Protein AF-A0A7V9L4V4-F1 (afdb_monomer)

Mean predicted aligned error: 16.98 Å

Nearest PDB structures (foldseek):
  4cw7-assembly3_F  TM=5.809E-01  e=3.372E-02  Pyrococcus abyssi GE5
  2x9a-assembly1_D  TM=4.791E-01  e=1.528E-02  Escherichia coli
  3djc-assembly2_D  TM=6.089E-01  e=3.839E-01  Legionella pneumophila subsp. pneumophila str. Philadelphia 1
  3qdr-assembly1_A  TM=4.223E-01  e=1.311E-01  Escherichia coli K-12
  1s62-assembly1_A  TM=5.442E-01  e=4.062E-01  Escherichia coli

Solvent-accessible surface area (backbone atoms only — not comparable to full-atom values): 26501 Å² total; per-residue (Å²): 108,49,74,61,75,68,49,67,55,57,64,57,60,63,68,57,55,50,51,58,52,59,72,45,39,66,65,46,47,47,33,46,56,63,50,35,79,80,35,82,81,61,60,42,44,33,44,31,41,34,33,31,36,42,81,11,41,35,77,45,52,42,40,43,68,65,47,70,69,38,14,47,43,36,18,53,56,55,41,72,43,78,48,78,56,30,81,74,63,50,52,32,44,36,40,42,42,38,38,41,55,73,85,86,89,82,85,82,79,88,77,81,86,81,82,91,79,92,71,85,85,75,82,80,77,78,84,70,83,83,69,93,75,80,81,72,84,82,59,95,85,60,88,57,90,65,76,82,40,45,63,64,84,37,44,74,57,45,52,59,30,43,72,75,33,94,54,70,38,48,45,34,30,38,38,37,30,44,57,90,51,41,46,76,45,63,49,72,38,56,66,90,46,69,68,36,40,51,43,43,37,63,43,54,52,74,34,55,64,81,61,99,77,64,54,60,47,79,39,64,46,52,43,56,67,73,55,69,83,79,46,53,30,40,38,34,52,98,74,30,29,17,54,69,83,42,75,51,45,39,67,90,67,48,67,86,54,80,49,43,34,67,59,52,25,56,55,46,28,55,47,44,52,50,66,72,66,59,80,63,87,53,79,90,86,75,50,34,38,34,40,46,44,53,79,37,46,33,68,56,52,52,18,51,55,39,16,40,49,74,29,68,48,52,31,43,53,34,41,74,54,85,101,42,67,40,58,67,69,81,65,78,54,67,45,69,68,66,62,93,80,75,79,78,78,70,52,56,63,59,61,79,87,68,68,79,77,73,94,77,78,70,41,44,16,38,41,39,40,71,76,33,36,37,43,17,35,26,94,72,78,46,72,46,79,42,57,45,40,97,88,71,42,80,39,59,68,58,50,44,54,52,51,46,52,48,40,70,30,95,83,24,60,94,47,33,63,34,37,40,22,51,48,85,33,32,37,45,61,53,50,51,52,51,50,43,38,38,74,67,51,33,72,51,54,23,53,37,52,59,90,52,44,79,27,61,83,91,128

Foldseek 3Di:
DDWDFKDKDAQDDSVQVVVQCVVLVVQLVCLVVVVCVVVVWQWWKKKKKWKQAQQQATPFIFIDIRDRSSRVSNRVSNNPTGGPGRPVSGMMIMIIMDTDGDDDPDDDDDDDDDDDDDDDDDDDPDDDPDDPDDDDDDPPPDDDQCPQPQLVVLVVLLQVLLVPAPDQWWKKKWKFFDDQFFTPFIAIDIGPDPSSRVSVRVSRRPTTHSDGDDRMDIGMDIGDFDDPVPAFAFEADCAATDTSNHGQDGLVPQDDPQAARPSLLVVLLVVVVCQVPDPGPDDQADAHEYHYAQQAAVSSVNSSCSSNVVSVGAHFYWDDDDVDIDTLQPPSPRSSRPDPDPDDHPALADDAPPDDPDDDAWAWEWEAEQFWIWTAIAPVLDIDIFGADPVSHGPLVVLLVVLLVVCPDPRNVPHQEHEYEYDHHGPNVRSSSSVSSVVSRNSSYYYDYLSRHSRHDDD

Radius of gyration: 29.08 Å; Cα contacts (8 Å, |Δi|>4): 810; chains: 1; bounding box: 78×65×73 Å

Secondary structure (DSSP, 8-state):
-EE-PPEEESSS-HHHHHHHHHHTHHHHHHHHHHHHTT-TT--EEEEEEEEE-TTSBEEEEEEEES-HHHHHHHHHHHHTPBPPPPTTSS-EEEEEEEEE--------PPPPPPPPP--PPPPPP-PPP--S-------TTS--TTTT-GGGGGHHHHHHHHHTSSSS-EEEEEEEEEETTEEEEEEEES-S-HHHHHHHHHHHTT-B-SSSS-SEEEEEEEES---GGGS-EEEE-SS-EEETTEEEE-TT---S-TT--HHHHHHHHHHHHHHHH---S-----PEEEEE-TT-BHHHHHHHHHHHHHTT--EEEEEEETTEEEESS----------TT-------PPPTTS----SSS--EEEEEESSEEEEEETTTTEEEEEEBPTTSSB-HHHHHHHHHHHHHSTTTTT--EEEEEEES-BHHHHHHHHHHHHHHT--EEEE--GGG-SS----

Sequence (459 aa):
MSIGQPNAQGDLDKAIIRRYIKRNIQKIQYCYEKELLAKANLTGTVQTQFFIGPDGSVKSASGSGMDPTVANCVASVIKGIEFPKPKGGGGVQVNYPFTFRPADNSTTTPVPPAVPSTTPPADPPRPAAVRAGGKLAENPTRYTPGAANPLLAQRDALEECFRTNPKPYGAVAVKLDWTGTTVTAAEVHGVVSEDVAKCVVEAAKKVMRTSGTATSQTCSVAFGDMPPADLPSVEITAEAIKLDGVPVADPKATGDFKYKIEPLYAKIEGKVLRDRETTAPVSIIGPLVIRPIDTTPIAIVNKVLSTILMAGGDYVLAASDGPSWRVIDLVAVPVPPVPRGTGGRWSTWRQPGLGRRDGEHVTLSILMLKDRMWLGLSRVNEFQEVPLVASKEHDYDKLESTLKDHKKSVFFADRADLEIAGEGVTWIDVVRAIEIARKVGFVDYTLTDPEGLAARPQL

pLDDT: mean 79.63, std 19.32, range [27.97, 98.0]

Structure (mmCIF, N/CA/C/O backbone):
data_AF-A0A7V9L4V4-F1
#
_entry.id   AF-A0A7V9L4V4-F1
#
loop_
_atom_site.group_PDB
_atom_site.id
_atom_site.type_symbol
_atom_site.label_atom_id
_atom_site.label_alt_id
_atom_site.label_comp_id
_atom_site.label_asym_id
_atom_site.label_entity_id
_atom_site.label_seq_id
_atom_site.pdbx_PDB_ins_code
_atom_site.Cartn_x
_atom_site.Cartn_y
_atom_site.Cartn_z
_atom_site.occupancy
_atom_site.B_iso_or_equiv
_atom_site.auth_seq_id
_atom_site.auth_comp_id
_atom_site.auth_asym_id
_atom_site.auth_atom_id
_atom_site.pdbx_PDB_model_num
ATOM 1 N N . MET A 1 1 ? 19.235 -29.165 2.948 1.00 70.00 1 MET A N 1
ATOM 2 C CA . MET A 1 1 ? 20.655 -29.103 3.382 1.00 70.00 1 MET A CA 1
ATOM 3 C C . MET A 1 1 ? 20.838 -27.962 4.380 1.00 70.00 1 MET A C 1
ATOM 5 O O . MET A 1 1 ? 20.244 -26.912 4.186 1.00 70.00 1 MET A O 1
ATOM 9 N N . SER A 1 2 ? 21.645 -28.148 5.427 1.00 74.50 2 SER A N 1
ATOM 10 C CA . SER A 1 2 ? 22.004 -27.114 6.409 1.00 74.50 2 SER A CA 1
ATOM 11 C C . SER A 1 2 ? 23.520 -26.911 6.462 1.00 74.50 2 SER A C 1
ATOM 13 O O . SER A 1 2 ? 24.297 -27.828 6.205 1.00 74.50 2 SER A O 1
ATOM 15 N N . ILE A 1 3 ? 23.948 -25.692 6.778 1.00 77.00 3 ILE A N 1
ATOM 16 C CA . ILE A 1 3 ? 25.349 -25.267 6.791 1.00 77.00 3 ILE A CA 1
ATOM 17 C C . ILE A 1 3 ? 25.703 -24.880 8.231 1.00 77.00 3 ILE A C 1
ATOM 19 O O . ILE A 1 3 ? 25.080 -23.966 8.777 1.00 77.00 3 ILE A O 1
ATOM 23 N N . GLY A 1 4 ? 26.702 -25.522 8.843 1.00 70.12 4 GLY A N 1
ATOM 24 C CA . GLY A 1 4 ? 27.120 -25.173 10.204 1.00 70.12 4 GLY A CA 1
ATOM 25 C C . GLY A 1 4 ? 28.019 -23.931 10.269 1.00 70.12 4 GLY A C 1
ATOM 26 O O . GLY A 1 4 ? 28.176 -23.195 9.288 1.00 70.12 4 GLY A O 1
ATOM 27 N N . GLN A 1 5 ? 28.578 -23.648 11.449 1.00 70.69 5 GLN A N 1
ATOM 28 C CA . GLN A 1 5 ? 29.450 -22.487 11.654 1.00 70.69 5 GLN A CA 1
ATOM 29 C C . GLN A 1 5 ? 30.909 -22.804 11.272 1.00 70.69 5 GLN A C 1
ATOM 31 O O . GLN A 1 5 ? 31.406 -23.861 11.661 1.00 70.69 5 GLN A O 1
ATOM 36 N N . PRO A 1 6 ? 31.613 -21.908 10.546 1.00 78.56 6 PRO A N 1
ATOM 37 C CA . PRO A 1 6 ? 33.028 -22.092 10.243 1.00 78.56 6 PRO A CA 1
ATOM 38 C C . PRO A 1 6 ? 33.886 -21.934 11.499 1.00 78.56 6 PRO A C 1
ATOM 40 O O . PRO A 1 6 ? 33.773 -20.939 12.223 1.00 78.56 6 PRO A O 1
ATOM 43 N N . ASN A 1 7 ? 34.816 -22.861 11.706 1.00 77.62 7 ASN A N 1
ATOM 44 C CA . ASN A 1 7 ? 35.957 -22.635 12.582 1.00 77.62 7 ASN A CA 1
ATOM 45 C C . ASN A 1 7 ? 37.150 -22.230 11.710 1.00 77.62 7 ASN A C 1
ATOM 47 O O . ASN A 1 7 ? 37.502 -22.956 10.789 1.00 77.62 7 ASN A O 1
ATOM 51 N N . ALA A 1 8 ? 37.730 -21.060 11.959 1.00 78.06 8 ALA A N 1
ATOM 52 C CA . ALA A 1 8 ? 38.841 -20.528 11.180 1.00 78.06 8 ALA A CA 1
ATOM 53 C C . ALA A 1 8 ? 39.934 -20.053 12.137 1.00 78.06 8 ALA A C 1
ATOM 55 O O . ALA A 1 8 ? 39.632 -19.353 13.105 1.00 78.06 8 ALA A O 1
ATOM 56 N N . GLN A 1 9 ? 41.175 -20.448 11.861 1.00 74.31 9 GLN A N 1
ATOM 57 C CA . GLN A 1 9 ? 42.376 -19.998 12.559 1.00 74.31 9 GLN A CA 1
ATOM 58 C C . GLN A 1 9 ? 43.171 -19.110 11.589 1.00 74.31 9 GLN A C 1
ATOM 60 O O . GLN A 1 9 ? 43.747 -19.620 10.626 1.00 74.31 9 GLN A O 1
ATOM 65 N N . GLY A 1 10 ? 43.127 -17.787 11.794 1.00 71.19 10 GLY A N 1
ATOM 66 C CA . GLY A 1 10 ? 43.821 -16.779 10.977 1.00 71.19 10 GLY A CA 1
ATOM 67 C C . GLY A 1 10 ? 43.026 -15.478 10.764 1.00 71.19 10 GLY A C 1
ATOM 68 O O . GLY A 1 10 ? 41.882 -15.358 11.201 1.00 71.19 10 GLY A O 1
ATOM 69 N N . ASP A 1 11 ? 43.625 -14.518 10.051 1.00 72.81 11 ASP A N 1
ATOM 70 C CA . ASP A 1 11 ? 43.142 -13.127 9.911 1.00 72.81 11 ASP A CA 1
ATOM 71 C C . ASP A 1 11 ? 42.116 -12.905 8.777 1.00 72.81 11 ASP A C 1
ATOM 73 O O . ASP A 1 11 ? 42.123 -11.879 8.085 1.00 72.81 11 ASP A O 1
ATOM 77 N N . LEU A 1 12 ? 41.210 -13.866 8.569 1.00 77.38 12 LEU A N 1
ATOM 78 C CA . LEU A 1 12 ? 40.077 -13.731 7.649 1.00 77.38 12 LEU A CA 1
ATOM 79 C C . LEU A 1 12 ? 38.760 -13.920 8.403 1.00 77.38 12 LEU A C 1
ATOM 81 O O . LEU A 1 12 ? 38.517 -14.958 9.017 1.00 77.38 12 LEU A O 1
ATOM 85 N N . ASP A 1 13 ? 37.890 -12.913 8.321 1.00 80.38 13 ASP A N 1
ATOM 86 C CA . ASP A 1 13 ? 36.606 -12.910 9.017 1.00 80.38 13 ASP A CA 1
ATOM 87 C C . ASP A 1 13 ? 35.730 -14.104 8.586 1.00 80.38 13 ASP A C 1
ATOM 89 O O . ASP A 1 13 ? 35.468 -14.343 7.399 1.00 80.38 13 ASP A O 1
ATOM 93 N N . LYS A 1 14 ? 35.216 -14.834 9.580 1.00 80.62 14 LYS A N 1
ATOM 94 C CA . LYS A 1 14 ? 34.276 -15.950 9.426 1.00 80.62 14 LYS A CA 1
ATOM 95 C C . LYS A 1 14 ? 33.034 -15.564 8.613 1.00 80.62 14 LYS A C 1
ATOM 97 O O . LYS A 1 14 ? 32.506 -16.403 7.879 1.00 80.62 14 LYS A O 1
ATOM 102 N N . ALA A 1 15 ? 32.578 -14.313 8.689 1.00 74.44 15 ALA A N 1
ATOM 103 C CA . ALA A 1 15 ? 31.467 -13.797 7.892 1.00 74.44 15 ALA A CA 1
ATOM 104 C C . ALA A 1 15 ? 31.802 -13.736 6.390 1.00 74.44 15 ALA A C 1
ATOM 106 O O . ALA A 1 15 ? 30.952 -14.052 5.551 1.00 74.44 15 ALA A O 1
ATOM 107 N N . ILE A 1 16 ? 33.052 -13.407 6.042 1.00 81.56 16 ILE A N 1
ATOM 108 C CA . ILE A 1 16 ? 33.540 -13.402 4.657 1.00 81.56 16 ILE A CA 1
ATOM 109 C C . ILE A 1 16 ? 33.625 -14.837 4.140 1.00 81.56 16 ILE A C 1
ATOM 111 O O . ILE A 1 16 ? 33.070 -15.131 3.081 1.00 81.56 16 ILE A O 1
ATOM 115 N N . ILE A 1 17 ? 34.218 -15.752 4.915 1.00 81.88 17 ILE A N 1
ATOM 116 C CA . ILE A 1 17 ? 34.290 -17.179 4.557 1.00 81.88 17 ILE A CA 1
ATOM 117 C C . ILE A 1 17 ? 32.882 -17.726 4.289 1.00 81.88 17 ILE A C 1
ATOM 119 O O . ILE A 1 17 ? 32.618 -18.307 3.234 1.00 81.88 17 ILE A O 1
ATOM 123 N N . ARG A 1 18 ? 31.933 -17.455 5.194 1.00 83.12 18 ARG A N 1
ATOM 124 C CA . ARG A 1 18 ? 30.534 -17.876 5.047 1.00 83.12 18 ARG A CA 1
ATOM 125 C C . ARG A 1 18 ? 29.877 -17.303 3.793 1.00 83.12 18 ARG A C 1
ATOM 127 O O . ARG A 1 18 ? 29.129 -18.016 3.129 1.00 83.12 18 ARG A O 1
ATOM 134 N N . ARG A 1 19 ? 30.140 -16.040 3.445 1.00 81.62 19 ARG A N 1
ATOM 135 C CA . ARG A 1 19 ? 29.595 -15.396 2.238 1.00 81.62 19 ARG A CA 1
ATOM 136 C C . ARG A 1 19 ? 30.060 -16.099 0.961 1.00 81.62 19 ARG A C 1
ATOM 138 O O . ARG A 1 19 ? 29.237 -16.349 0.083 1.00 81.62 19 ARG A O 1
ATOM 145 N N . TYR A 1 20 ? 31.345 -16.429 0.858 1.00 84.62 20 TYR A N 1
ATOM 146 C CA . TYR A 1 20 ? 31.918 -17.067 -0.335 1.00 84.62 20 TYR A CA 1
ATOM 147 C C . TYR A 1 20 ? 31.542 -18.549 -0.455 1.00 84.62 20 TYR A C 1
ATOM 149 O O . TYR A 1 20 ? 31.232 -19.010 -1.555 1.00 84.62 20 TYR A O 1
ATOM 157 N N . ILE A 1 21 ? 31.442 -19.263 0.670 1.00 85.88 21 ILE A N 1
ATOM 158 C CA . ILE A 1 21 ? 30.873 -20.617 0.703 1.00 85.88 21 ILE A CA 1
ATOM 159 C C . ILE A 1 21 ? 29.395 -20.594 0.281 1.00 85.88 21 ILE A C 1
ATOM 161 O O . ILE A 1 21 ? 28.996 -21.370 -0.584 1.00 85.88 21 ILE A O 1
ATOM 165 N N . LYS A 1 22 ? 28.588 -19.650 0.792 1.00 79.81 22 LYS A N 1
ATOM 166 C CA . LYS A 1 22 ? 27.174 -19.494 0.395 1.00 79.81 22 LYS A CA 1
ATOM 167 C C . LYS A 1 22 ? 26.992 -19.204 -1.100 1.00 79.81 22 LYS A C 1
ATOM 169 O O . LYS A 1 22 ? 26.037 -19.694 -1.690 1.00 79.81 22 LYS A O 1
ATOM 174 N N . ARG A 1 23 ? 27.898 -18.450 -1.732 1.00 84.31 23 ARG A N 1
ATOM 175 C CA . ARG A 1 23 ? 27.860 -18.196 -3.188 1.00 84.31 23 ARG A CA 1
ATOM 176 C C . ARG A 1 23 ? 28.042 -19.463 -4.025 1.00 84.31 23 ARG A C 1
ATOM 178 O O . ARG A 1 23 ? 27.522 -19.532 -5.129 1.00 84.31 23 ARG A O 1
ATOM 185 N N . ASN A 1 24 ? 28.754 -20.458 -3.499 1.00 86.62 24 ASN A N 1
ATOM 186 C CA . ASN A 1 24 ? 29.012 -21.728 -4.179 1.00 86.62 24 ASN A CA 1
ATOM 187 C C . ASN A 1 24 ? 28.104 -22.861 -3.678 1.00 86.62 24 ASN A C 1
ATOM 189 O O . ASN A 1 24 ? 28.332 -24.025 -4.005 1.00 86.62 24 ASN A O 1
ATOM 193 N N . ILE A 1 25 ? 27.061 -22.538 -2.904 1.00 83.56 25 ILE A N 1
ATOM 194 C CA . ILE A 1 25 ? 26.270 -23.552 -2.210 1.00 83.56 25 ILE A CA 1
ATOM 195 C C . ILE A 1 25 ? 25.510 -24.480 -3.152 1.00 83.56 25 ILE A C 1
ATOM 197 O O . ILE A 1 25 ? 25.378 -25.656 -2.853 1.00 83.56 25 ILE A O 1
ATOM 201 N N . GLN A 1 26 ? 25.092 -23.986 -4.318 1.00 81.88 26 GLN A N 1
ATOM 202 C CA . GLN A 1 26 ? 24.419 -24.796 -5.334 1.00 81.88 26 GLN A CA 1
ATOM 203 C C . GLN A 1 26 ? 25.347 -25.875 -5.907 1.00 81.88 26 GLN A C 1
ATOM 205 O O . GLN A 1 26 ? 24.930 -27.012 -6.084 1.00 81.88 26 GLN A O 1
ATOM 210 N N . LYS A 1 27 ? 26.634 -25.560 -6.119 1.00 84.19 27 LYS A N 1
ATOM 211 C CA . LYS A 1 27 ? 27.636 -26.544 -6.565 1.00 84.19 27 LYS A CA 1
ATOM 212 C C . LYS A 1 27 ? 27.901 -27.601 -5.486 1.00 84.19 27 LYS A C 1
ATOM 214 O O . LYS A 1 27 ? 28.057 -28.774 -5.798 1.00 84.19 27 LYS A O 1
ATOM 219 N N . ILE A 1 28 ? 27.917 -27.184 -4.217 1.00 87.19 28 ILE A N 1
ATOM 220 C CA . ILE A 1 28 ? 28.050 -28.080 -3.055 1.00 87.19 28 ILE A CA 1
ATOM 221 C C . ILE A 1 28 ? 26.805 -28.970 -2.909 1.00 87.19 28 ILE A C 1
ATOM 223 O O . ILE A 1 28 ? 26.928 -30.155 -2.620 1.00 87.19 28 ILE A O 1
ATOM 227 N N . GLN A 1 29 ? 25.613 -28.420 -3.137 1.00 84.38 29 GLN A N 1
ATOM 228 C CA . GLN A 1 29 ? 24.353 -29.155 -3.099 1.00 84.38 29 GLN A CA 1
ATOM 229 C C . GLN A 1 29 ? 24.253 -30.167 -4.248 1.00 84.38 29 GLN A C 1
ATOM 231 O O . GLN A 1 29 ? 23.881 -31.313 -4.009 1.00 84.38 29 GLN A O 1
ATOM 236 N N . TYR A 1 30 ? 24.702 -29.799 -5.450 1.00 88.06 30 TYR A N 1
ATOM 237 C CA . TYR A 1 30 ? 24.778 -30.700 -6.600 1.00 88.06 30 TYR A CA 1
ATOM 238 C C . TYR A 1 30 ? 25.630 -31.949 -6.319 1.00 88.06 30 TYR A C 1
ATOM 240 O O . TYR A 1 30 ? 25.260 -33.051 -6.719 1.00 88.06 30 TYR A O 1
ATOM 248 N N . CYS A 1 31 ? 26.735 -31.810 -5.573 1.00 86.81 31 CYS A N 1
ATOM 249 C CA . CYS A 1 31 ? 27.547 -32.954 -5.143 1.00 86.81 31 CYS A CA 1
ATOM 250 C C . CYS A 1 31 ? 26.749 -33.996 -4.347 1.00 86.81 31 CYS A C 1
ATOM 252 O O . CYS A 1 31 ? 27.042 -35.184 -4.436 1.00 86.81 31 CYS A O 1
ATOM 254 N N . TYR A 1 32 ? 25.759 -33.558 -3.566 1.00 88.00 32 TYR A N 1
ATOM 255 C CA . TYR A 1 32 ? 24.886 -34.438 -2.797 1.00 88.00 32 TYR A CA 1
ATOM 256 C C . TYR A 1 32 ? 23.716 -34.962 -3.633 1.00 88.00 32 TYR A C 1
ATOM 258 O O . TYR A 1 32 ? 23.451 -36.159 -3.613 1.00 88.00 32 TYR A O 1
ATOM 266 N N . GLU A 1 33 ? 23.049 -34.098 -4.403 1.00 84.19 33 GLU A N 1
ATOM 267 C CA . GLU A 1 33 ? 21.902 -34.473 -5.245 1.00 84.19 33 GLU A CA 1
ATOM 268 C C . GLU A 1 33 ? 22.275 -35.529 -6.288 1.00 84.19 33 GLU A C 1
ATOM 270 O O . GLU A 1 33 ? 21.518 -36.470 -6.512 1.00 84.19 33 GLU A O 1
ATOM 275 N N . LYS A 1 34 ? 23.478 -35.430 -6.863 1.00 85.00 34 LYS A N 1
ATOM 276 C CA . LYS A 1 34 ? 24.002 -36.429 -7.796 1.00 85.00 34 LYS A CA 1
ATOM 277 C C . LYS A 1 34 ? 24.107 -37.820 -7.162 1.00 85.00 34 LYS A C 1
ATOM 279 O O . LYS A 1 34 ? 23.738 -38.805 -7.793 1.00 85.00 34 LYS A O 1
ATOM 284 N N . GLU A 1 35 ? 24.587 -37.905 -5.924 1.00 84.69 35 GLU A N 1
ATOM 285 C CA . GLU A 1 35 ? 24.722 -39.180 -5.207 1.00 84.69 35 GLU A CA 1
ATOM 286 C C . GLU A 1 35 ? 23.387 -39.656 -4.618 1.00 84.69 35 GLU A C 1
ATOM 288 O O . GLU A 1 35 ? 23.174 -40.859 -4.465 1.00 84.69 35 GLU A O 1
ATOM 293 N N . LEU A 1 36 ? 22.450 -38.740 -4.356 1.00 84.19 36 LEU A N 1
ATOM 294 C CA . LEU A 1 36 ? 21.096 -39.061 -3.904 1.00 84.19 36 LEU A CA 1
ATOM 295 C C . LEU A 1 36 ? 20.311 -39.859 -4.959 1.00 84.19 36 LEU A C 1
ATOM 297 O O . LEU A 1 36 ? 19.527 -40.732 -4.594 1.00 84.19 36 LEU A O 1
ATOM 301 N N . LEU A 1 37 ? 20.577 -39.632 -6.254 1.00 81.12 37 LEU A N 1
ATOM 302 C CA . LEU A 1 37 ? 20.007 -40.430 -7.351 1.00 81.12 37 LEU A CA 1
ATOM 303 C C . LEU A 1 37 ? 20.431 -41.907 -7.297 1.00 81.12 37 LEU A C 1
ATOM 305 O O . LEU A 1 37 ? 19.673 -42.777 -7.718 1.00 81.12 37 LEU A O 1
ATOM 309 N N . ALA A 1 38 ? 21.625 -42.197 -6.774 1.00 80.31 38 ALA A N 1
ATOM 310 C CA . ALA A 1 38 ? 22.129 -43.559 -6.606 1.00 80.31 38 ALA A CA 1
ATOM 311 C C . ALA A 1 38 ? 21.814 -44.142 -5.214 1.00 80.31 38 ALA A C 1
ATOM 313 O O . ALA A 1 38 ? 21.695 -45.357 -5.061 1.00 80.31 38 ALA A O 1
ATOM 314 N N . LYS A 1 39 ? 21.688 -43.289 -4.188 1.00 80.56 39 LYS A N 1
ATOM 315 C CA . LYS A 1 39 ? 21.490 -43.669 -2.781 1.00 80.56 39 LYS A CA 1
ATOM 316 C C . LYS A 1 39 ? 20.350 -42.849 -2.167 1.00 80.56 39 LYS A C 1
ATOM 318 O O . LYS A 1 39 ? 20.588 -41.830 -1.527 1.00 80.56 39 LYS A O 1
ATOM 323 N N . ALA A 1 40 ? 19.114 -43.331 -2.297 1.00 74.38 40 ALA A N 1
ATOM 324 C CA . ALA A 1 40 ? 17.893 -42.586 -1.954 1.00 74.38 40 ALA A CA 1
ATOM 325 C C . ALA A 1 40 ? 17.769 -42.108 -0.485 1.00 74.38 40 ALA A C 1
ATOM 327 O O . ALA A 1 40 ? 17.035 -41.165 -0.212 1.00 74.38 40 ALA A O 1
ATOM 328 N N . ASN A 1 41 ? 18.506 -42.711 0.457 1.00 77.06 41 ASN A N 1
ATOM 329 C CA . ASN A 1 41 ? 18.445 -42.387 1.893 1.00 77.06 41 ASN A CA 1
ATOM 330 C C . ASN A 1 41 ? 19.739 -41.751 2.421 1.00 77.06 41 ASN A C 1
ATOM 332 O O . ASN A 1 41 ? 20.092 -41.898 3.591 1.00 77.06 41 ASN A O 1
ATOM 336 N N . LEU A 1 42 ? 20.502 -41.091 1.551 1.00 79.38 42 LEU A N 1
ATOM 337 C CA . LEU A 1 42 ? 21.802 -40.552 1.912 1.00 79.38 42 LEU A CA 1
ATOM 338 C C . LEU A 1 42 ? 21.637 -39.381 2.898 1.00 79.38 42 LEU A C 1
ATOM 340 O O . LEU A 1 42 ? 21.184 -38.307 2.527 1.00 79.38 42 LEU A O 1
ATOM 344 N N . THR A 1 43 ? 21.995 -39.562 4.168 1.00 84.44 43 THR A N 1
ATOM 345 C CA . THR A 1 43 ? 21.903 -38.520 5.210 1.00 84.44 43 THR A CA 1
ATOM 346 C C . THR A 1 43 ? 23.186 -38.444 6.012 1.00 84.44 43 THR A C 1
ATOM 348 O O . THR A 1 43 ? 23.765 -39.478 6.336 1.00 84.44 43 THR A O 1
ATOM 351 N N . GLY A 1 44 ? 23.614 -37.245 6.395 1.00 84.56 44 GLY A N 1
ATOM 352 C CA . GLY A 1 44 ? 24.768 -37.094 7.278 1.00 84.56 44 GLY A CA 1
ATOM 353 C C . GLY A 1 44 ? 25.452 -35.742 7.150 1.00 84.56 44 GLY A C 1
ATOM 354 O O . GLY A 1 44 ? 24.934 -34.824 6.516 1.00 84.56 44 GLY A O 1
ATOM 355 N N . THR A 1 45 ? 26.618 -35.615 7.779 1.00 87.38 45 THR A N 1
ATOM 356 C CA . THR A 1 45 ? 27.415 -34.384 7.760 1.00 87.38 45 THR A CA 1
ATOM 357 C C . THR A 1 45 ? 28.746 -34.634 7.057 1.00 87.38 45 THR A C 1
ATOM 359 O O . THR A 1 45 ? 29.437 -35.605 7.362 1.00 87.38 45 THR A O 1
ATOM 362 N N . VAL A 1 46 ? 29.112 -33.744 6.136 1.00 89.62 46 VAL A N 1
ATOM 363 C CA . VAL A 1 46 ? 30.444 -33.646 5.535 1.00 89.62 46 VAL A CA 1
ATOM 364 C C . VAL A 1 46 ? 31.233 -32.584 6.295 1.00 89.62 46 VAL A C 1
ATOM 366 O O . VAL A 1 46 ? 30.856 -31.412 6.314 1.00 89.62 46 VAL A O 1
ATOM 369 N N . GLN A 1 47 ? 32.324 -32.996 6.928 1.00 89.81 47 GLN A N 1
ATOM 370 C CA . GLN A 1 47 ? 33.309 -32.118 7.547 1.00 89.81 47 GLN A CA 1
ATOM 371 C C . GLN A 1 47 ? 34.365 -31.773 6.506 1.00 89.81 47 GLN A C 1
ATOM 373 O O . GLN A 1 47 ? 35.028 -32.662 5.981 1.00 89.81 47 GLN A O 1
ATOM 378 N N . THR A 1 48 ? 34.524 -30.491 6.195 1.00 91.31 48 THR A N 1
ATOM 379 C CA . THR A 1 48 ? 35.568 -30.045 5.266 1.00 91.31 48 THR A CA 1
ATOM 380 C C . THR A 1 48 ? 36.662 -29.306 6.002 1.00 91.31 48 THR A C 1
ATOM 382 O O . THR A 1 48 ? 36.386 -28.577 6.954 1.00 91.31 48 THR A O 1
ATOM 385 N N . GLN A 1 49 ? 37.895 -29.489 5.548 1.00 91.88 49 GLN A N 1
ATOM 386 C CA . GLN A 1 49 ? 39.070 -28.793 6.041 1.00 91.88 49 GLN A CA 1
ATOM 387 C C . GLN A 1 49 ? 39.847 -28.237 4.848 1.00 91.88 49 GLN A C 1
ATOM 389 O O . GLN A 1 49 ? 40.173 -28.972 3.921 1.00 91.88 49 GLN A O 1
ATOM 394 N N . PHE A 1 50 ? 40.142 -26.940 4.844 1.00 94.12 50 PHE A N 1
ATOM 395 C CA . PHE A 1 50 ? 40.853 -26.303 3.737 1.00 94.12 50 PHE A CA 1
ATOM 396 C C . PHE A 1 50 ? 41.738 -25.144 4.195 1.00 94.12 50 PHE A C 1
ATOM 398 O O . PHE A 1 50 ? 41.467 -24.506 5.212 1.00 94.12 50 PHE A O 1
ATOM 405 N N . PHE A 1 51 ? 42.809 -24.887 3.444 1.00 91.94 51 PHE A N 1
ATOM 406 C CA . PHE A 1 51 ? 43.775 -23.822 3.711 1.00 91.94 51 PHE A CA 1
ATOM 407 C C . PHE A 1 51 ? 43.702 -22.743 2.631 1.00 91.94 51 PHE A C 1
ATOM 409 O O . PHE A 1 51 ? 43.924 -23.018 1.447 1.00 91.94 51 PHE A O 1
ATOM 416 N N . ILE A 1 52 ? 43.411 -21.513 3.047 1.00 91.81 52 ILE A N 1
ATOM 417 C CA . ILE A 1 52 ? 43.387 -20.325 2.192 1.00 91.81 52 ILE A CA 1
ATOM 418 C C . ILE A 1 52 ? 44.776 -19.686 2.234 1.00 91.81 52 ILE A C 1
ATOM 420 O O . ILE A 1 52 ? 45.259 -19.315 3.302 1.00 91.81 52 ILE A O 1
ATOM 424 N N . GLY A 1 53 ? 45.424 -19.563 1.079 1.00 88.44 53 GLY A N 1
ATOM 425 C CA . GLY A 1 53 ? 46.725 -18.921 0.943 1.00 88.44 53 GLY A CA 1
ATOM 426 C C . GLY A 1 53 ? 46.665 -17.393 1.087 1.00 88.44 53 GLY A C 1
ATOM 427 O O . GLY A 1 53 ? 45.589 -16.794 1.026 1.00 88.44 53 GLY A O 1
ATOM 428 N N . PRO A 1 54 ? 47.826 -16.733 1.226 1.00 86.50 54 PRO A N 1
ATOM 429 C CA . PRO A 1 54 ? 47.913 -15.274 1.357 1.00 86.50 54 PRO A CA 1
ATOM 430 C C . PRO A 1 54 ? 47.461 -14.517 0.096 1.00 86.50 54 PRO A C 1
ATOM 432 O O . PRO A 1 54 ? 47.124 -13.337 0.151 1.00 86.50 54 PRO A O 1
ATOM 435 N N . ASP A 1 55 ? 47.415 -15.203 -1.047 1.00 87.62 55 ASP A N 1
ATOM 436 C CA . ASP A 1 55 ? 46.872 -14.698 -2.306 1.00 87.62 55 ASP A CA 1
ATOM 437 C C . ASP A 1 55 ? 45.340 -14.802 -2.399 1.00 87.62 55 ASP A C 1
ATOM 439 O O . ASP A 1 55 ? 44.766 -14.255 -3.336 1.00 87.62 55 ASP A O 1
ATOM 443 N N . GLY A 1 56 ? 44.681 -15.447 -1.426 1.00 86.44 56 GLY A N 1
ATOM 444 C CA . GLY A 1 56 ? 43.237 -15.687 -1.415 1.00 86.44 56 GLY A CA 1
ATOM 445 C C . GLY A 1 56 ? 42.806 -17.005 -2.070 1.00 86.44 56 GLY A C 1
ATOM 446 O O . GLY A 1 56 ? 41.638 -17.382 -1.982 1.00 86.44 56 GLY A O 1
ATOM 447 N N . SER A 1 57 ? 43.728 -17.752 -2.684 1.00 91.44 57 SER A N 1
ATOM 448 C CA . SER A 1 57 ? 43.424 -19.043 -3.316 1.00 91.44 57 SER A CA 1
ATOM 449 C C . SER A 1 57 ? 43.442 -20.196 -2.307 1.00 91.44 57 SER A C 1
ATOM 451 O O . SER A 1 57 ? 44.231 -20.203 -1.360 1.00 91.44 57 SER A O 1
ATOM 453 N N . VAL A 1 58 ? 42.600 -21.212 -2.501 1.00 93.94 58 VAL A N 1
ATOM 454 C CA . VAL A 1 58 ? 42.603 -22.411 -1.648 1.00 93.94 58 VAL A CA 1
ATOM 455 C C . VAL A 1 58 ? 43.721 -23.361 -2.085 1.00 93.94 58 VAL A C 1
ATOM 457 O O . VAL A 1 58 ? 43.660 -23.954 -3.161 1.00 93.94 58 VAL A O 1
ATOM 460 N N . LYS A 1 59 ? 44.757 -23.531 -1.252 1.00 92.06 59 LYS A N 1
ATOM 461 C CA . LYS A 1 59 ? 45.922 -24.377 -1.585 1.00 92.06 59 LYS A CA 1
ATOM 462 C C . LYS A 1 59 ? 45.666 -25.859 -1.317 1.00 92.06 59 LYS A C 1
ATOM 464 O O . LYS A 1 59 ? 46.122 -26.710 -2.078 1.00 92.06 59 LYS A O 1
ATOM 469 N N . SER A 1 60 ? 44.910 -26.175 -0.269 1.00 90.00 60 SER A N 1
ATOM 470 C CA . SER A 1 60 ? 44.500 -27.541 0.067 1.00 90.00 60 SER A CA 1
ATOM 471 C C . SER A 1 60 ? 43.044 -27.563 0.522 1.00 90.00 60 SER A C 1
ATOM 473 O O . SER A 1 60 ? 42.580 -26.622 1.161 1.00 90.00 60 SER A O 1
ATOM 475 N N . ALA A 1 61 ? 42.319 -28.624 0.170 1.00 93.25 61 ALA A N 1
ATOM 476 C CA . ALA A 1 61 ? 40.956 -28.883 0.621 1.00 93.25 61 ALA A CA 1
ATOM 477 C C . ALA A 1 61 ? 40.742 -30.396 0.727 1.00 93.25 61 ALA A C 1
ATOM 479 O O . ALA A 1 61 ? 41.086 -31.136 -0.195 1.00 93.25 61 ALA A O 1
ATOM 480 N N . SER A 1 62 ? 40.175 -30.845 1.839 1.00 90.62 62 SER A N 1
ATOM 481 C CA . SER A 1 62 ? 39.780 -32.227 2.095 1.00 90.62 62 SER A CA 1
ATOM 482 C C . SER A 1 62 ? 38.378 -32.265 2.702 1.00 90.62 62 SER A C 1
ATOM 484 O O . SER A 1 62 ? 37.915 -31.300 3.318 1.00 90.62 62 SER A O 1
ATOM 486 N N . GLY A 1 63 ? 37.677 -33.376 2.491 1.00 90.31 63 GLY A N 1
ATOM 487 C CA . GLY A 1 63 ? 36.357 -33.636 3.053 1.00 90.31 63 GLY A CA 1
ATOM 488 C C . GLY A 1 63 ? 36.305 -35.034 3.660 1.00 90.31 63 GLY A C 1
ATOM 489 O O . GLY A 1 63 ? 36.861 -35.973 3.097 1.00 90.31 63 GLY A O 1
ATOM 490 N N . SER A 1 64 ? 35.627 -35.182 4.793 1.00 87.56 64 SER A N 1
ATOM 491 C CA . SER A 1 64 ? 35.369 -36.464 5.455 1.00 87.56 64 SER A CA 1
ATOM 492 C C . SER A 1 64 ? 33.959 -36.491 6.055 1.00 87.56 64 SER A C 1
ATOM 494 O O . SER A 1 64 ? 33.278 -35.467 6.102 1.00 87.56 64 SER A O 1
ATOM 496 N N . GLY A 1 65 ? 33.481 -37.657 6.492 1.00 86.88 65 GLY A N 1
ATOM 497 C CA . GLY A 1 65 ? 32.148 -37.812 7.083 1.00 86.88 65 GLY A CA 1
ATOM 498 C C . GLY A 1 65 ? 31.306 -38.841 6.340 1.00 86.88 65 GLY A C 1
ATOM 499 O O . GLY A 1 65 ? 31.762 -39.960 6.145 1.00 86.88 65 GLY A O 1
ATOM 500 N N . MET A 1 66 ? 30.080 -38.467 5.963 1.00 79.31 66 MET A N 1
ATOM 501 C CA . MET A 1 66 ? 29.046 -39.409 5.508 1.00 79.31 66 MET A CA 1
ATOM 502 C C . MET A 1 66 ? 29.447 -40.324 4.337 1.00 79.31 66 MET A C 1
ATOM 504 O O . MET A 1 66 ? 29.386 -41.540 4.471 1.00 79.31 66 MET A O 1
ATOM 508 N N . ASP A 1 67 ? 29.837 -39.752 3.198 1.00 87.88 67 ASP A N 1
ATOM 509 C CA . ASP A 1 67 ? 30.089 -40.465 1.948 1.00 87.88 67 ASP A CA 1
ATOM 510 C C . ASP A 1 67 ? 31.342 -39.877 1.283 1.00 87.88 67 ASP A C 1
ATOM 512 O O . ASP A 1 67 ? 31.399 -38.656 1.083 1.00 87.88 67 ASP A O 1
ATOM 516 N N . PRO A 1 68 ? 32.354 -40.703 0.954 1.00 87.81 68 PRO A N 1
ATOM 517 C CA . PRO A 1 68 ? 33.603 -40.223 0.371 1.00 87.81 68 PRO A CA 1
ATOM 518 C C . PRO A 1 68 ? 33.431 -39.529 -0.985 1.00 87.81 68 PRO A C 1
ATOM 520 O O . PRO A 1 68 ? 34.155 -38.577 -1.268 1.00 87.81 68 PRO A O 1
ATOM 523 N N . THR A 1 69 ? 32.479 -39.956 -1.819 1.00 87.06 69 THR A N 1
ATOM 524 C CA . THR A 1 69 ? 32.240 -39.368 -3.145 1.00 87.06 69 THR A CA 1
ATOM 525 C C . THR A 1 69 ? 31.655 -37.966 -3.010 1.00 87.06 69 THR A C 1
ATOM 527 O O . THR A 1 69 ? 32.167 -37.022 -3.620 1.00 87.06 69 THR A O 1
ATOM 530 N N . VAL A 1 70 ? 30.656 -37.797 -2.134 1.00 87.69 70 VAL A N 1
ATOM 531 C CA . VAL A 1 70 ? 30.106 -36.471 -1.799 1.00 87.69 70 VAL A CA 1
ATOM 532 C C . VAL A 1 70 ? 31.189 -35.592 -1.174 1.00 87.69 70 VAL A C 1
ATOM 534 O O . VAL A 1 70 ? 31.378 -34.452 -1.595 1.00 87.69 70 VAL A O 1
ATOM 537 N N . ALA A 1 71 ? 31.943 -36.117 -0.205 1.00 90.31 71 ALA A N 1
ATOM 538 C CA . ALA A 1 71 ? 32.978 -35.363 0.495 1.00 90.31 71 ALA A CA 1
ATOM 539 C C . ALA A 1 71 ? 34.092 -34.867 -0.446 1.00 90.31 71 ALA A C 1
ATOM 541 O O . ALA A 1 71 ? 34.492 -33.702 -0.366 1.00 90.31 71 ALA A O 1
ATOM 542 N N . ASN A 1 72 ? 34.535 -35.708 -1.385 1.00 91.38 72 ASN A N 1
ATOM 543 C CA . ASN A 1 72 ? 35.536 -35.351 -2.391 1.00 91.38 72 ASN A CA 1
ATOM 544 C C . ASN A 1 72 ? 35.006 -34.319 -3.396 1.00 91.38 72 ASN A C 1
ATOM 546 O O . ASN A 1 72 ? 35.718 -33.373 -3.738 1.00 91.38 72 ASN A O 1
ATOM 550 N N . CYS A 1 73 ? 33.750 -34.452 -3.835 1.00 90.19 73 CYS A N 1
ATOM 551 C CA . CYS A 1 73 ? 33.120 -33.470 -4.717 1.00 90.19 73 CYS A CA 1
ATOM 552 C C . CYS A 1 73 ? 33.025 -32.095 -4.039 1.00 90.19 73 CYS A C 1
ATOM 554 O O . CYS A 1 73 ? 33.435 -31.086 -4.617 1.00 90.19 73 CYS A O 1
ATOM 556 N N . VAL A 1 74 ? 32.581 -32.051 -2.778 1.00 91.81 74 VAL A N 1
ATOM 557 C CA . VAL A 1 74 ? 32.504 -30.806 -1.999 1.00 91.81 74 VAL A CA 1
ATOM 558 C C . VAL A 1 74 ? 33.893 -30.186 -1.809 1.00 91.81 74 VAL A C 1
ATOM 560 O O . VAL A 1 74 ? 34.054 -28.983 -2.019 1.00 91.81 74 VAL A O 1
ATOM 563 N N . ALA A 1 75 ? 34.915 -30.986 -1.485 1.00 92.06 75 ALA A N 1
ATOM 564 C CA . ALA A 1 75 ? 36.293 -30.504 -1.371 1.00 92.06 75 ALA A CA 1
ATOM 565 C C . ALA A 1 75 ? 36.817 -29.914 -2.695 1.00 92.06 75 ALA A C 1
ATOM 567 O O . ALA A 1 75 ? 37.469 -28.869 -2.687 1.00 92.06 75 ALA A O 1
ATOM 568 N N . SER A 1 76 ? 36.480 -30.525 -3.836 1.00 90.56 76 SER A N 1
ATOM 569 C CA . SER A 1 76 ? 36.842 -30.009 -5.162 1.00 90.56 76 SER A CA 1
ATOM 570 C C . SER A 1 76 ? 36.172 -28.670 -5.470 1.00 90.56 76 SER A C 1
ATOM 572 O O . SER A 1 76 ? 36.813 -27.779 -6.026 1.00 90.56 76 SER A O 1
ATOM 574 N N . VAL A 1 77 ? 34.899 -28.502 -5.096 1.00 91.06 77 VAL A N 1
ATOM 575 C CA . VAL A 1 77 ? 34.193 -27.221 -5.250 1.00 91.06 77 VAL A CA 1
ATOM 576 C C . VAL A 1 77 ? 34.854 -26.143 -4.395 1.00 91.06 77 VAL A C 1
ATOM 578 O O . VAL A 1 77 ? 35.094 -25.049 -4.895 1.00 91.06 77 VAL A O 1
ATOM 581 N N . ILE A 1 78 ? 35.197 -26.454 -3.139 1.00 92.44 78 ILE A N 1
ATOM 582 C CA . ILE A 1 78 ? 35.870 -25.518 -2.223 1.00 92.44 78 ILE A CA 1
ATOM 583 C C . ILE A 1 78 ? 37.246 -25.113 -2.754 1.00 92.44 78 ILE A C 1
ATOM 585 O O . ILE A 1 78 ? 37.594 -23.935 -2.706 1.00 92.44 78 ILE A O 1
ATOM 589 N N . LYS A 1 79 ? 38.008 -26.060 -3.312 1.00 92.62 79 LYS A N 1
ATOM 590 C CA . LYS A 1 79 ? 39.325 -25.793 -3.906 1.00 92.62 79 LYS A CA 1
ATOM 591 C C . LYS A 1 79 ? 39.270 -24.778 -5.058 1.00 92.62 79 LYS A C 1
ATOM 593 O O . LYS A 1 79 ? 40.246 -24.073 -5.285 1.00 92.62 79 LYS A O 1
ATOM 598 N N . GLY A 1 80 ? 38.141 -24.688 -5.764 1.00 89.19 80 GLY A N 1
ATOM 599 C CA . GLY A 1 80 ? 37.921 -23.731 -6.853 1.00 89.19 80 GLY A CA 1
ATOM 600 C C . GLY A 1 80 ? 37.426 -22.346 -6.419 1.00 89.19 80 GLY A C 1
ATOM 601 O O . GLY A 1 80 ? 37.129 -21.524 -7.283 1.00 89.19 80 GLY A O 1
ATOM 602 N N . ILE A 1 81 ? 37.280 -22.080 -5.116 1.00 90.69 81 ILE A N 1
ATOM 603 C CA . ILE A 1 81 ? 36.815 -20.782 -4.607 1.00 90.69 81 ILE A CA 1
ATOM 604 C C . ILE A 1 81 ? 38.008 -19.844 -4.417 1.00 90.69 81 ILE A C 1
ATOM 606 O O . ILE A 1 81 ? 38.987 -20.190 -3.760 1.00 90.69 81 ILE A O 1
ATOM 610 N N . GLU A 1 82 ? 37.885 -18.622 -4.928 1.00 90.69 82 GLU A N 1
ATOM 611 C CA . GLU A 1 82 ? 38.829 -17.535 -4.673 1.00 90.69 82 GLU A CA 1
ATOM 612 C C . GLU A 1 82 ? 38.273 -16.611 -3.579 1.00 90.69 82 GLU A C 1
ATOM 614 O O . GLU A 1 82 ? 37.176 -16.053 -3.701 1.00 90.69 82 GLU A O 1
ATOM 619 N N . PHE A 1 83 ? 39.006 -16.493 -2.473 1.00 89.56 83 PHE A N 1
ATOM 620 C CA . PHE A 1 83 ? 38.662 -15.646 -1.334 1.00 89.56 83 PHE A CA 1
ATOM 621 C C . PHE A 1 83 ? 39.410 -14.306 -1.408 1.00 89.56 83 PHE A C 1
ATOM 623 O O . PHE A 1 83 ? 40.465 -14.210 -2.030 1.00 89.56 83 PHE A O 1
ATOM 630 N N . PRO A 1 84 ? 38.914 -13.249 -0.743 1.00 87.38 84 PRO A N 1
ATOM 631 C CA . PRO A 1 84 ? 39.688 -12.026 -0.563 1.00 87.38 84 PRO A CA 1
ATOM 632 C C . PRO A 1 84 ? 40.995 -12.299 0.191 1.00 87.38 84 PRO A C 1
ATOM 634 O O . PRO A 1 84 ? 41.020 -13.114 1.116 1.00 87.38 84 PRO A O 1
ATOM 637 N N . LYS A 1 85 ? 42.057 -11.571 -0.168 1.00 85.50 85 LYS A N 1
ATOM 638 C CA . LYS A 1 85 ? 43.375 -11.680 0.473 1.00 85.50 85 LYS A CA 1
ATOM 639 C C . LYS A 1 85 ? 43.275 -11.420 1.991 1.00 85.50 85 LYS A C 1
ATOM 641 O O . LYS A 1 85 ? 42.729 -10.378 2.374 1.00 85.50 85 LYS A O 1
ATOM 646 N N . PRO A 1 86 ? 43.782 -12.321 2.856 1.00 83.50 86 PRO A N 1
ATOM 647 C CA . PRO A 1 86 ? 43.821 -12.103 4.303 1.00 83.50 86 PRO A CA 1
ATOM 648 C C . PRO A 1 86 ? 44.663 -10.872 4.664 1.00 83.50 86 PRO A C 1
ATOM 650 O O . PRO A 1 86 ? 45.752 -10.677 4.125 1.00 83.50 86 PRO A O 1
ATOM 653 N N . LYS A 1 87 ? 44.181 -10.034 5.591 1.00 75.25 87 LYS A N 1
ATOM 654 C CA . LYS A 1 87 ? 44.830 -8.746 5.915 1.00 75.25 87 LYS A CA 1
ATOM 655 C C . LYS A 1 87 ? 46.194 -8.903 6.601 1.00 75.25 87 LYS A C 1
ATOM 657 O O . LYS A 1 87 ? 47.033 -8.022 6.457 1.00 75.25 87 LYS A O 1
ATOM 662 N N . GLY A 1 88 ? 46.414 -10.009 7.315 1.00 69.69 88 GLY A N 1
ATOM 663 C CA . GLY A 1 88 ? 47.648 -10.284 8.062 1.00 69.69 88 GLY A CA 1
ATOM 664 C C . GLY A 1 88 ? 48.774 -10.944 7.260 1.00 69.69 88 GLY A C 1
ATOM 665 O O . GLY A 1 88 ? 49.800 -11.287 7.835 1.00 69.69 88 GLY A O 1
ATOM 666 N N . GLY A 1 89 ? 48.601 -11.187 5.953 1.00 67.19 89 GLY A N 1
ATOM 667 C CA . GLY A 1 89 ? 49.628 -11.803 5.095 1.00 67.19 89 GLY A CA 1
ATOM 668 C C . GLY A 1 89 ? 49.922 -13.290 5.363 1.00 67.19 89 GLY A C 1
ATOM 669 O O . GLY A 1 89 ? 50.623 -13.917 4.572 1.00 67.19 89 GLY A O 1
ATOM 670 N N . GLY A 1 90 ? 49.371 -13.873 6.433 1.00 78.06 90 GLY A N 1
ATOM 671 C CA . GLY A 1 90 ? 49.375 -15.311 6.708 1.00 78.06 90 GLY A CA 1
ATOM 672 C C . GLY A 1 90 ? 48.200 -16.045 6.050 1.00 78.06 90 GLY A C 1
ATOM 673 O O . GLY A 1 90 ? 47.158 -15.454 5.763 1.00 78.06 90 GLY A O 1
ATOM 674 N N . GLY A 1 91 ? 48.362 -17.347 5.806 1.00 84.81 91 GLY A N 1
ATOM 675 C CA . GLY A 1 91 ? 47.259 -18.199 5.351 1.00 84.81 91 GLY A CA 1
ATOM 676 C C . GLY A 1 91 ? 46.292 -18.568 6.482 1.00 84.81 91 GLY A C 1
ATOM 677 O O . GLY A 1 91 ? 46.635 -18.473 7.659 1.00 84.81 91 GLY A O 1
ATOM 678 N N . VAL A 1 92 ? 45.076 -18.983 6.125 1.00 88.69 92 VAL A N 1
ATOM 679 C CA . VAL A 1 92 ? 43.982 -19.259 7.072 1.00 88.69 92 VAL A CA 1
ATOM 680 C C . VAL A 1 92 ? 43.530 -20.708 6.949 1.00 88.69 92 VAL A C 1
ATOM 682 O O . VAL A 1 92 ? 43.097 -21.142 5.880 1.00 88.69 92 VAL A O 1
ATOM 685 N N . GLN A 1 93 ? 43.587 -21.448 8.056 1.00 89.94 93 GLN A N 1
ATOM 686 C CA . GLN A 1 93 ? 43.069 -22.814 8.139 1.00 89.94 93 GLN A CA 1
ATOM 687 C C . GLN A 1 93 ? 41.587 -22.781 8.529 1.00 89.94 93 GLN A C 1
ATOM 689 O O . GLN A 1 93 ? 41.233 -22.197 9.554 1.00 89.94 93 GLN A O 1
ATOM 694 N N . VAL A 1 94 ? 40.718 -23.419 7.738 1.00 90.81 94 VAL A N 1
ATOM 695 C CA . VAL A 1 94 ? 39.258 -23.400 7.927 1.00 90.81 94 VAL A CA 1
ATOM 696 C C . VAL A 1 94 ? 38.697 -24.816 8.008 1.00 90.81 94 VAL A C 1
ATOM 698 O O . VAL A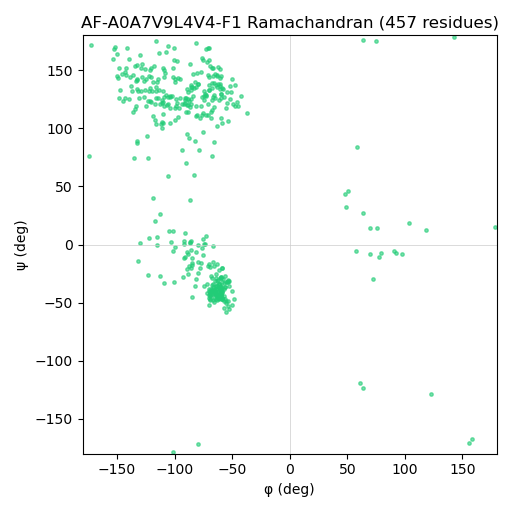 1 94 ? 38.990 -25.648 7.154 1.00 90.81 94 VAL A O 1
ATOM 701 N N . ASN A 1 95 ? 37.836 -25.056 8.997 1.00 88.56 95 ASN A N 1
ATOM 702 C CA . ASN A 1 95 ? 37.005 -26.249 9.120 1.00 88.56 95 ASN A CA 1
ATOM 703 C C . ASN A 1 95 ? 35.527 -25.857 8.980 1.00 88.56 95 ASN A C 1
ATOM 705 O O . ASN A 1 95 ? 35.044 -24.979 9.704 1.00 88.56 95 ASN A O 1
ATOM 709 N N . TYR A 1 96 ? 34.807 -26.499 8.058 1.00 87.88 96 TYR A N 1
ATOM 710 C CA . TYR A 1 96 ? 33.433 -26.138 7.708 1.00 87.88 96 TYR A CA 1
ATOM 711 C C . TYR A 1 96 ? 32.522 -27.384 7.581 1.00 87.88 96 TYR A C 1
ATOM 713 O O . TYR A 1 96 ? 32.711 -28.175 6.652 1.00 87.88 96 TYR A O 1
ATOM 721 N N . PRO A 1 97 ? 31.513 -27.558 8.463 1.00 89.50 97 PRO A N 1
ATOM 722 C CA . PRO A 1 97 ? 30.537 -28.651 8.372 1.00 89.50 97 PRO A CA 1
ATOM 723 C C . PRO A 1 97 ? 29.336 -28.348 7.452 1.00 89.50 97 PRO A C 1
ATOM 725 O O . PRO A 1 97 ? 28.717 -27.282 7.546 1.00 89.50 97 PRO A O 1
ATOM 728 N N . PHE A 1 98 ? 28.937 -29.335 6.644 1.00 87.62 98 PHE A N 1
ATOM 729 C CA . PHE A 1 98 ? 27.729 -29.333 5.805 1.00 87.62 98 PHE A CA 1
ATOM 730 C C . PHE A 1 98 ? 26.834 -30.531 6.137 1.00 87.62 98 PHE A C 1
ATOM 732 O O . PHE A 1 98 ? 27.285 -31.665 6.042 1.00 87.62 98 PHE A O 1
ATOM 739 N N . THR A 1 99 ? 25.571 -30.309 6.497 1.00 87.38 99 THR A N 1
ATOM 740 C CA . THR A 1 99 ? 24.609 -31.374 6.828 1.00 87.38 99 THR A CA 1
ATOM 741 C C . THR A 1 99 ? 23.590 -31.564 5.706 1.00 87.38 99 THR A C 1
ATOM 743 O O . THR A 1 99 ? 22.900 -30.623 5.304 1.00 87.38 99 THR A O 1
ATOM 746 N N . PHE A 1 100 ? 23.438 -32.798 5.236 1.00 86.12 100 PHE A N 1
ATOM 747 C CA . PHE A 1 100 ? 22.542 -33.180 4.147 1.00 86.12 100 PHE A CA 1
ATOM 748 C C . PHE A 1 100 ? 21.432 -34.121 4.633 1.00 86.12 100 PHE A C 1
ATOM 750 O O . PHE A 1 100 ? 21.670 -34.999 5.467 1.00 86.12 100 PHE A O 1
ATOM 757 N N . ARG A 1 101 ? 20.213 -33.905 4.122 1.00 81.69 101 ARG A N 1
ATOM 758 C CA . ARG A 1 101 ? 19.000 -34.688 4.402 1.00 81.69 101 ARG A CA 1
ATOM 759 C C . ARG A 1 101 ? 18.076 -34.683 3.170 1.00 81.69 101 ARG A C 1
ATOM 761 O O . ARG A 1 101 ? 18.014 -33.625 2.532 1.00 81.69 101 ARG A O 1
ATOM 768 N N . PRO A 1 102 ? 17.375 -35.792 2.863 1.00 73.75 102 PRO A N 1
ATOM 769 C CA . PRO A 1 102 ? 16.328 -35.837 1.848 1.00 73.75 102 PRO A CA 1
ATOM 770 C C . PRO A 1 102 ? 15.092 -35.054 2.317 1.00 73.75 102 PRO A C 1
ATOM 772 O O . PRO A 1 102 ? 14.928 -34.802 3.511 1.00 73.75 102 PRO A O 1
ATOM 775 N N . ALA A 1 103 ? 14.250 -34.632 1.374 1.00 60.41 103 ALA A N 1
ATOM 776 C CA . ALA A 1 103 ? 12.972 -33.997 1.683 1.00 60.41 103 ALA A CA 1
ATOM 777 C C . ALA A 1 103 ? 11.958 -35.066 2.129 1.00 60.41 103 ALA A C 1
ATOM 779 O O . ALA A 1 103 ? 11.764 -36.059 1.428 1.00 60.41 103 ALA A O 1
ATOM 780 N N . ASP A 1 104 ? 11.331 -34.875 3.292 1.00 44.31 104 ASP A N 1
ATOM 781 C CA . ASP A 1 104 ? 10.311 -35.787 3.814 1.00 44.31 104 ASP A CA 1
ATOM 782 C C . ASP A 1 104 ? 9.003 -35.646 3.011 1.00 44.31 104 ASP A C 1
ATOM 784 O O . ASP A 1 104 ? 8.304 -34.638 3.100 1.00 44.31 104 ASP A O 1
ATOM 788 N N . ASN A 1 105 ? 8.656 -36.680 2.241 1.00 44.56 105 ASN A N 1
ATOM 789 C CA . ASN A 1 105 ? 7.378 -36.811 1.533 1.00 44.56 105 ASN A CA 1
ATOM 790 C C . ASN A 1 105 ? 6.332 -37.527 2.410 1.00 44.56 105 ASN A C 1
ATOM 792 O O . ASN A 1 105 ? 5.965 -38.670 2.129 1.00 44.56 105 ASN A O 1
ATOM 796 N N . SER A 1 106 ? 5.832 -36.895 3.473 1.00 34.50 106 SER A N 1
ATOM 797 C CA . SER A 1 106 ? 4.771 -37.490 4.302 1.00 34.50 106 SER A CA 1
ATOM 798 C C . SER A 1 106 ? 3.630 -36.518 4.608 1.00 34.50 106 SER A C 1
ATOM 800 O O . SER A 1 106 ? 3.616 -35.826 5.619 1.00 34.50 106 SER A O 1
ATOM 802 N N . THR A 1 107 ? 2.628 -36.498 3.720 1.00 31.98 107 THR A N 1
ATOM 803 C CA . THR A 1 107 ? 1.181 -36.493 4.048 1.00 31.98 107 THR A CA 1
ATOM 804 C C . THR A 1 107 ? 0.354 -36.606 2.760 1.00 31.98 107 THR A C 1
ATOM 806 O O . THR A 1 107 ? -0.224 -35.643 2.268 1.00 31.98 107 THR A O 1
ATOM 809 N N . THR A 1 108 ? 0.285 -37.817 2.201 1.00 35.00 108 THR A N 1
ATOM 810 C CA . THR A 1 108 ? -0.713 -38.178 1.183 1.00 35.00 108 THR A CA 1
ATOM 811 C C . THR A 1 108 ? -1.840 -38.940 1.873 1.00 35.00 108 THR A C 1
ATOM 813 O O . THR A 1 108 ? -1.664 -40.099 2.242 1.00 35.00 108 THR A O 1
ATOM 816 N N . THR A 1 109 ? -3.001 -38.308 2.042 1.00 27.97 109 THR A N 1
ATOM 817 C CA . THR A 1 109 ? -4.267 -39.027 2.254 1.00 27.97 109 THR A CA 1
ATOM 818 C C . THR A 1 109 ? -4.811 -39.399 0.866 1.00 27.97 109 THR A C 1
ATOM 820 O O . THR A 1 109 ? -4.885 -38.514 0.012 1.00 27.97 109 THR A O 1
ATOM 823 N N . PRO A 1 110 ? -5.162 -40.666 0.580 1.00 36.09 110 PRO A N 1
ATOM 824 C CA . PRO A 1 110 ? -5.573 -41.065 -0.761 1.00 36.09 110 PRO A CA 1
ATOM 825 C C . PRO A 1 110 ? -7.012 -40.614 -1.047 1.00 36.09 110 PRO A C 1
ATOM 827 O O . PRO A 1 110 ? -7.949 -41.036 -0.373 1.00 36.09 110 PRO A O 1
ATOM 830 N N . VAL A 1 111 ? -7.186 -39.766 -2.063 1.00 37.19 111 VAL A N 1
ATOM 831 C CA . VAL A 1 111 ? -8.493 -39.443 -2.660 1.00 37.19 111 VAL A CA 1
ATOM 832 C C . VAL A 1 111 ? -8.814 -40.510 -3.725 1.00 37.19 111 VAL A C 1
ATOM 834 O O . VAL A 1 111 ? -7.932 -40.817 -4.530 1.00 37.19 111 VAL A O 1
ATOM 837 N N . PRO A 1 112 ? -10.026 -41.102 -3.762 1.00 34.91 112 PRO A N 1
ATOM 838 C CA . PRO A 1 112 ? -10.412 -42.065 -4.800 1.00 34.91 112 PRO A CA 1
ATOM 839 C C . PRO A 1 112 ? -10.563 -41.385 -6.176 1.00 34.91 112 PRO A C 1
ATOM 841 O O . PRO A 1 112 ? -10.872 -40.194 -6.230 1.00 34.91 112 PRO A O 1
ATOM 844 N N . PRO A 1 113 ? -10.385 -42.107 -7.300 1.00 36.91 113 PRO A N 1
ATOM 845 C CA . PRO A 1 113 ? -10.381 -41.500 -8.627 1.00 36.91 113 PRO A CA 1
ATOM 846 C C . PRO A 1 113 ? -11.773 -41.002 -9.048 1.00 36.91 113 PRO A C 1
ATOM 848 O O . PRO A 1 113 ? -12.785 -41.675 -8.854 1.00 36.91 113 PRO A O 1
ATOM 851 N N . ALA A 1 114 ? -11.792 -39.807 -9.641 1.00 35.88 114 ALA A N 1
ATOM 852 C CA . ALA A 1 114 ? -12.977 -39.114 -10.132 1.00 35.88 114 ALA A CA 1
ATOM 853 C C . ALA A 1 114 ? -13.594 -39.782 -11.375 1.00 35.88 114 ALA A C 1
ATOM 855 O O . ALA A 1 114 ? -12.890 -40.253 -12.268 1.00 35.88 114 ALA A O 1
ATOM 856 N N . VAL A 1 115 ? -14.927 -39.746 -11.451 1.00 31.19 115 VAL A N 1
ATOM 857 C CA . VAL A 1 115 ? -15.716 -40.052 -12.655 1.00 31.19 115 VAL A CA 1
ATOM 858 C C . VAL A 1 115 ? -15.708 -38.823 -13.583 1.00 31.19 115 VAL A C 1
ATOM 860 O O . VAL A 1 115 ? -15.861 -37.703 -13.087 1.00 31.19 115 VAL A O 1
ATOM 863 N N . PRO A 1 116 ? -15.563 -38.980 -14.912 1.00 34.38 116 PRO A N 1
ATOM 864 C CA . PRO A 1 116 ? -15.592 -37.857 -15.844 1.00 34.38 116 PRO A CA 1
ATOM 865 C C . PRO A 1 116 ? -17.026 -37.347 -16.039 1.00 34.38 116 PRO A C 1
ATOM 867 O O . PRO A 1 116 ? -17.915 -38.101 -16.429 1.00 34.38 116 PRO A O 1
ATOM 870 N N . SER A 1 117 ? -17.253 -36.056 -15.790 1.00 32.66 117 SER A N 1
ATOM 871 C CA . SER A 1 117 ? -18.504 -35.368 -16.127 1.00 32.66 117 SER A CA 1
ATOM 872 C C . SER A 1 117 ? -18.327 -34.576 -17.422 1.00 32.66 117 SER A C 1
ATOM 874 O O . SER A 1 117 ? -17.508 -33.667 -17.532 1.00 32.66 117 SER A O 1
ATOM 876 N N . THR A 1 118 ? -19.102 -34.968 -18.428 1.00 33.78 118 THR A N 1
ATOM 877 C CA . THR A 1 118 ? -19.231 -34.328 -19.736 1.00 33.78 118 THR A CA 1
ATOM 878 C C . THR A 1 118 ? -20.299 -33.238 -19.682 1.00 33.78 118 THR A C 1
ATOM 880 O O . THR A 1 118 ? -21.463 -33.521 -19.954 1.00 33.78 118 THR A O 1
ATOM 883 N N . THR A 1 119 ? -19.912 -31.998 -19.383 1.00 32.56 119 THR A N 1
ATOM 884 C CA . THR A 1 119 ? -20.711 -30.816 -19.748 1.00 32.56 119 THR A CA 1
ATOM 885 C C . THR A 1 119 ? -19.775 -29.632 -20.019 1.00 32.56 119 THR A C 1
ATOM 887 O O . THR A 1 119 ? -18.943 -29.328 -19.163 1.00 32.56 119 THR A O 1
ATOM 890 N N . PRO A 1 120 ? -19.863 -28.956 -21.181 1.00 35.47 120 PRO A N 1
ATOM 891 C CA . PRO A 1 120 ? -19.074 -27.753 -21.445 1.00 35.47 120 PRO A CA 1
ATOM 892 C C . PRO A 1 120 ? -19.517 -26.593 -20.530 1.00 35.47 120 PRO A C 1
ATOM 894 O O . PRO A 1 120 ? -20.720 -26.426 -20.310 1.00 35.47 120 PRO A O 1
ATOM 897 N N . PRO A 1 121 ? -18.586 -25.789 -19.980 1.00 38.72 121 PRO A N 1
ATOM 898 C CA . PRO A 1 121 ? -18.940 -24.695 -19.086 1.00 38.72 121 PRO A CA 1
ATOM 899 C C . PRO A 1 121 ? -19.567 -23.534 -19.866 1.00 38.72 121 PRO A C 1
ATOM 901 O O . PRO A 1 121 ? -19.017 -23.068 -20.862 1.00 38.72 121 PRO A O 1
ATOM 904 N N . ALA A 1 122 ? -20.723 -23.077 -19.385 1.00 37.91 122 ALA A N 1
ATOM 905 C CA . ALA A 1 122 ? -21.345 -21.821 -19.785 1.00 37.91 122 ALA A CA 1
ATOM 906 C C . ALA A 1 122 ? -20.496 -20.618 -19.329 1.00 37.91 122 ALA A C 1
ATOM 908 O O . ALA A 1 122 ? -19.784 -20.704 -18.325 1.00 37.91 122 ALA A O 1
ATOM 909 N N . ASP A 1 123 ? -20.600 -19.511 -20.070 1.00 35.12 123 ASP A N 1
ATOM 910 C CA . ASP A 1 123 ? -19.881 -18.258 -19.826 1.00 35.12 123 ASP A CA 1
ATOM 911 C C . ASP A 1 123 ? -19.949 -17.803 -18.354 1.00 35.12 123 ASP A C 1
ATOM 913 O O . ASP A 1 123 ? -21.023 -17.838 -17.740 1.00 35.12 123 ASP A O 1
ATOM 917 N N . PRO A 1 124 ? -18.833 -17.329 -17.767 1.00 36.66 124 PRO A N 1
ATOM 918 C CA . PRO A 1 124 ? -18.846 -16.818 -16.407 1.00 36.66 124 PRO A CA 1
ATOM 919 C C . PRO A 1 124 ? -19.659 -15.513 -16.341 1.00 36.66 124 PRO A C 1
ATOM 921 O O . PRO A 1 124 ? -19.454 -14.612 -17.163 1.00 36.66 124 PRO A O 1
ATOM 924 N N . PRO A 1 125 ? -20.553 -15.345 -15.349 1.00 36.06 125 PRO A N 1
ATOM 925 C CA . PRO A 1 125 ? -21.218 -14.071 -15.144 1.00 36.06 125 PRO A CA 1
ATOM 926 C C . PRO A 1 125 ? -20.188 -13.002 -14.764 1.00 36.06 125 PRO A C 1
ATOM 928 O O . PRO A 1 125 ? -19.286 -13.223 -13.954 1.00 36.06 125 PRO A O 1
ATOM 931 N N . ARG A 1 126 ? -20.353 -11.819 -15.365 1.00 32.09 126 ARG A N 1
ATOM 932 C CA . ARG A 1 126 ? -19.633 -10.577 -15.053 1.00 32.09 126 ARG A CA 1
ATOM 933 C C . ARG A 1 126 ? -19.502 -10.406 -13.525 1.00 32.09 126 ARG A C 1
ATOM 935 O O . ARG A 1 126 ? -20.529 -10.457 -12.846 1.00 32.09 126 ARG A O 1
ATOM 942 N N . PRO A 1 127 ? -18.298 -10.167 -12.969 1.00 33.16 127 PRO A N 1
ATOM 943 C CA . PRO A 1 127 ? -18.151 -10.012 -11.530 1.00 33.16 127 PRO A CA 1
ATOM 944 C C . PRO A 1 127 ? -18.883 -8.753 -11.058 1.00 33.16 127 PRO A C 1
ATOM 946 O O . PRO A 1 127 ? -18.577 -7.634 -11.473 1.00 33.16 127 PRO A O 1
ATOM 949 N N . ALA A 1 128 ? -19.872 -8.961 -10.190 1.00 30.45 128 ALA A N 1
ATOM 950 C CA . ALA A 1 128 ? -20.449 -7.917 -9.363 1.00 30.45 128 ALA A CA 1
ATOM 951 C C . ALA A 1 128 ? -19.373 -7.374 -8.410 1.00 30.45 128 ALA A C 1
ATOM 953 O O . ALA A 1 128 ? -18.514 -8.123 -7.942 1.00 30.45 128 ALA A O 1
ATOM 954 N N . ALA A 1 129 ? -19.435 -6.073 -8.127 1.00 30.17 129 ALA A N 1
ATOM 955 C CA . ALA A 1 129 ? -18.576 -5.405 -7.160 1.00 30.17 129 ALA A CA 1
ATOM 956 C C . ALA A 1 129 ? -18.488 -6.217 -5.858 1.00 30.17 129 ALA A C 1
ATOM 958 O O . ALA A 1 129 ? -19.506 -6.514 -5.227 1.00 30.17 129 ALA A O 1
ATOM 959 N N . VAL A 1 130 ? -17.266 -6.584 -5.468 1.00 30.12 130 VAL A N 1
ATOM 960 C CA . VAL A 1 130 ? -16.995 -7.269 -4.205 1.00 30.12 130 VAL A CA 1
ATOM 961 C C . VAL A 1 130 ? -17.384 -6.322 -3.074 1.00 30.12 130 VAL A C 1
ATOM 963 O O . VAL A 1 130 ? -16.660 -5.384 -2.749 1.00 30.12 130 VAL A O 1
ATOM 966 N N . ARG A 1 131 ? -18.553 -6.557 -2.474 1.00 31.62 131 ARG A N 1
ATOM 967 C CA . ARG A 1 131 ? -18.875 -6.029 -1.150 1.00 31.62 131 ARG A CA 1
ATOM 968 C C . ARG A 1 131 ? -17.962 -6.730 -0.147 1.00 31.62 131 ARG A C 1
ATOM 970 O O . ARG A 1 131 ? -17.942 -7.960 -0.086 1.00 31.62 131 ARG A O 1
ATOM 977 N N . ALA A 1 132 ? -17.217 -5.954 0.635 1.00 33.91 132 ALA A N 1
ATOM 978 C CA . ALA A 1 132 ? -16.501 -6.450 1.801 1.00 33.91 132 ALA A CA 1
ATOM 979 C C . ALA A 1 132 ? -17.520 -7.068 2.778 1.00 33.91 132 ALA A C 1
ATOM 981 O O . ALA A 1 132 ? -18.303 -6.359 3.402 1.00 33.91 132 ALA A O 1
ATOM 982 N N . GLY A 1 133 ? -17.581 -8.399 2.840 1.00 36.53 133 GLY A N 1
ATOM 983 C CA . GLY A 1 133 ? -18.561 -9.093 3.683 1.00 36.53 133 GLY A CA 1
ATOM 984 C C . GLY A 1 133 ? -18.548 -10.622 3.624 1.00 36.53 133 GLY A C 1
ATOM 985 O O . GLY A 1 133 ? -19.502 -11.252 4.074 1.00 36.53 133 GLY A O 1
ATOM 986 N N . GLY A 1 134 ? -17.506 -11.254 3.078 1.00 28.11 134 GLY A N 1
ATOM 987 C CA . GLY A 1 134 ? -17.403 -12.715 3.080 1.00 28.11 134 GLY A CA 1
ATOM 988 C C . GLY A 1 134 ? -16.988 -13.245 4.454 1.00 28.11 134 GLY A C 1
ATOM 989 O O . GLY A 1 134 ? -15.845 -13.046 4.861 1.00 28.11 134 GLY A O 1
ATOM 990 N N . LYS A 1 135 ? -17.891 -13.942 5.159 1.00 35.53 135 LYS A N 1
ATOM 991 C CA . LYS A 1 135 ? -17.554 -14.745 6.347 1.00 35.53 135 LYS A CA 1
ATOM 992 C C . LYS A 1 135 ? -16.541 -15.828 5.956 1.00 35.53 135 LYS A C 1
ATOM 994 O O . LYS A 1 135 ? -16.890 -16.787 5.273 1.00 35.53 135 LYS A O 1
ATOM 999 N N . LEU A 1 136 ? -15.296 -15.676 6.401 1.00 34.78 136 LEU A N 1
ATOM 1000 C CA . LEU A 1 136 ? -14.324 -16.767 6.453 1.00 34.78 136 LEU A CA 1
ATOM 1001 C C . LEU A 1 136 ? -14.875 -17.865 7.373 1.00 34.78 136 LEU A C 1
ATOM 1003 O O . LEU A 1 136 ? -15.361 -17.562 8.460 1.00 34.78 136 LEU A O 1
ATOM 1007 N N . ALA A 1 137 ? -14.808 -19.125 6.940 1.00 31.42 137 ALA A N 1
ATOM 1008 C CA . ALA A 1 137 ? -15.185 -20.268 7.765 1.00 31.42 137 ALA A CA 1
ATOM 1009 C C . ALA A 1 137 ? -14.398 -20.245 9.091 1.00 31.42 137 ALA A C 1
ATOM 1011 O O . ALA A 1 137 ? -13.163 -20.219 9.094 1.00 31.42 137 ALA A O 1
ATOM 1012 N N . GLU A 1 138 ? -15.124 -20.204 10.209 1.00 34.09 138 GLU A N 1
ATOM 1013 C CA . GLU A 1 138 ? -14.562 -20.090 11.553 1.00 34.09 138 GLU A CA 1
ATOM 1014 C C . GLU A 1 138 ? -13.815 -21.374 11.930 1.00 34.09 138 GLU A C 1
ATOM 1016 O O . GLU A 1 138 ? -14.398 -22.445 12.085 1.00 34.09 138 GLU A O 1
ATOM 1021 N N . ASN A 1 139 ? -12.497 -21.258 12.091 1.00 32.53 139 ASN A N 1
ATOM 1022 C CA . ASN A 1 139 ? -11.686 -22.252 12.779 1.00 32.53 139 ASN A CA 1
ATOM 1023 C C . ASN A 1 139 ? -11.655 -21.848 14.271 1.00 32.53 139 ASN A C 1
ATOM 1025 O O . ASN A 1 139 ? -11.103 -20.784 14.572 1.00 32.53 139 ASN A O 1
ATOM 1029 N N . PRO A 1 140 ? -12.241 -22.625 15.203 1.00 40.56 140 PRO A N 1
ATOM 1030 C CA . PRO A 1 140 ? -12.546 -22.189 16.577 1.00 40.56 140 PRO A CA 1
ATOM 1031 C C . PRO A 1 140 ? -11.324 -21.892 17.468 1.00 40.56 140 PRO A C 1
ATOM 1033 O O . PRO A 1 140 ? -11.480 -21.484 18.615 1.00 40.56 140 PRO A O 1
ATOM 1036 N N . THR A 1 141 ? -10.101 -22.069 16.963 1.00 42.69 141 THR A N 1
ATOM 1037 C CA . THR A 1 141 ? -8.840 -21.764 17.662 1.00 42.69 141 THR A CA 1
ATOM 1038 C C . THR A 1 141 ? -8.201 -20.431 17.257 1.00 42.69 141 THR A C 1
ATOM 1040 O O . THR A 1 141 ? -7.171 -20.057 17.818 1.00 42.69 141 THR A O 1
ATOM 1043 N N . ARG A 1 142 ? -8.775 -19.678 16.305 1.00 48.81 142 ARG A N 1
ATOM 1044 C CA . ARG A 1 142 ? -8.255 -18.352 15.933 1.00 48.81 142 ARG A CA 1
ATOM 1045 C C . ARG A 1 142 ? -8.823 -17.270 16.851 1.00 48.81 142 ARG A C 1
ATOM 1047 O O . ARG A 1 142 ? -10.037 -17.116 16.967 1.00 48.81 142 ARG A O 1
ATOM 1054 N N . TYR A 1 143 ? -7.931 -16.490 17.468 1.00 46.22 143 TYR A N 1
ATOM 1055 C CA . TYR A 1 143 ? -8.287 -15.239 18.139 1.00 46.22 143 TYR A CA 1
ATOM 1056 C C . TYR A 1 143 ? -9.179 -14.408 17.212 1.00 46.22 143 TYR A C 1
ATOM 1058 O O . TYR A 1 143 ? -8.767 -14.054 16.109 1.00 46.22 143 TYR A O 1
ATOM 1066 N N . THR A 1 144 ? -10.400 -14.131 17.663 1.00 56.75 144 THR A N 1
ATOM 1067 C CA . THR A 1 144 ? -11.343 -13.268 16.955 1.00 56.75 144 THR A CA 1
ATOM 1068 C C . THR A 1 144 ? -11.363 -11.931 17.692 1.00 56.75 144 THR A C 1
ATOM 1070 O O . THR A 1 144 ? -11.915 -11.862 18.798 1.00 56.75 144 THR A O 1
ATOM 1073 N N . PRO A 1 145 ? -10.718 -10.879 17.147 1.00 58.91 145 PRO A N 1
ATOM 1074 C CA . PRO A 1 145 ? -10.713 -9.563 17.769 1.00 58.91 145 PRO A CA 1
ATOM 1075 C C . PRO A 1 145 ? -12.138 -9.118 18.103 1.00 58.91 145 PRO A C 1
ATOM 1077 O O . PRO A 1 145 ? -13.043 -9.226 17.280 1.00 58.91 145 PRO A O 1
ATOM 1080 N N . GLY A 1 146 ? -12.348 -8.646 19.330 1.00 66.75 146 GLY A N 1
ATOM 1081 C CA . GLY A 1 146 ? -13.655 -8.170 19.780 1.00 66.75 146 GLY A CA 1
ATOM 1082 C C . GLY A 1 146 ? -14.659 -9.252 20.192 1.00 66.75 146 GLY A C 1
ATOM 1083 O O . GLY A 1 146 ? -15.668 -8.885 20.776 1.00 66.75 146 GLY A O 1
ATOM 1084 N N . ALA A 1 147 ? -14.400 -10.555 20.013 1.00 72.50 147 ALA A N 1
ATOM 1085 C CA . ALA A 1 147 ? -15.363 -11.606 20.389 1.00 72.50 147 ALA A CA 1
ATOM 1086 C C . ALA A 1 147 ? -15.730 -11.617 21.888 1.00 72.50 147 ALA A C 1
ATOM 1088 O O . ALA A 1 147 ? -16.836 -11.996 22.256 1.00 72.50 147 ALA A O 1
ATOM 1089 N N . ALA A 1 148 ? -14.819 -11.161 22.754 1.00 77.12 148 ALA A N 1
ATOM 1090 C CA . ALA A 1 148 ? -15.061 -11.004 24.190 1.00 77.12 148 ALA A CA 1
ATOM 1091 C C . ALA A 1 148 ? -15.566 -9.600 24.583 1.00 77.12 148 ALA A C 1
ATOM 1093 O O . ALA A 1 148 ? -15.716 -9.318 25.774 1.00 77.12 148 ALA A O 1
ATOM 1094 N N . ASN A 1 149 ? -15.791 -8.702 23.616 1.00 85.19 149 ASN A N 1
ATOM 1095 C CA . ASN A 1 149 ? -16.267 -7.348 23.877 1.00 85.19 149 ASN A CA 1
ATOM 1096 C C . ASN A 1 149 ? -17.769 -7.390 24.216 1.00 85.19 149 ASN A C 1
ATOM 1098 O O . ASN A 1 149 ? -18.585 -7.687 23.341 1.00 85.19 149 ASN A O 1
ATOM 1102 N N . PRO A 1 150 ? -18.165 -7.073 25.458 1.00 88.44 150 PRO A N 1
ATOM 1103 C CA . PRO A 1 150 ? -19.550 -7.198 25.884 1.00 88.44 150 PRO A CA 1
ATOM 1104 C C . PRO A 1 150 ? -20.462 -6.144 25.215 1.00 88.44 150 PRO A C 1
ATOM 1106 O O . PRO A 1 150 ? -21.671 -6.353 25.120 1.00 88.44 150 PRO A O 1
ATOM 1109 N N . LEU A 1 151 ? -19.900 -5.070 24.636 1.00 89.94 151 LEU A N 1
ATOM 1110 C CA . LEU A 1 151 ? -20.644 -4.090 23.830 1.00 89.94 151 LEU A CA 1
ATOM 1111 C C . LEU A 1 151 ? -21.258 -4.686 22.556 1.00 89.94 151 LEU A C 1
ATOM 1113 O O . LEU A 1 151 ? -22.179 -4.090 22.004 1.00 89.94 151 LEU A O 1
ATOM 1117 N N . LEU A 1 152 ? -20.812 -5.868 22.108 1.00 87.19 152 LEU A N 1
ATOM 1118 C CA . LEU A 1 152 ? -21.436 -6.574 20.983 1.00 87.19 152 LEU A CA 1
ATOM 1119 C C . LEU A 1 152 ? -22.936 -6.817 21.207 1.00 87.19 152 LEU A C 1
ATOM 1121 O O . LEU A 1 152 ? -23.708 -6.758 20.253 1.00 87.19 152 LEU A O 1
ATOM 1125 N N . ALA A 1 153 ? -23.364 -7.018 22.458 1.00 89.31 153 ALA A N 1
ATOM 1126 C CA . ALA A 1 153 ? -24.776 -7.189 22.806 1.00 89.31 153 ALA A CA 1
ATOM 1127 C C . ALA A 1 153 ? -25.622 -5.920 22.586 1.00 89.31 153 ALA A C 1
ATOM 1129 O O . ALA A 1 153 ? -26.846 -5.993 22.589 1.00 89.31 153 ALA A O 1
ATOM 1130 N N . GLN A 1 154 ? -24.981 -4.761 22.417 1.00 94.06 154 GLN A N 1
ATOM 1131 C CA . GLN A 1 154 ? -25.622 -3.463 22.197 1.00 94.06 154 GLN A CA 1
ATOM 1132 C C . GLN A 1 154 ? -25.267 -2.874 20.827 1.00 94.06 154 GLN A C 1
ATOM 1134 O O . GLN A 1 154 ? -25.409 -1.670 20.628 1.00 94.06 154 GLN A O 1
ATOM 1139 N N . ARG A 1 155 ? -24.819 -3.704 19.873 1.00 90.25 155 ARG A N 1
ATOM 1140 C CA . ARG A 1 155 ? -24.386 -3.252 18.542 1.00 90.25 155 ARG A CA 1
ATOM 1141 C C . ARG A 1 155 ? -25.412 -2.342 17.869 1.00 90.25 155 ARG A C 1
ATOM 1143 O O . ARG A 1 155 ? -25.054 -1.244 17.471 1.00 90.25 155 ARG A O 1
ATOM 1150 N N . ASP A 1 156 ? -26.669 -2.765 17.792 1.00 91.06 156 ASP A N 1
ATOM 1151 C CA . ASP A 1 156 ? -27.694 -2.025 17.048 1.00 91.06 156 ASP A CA 1
ATOM 1152 C C . ASP A 1 156 ? -28.003 -0.661 17.708 1.00 91.06 156 ASP A C 1
ATOM 1154 O O . ASP A 1 156 ? -28.232 0.334 17.024 1.00 91.06 156 ASP A O 1
ATOM 1158 N N . ALA A 1 157 ? -27.932 -0.582 19.043 1.00 93.88 157 ALA A N 1
ATOM 1159 C CA . ALA A 1 157 ? -28.068 0.680 19.773 1.00 93.88 157 ALA A CA 1
ATOM 1160 C C . ALA A 1 157 ? -26.863 1.606 19.542 1.00 93.88 157 ALA A C 1
ATOM 1162 O O . ALA A 1 157 ? -27.029 2.809 19.359 1.00 93.88 157 ALA A O 1
ATOM 1163 N N . LEU A 1 158 ? -25.652 1.043 19.524 1.00 92.19 158 LEU A N 1
ATOM 1164 C CA . LEU A 1 158 ? -24.428 1.788 19.236 1.00 92.19 158 LEU A CA 1
ATOM 1165 C C . LEU A 1 158 ? -24.405 2.303 17.792 1.00 92.19 158 LEU A C 1
ATOM 1167 O O . LEU A 1 158 ? -24.012 3.444 17.571 1.00 92.19 158 LEU A O 1
ATOM 1171 N N . GLU A 1 159 ? -24.867 1.511 16.821 1.00 91.38 159 GLU A N 1
ATOM 1172 C CA . GLU A 1 159 ? -25.008 1.948 15.427 1.00 91.38 159 GLU A CA 1
ATOM 1173 C C . GLU A 1 159 ? -25.905 3.185 15.317 1.00 91.38 159 GLU A C 1
ATOM 1175 O O . GLU A 1 159 ? -25.531 4.146 14.644 1.00 91.38 159 GLU A O 1
ATOM 1180 N N . GLU A 1 160 ? -27.038 3.210 16.023 1.00 92.44 160 GLU A N 1
ATOM 1181 C CA . GLU A 1 160 ? -27.920 4.380 16.048 1.00 92.44 160 GLU A CA 1
ATOM 1182 C C . GLU A 1 160 ? -27.249 5.597 16.702 1.00 92.44 160 GLU A C 1
ATOM 1184 O O . GLU A 1 160 ? -27.331 6.704 16.171 1.00 92.44 160 GLU A O 1
ATOM 1189 N N . CYS A 1 161 ? -26.501 5.396 17.794 1.00 93.25 161 CYS A N 1
ATOM 1190 C CA . CYS A 1 161 ? -25.714 6.469 18.402 1.00 93.25 161 CYS A CA 1
ATOM 1191 C C . CYS A 1 161 ? -24.694 7.069 17.424 1.00 93.25 161 CYS A C 1
ATOM 1193 O O . CYS A 1 161 ? -24.501 8.281 17.399 1.00 93.25 161 CYS A O 1
ATOM 1195 N N . PHE A 1 162 ? -24.026 6.242 16.614 1.00 91.81 162 PHE A N 1
ATOM 1196 C CA . PHE A 1 162 ? -22.985 6.717 15.702 1.00 91.81 162 PHE A CA 1
ATOM 1197 C C . PHE A 1 162 ? -23.528 7.382 14.435 1.00 91.81 162 PHE A C 1
ATOM 1199 O O . PHE A 1 162 ? -22.813 8.184 13.835 1.00 91.81 162 PHE A O 1
ATOM 1206 N N . ARG A 1 163 ? -24.786 7.133 14.047 1.00 89.62 163 ARG A N 1
ATOM 1207 C CA . ARG A 1 163 ? -25.418 7.815 12.900 1.00 89.62 163 ARG A CA 1
ATOM 1208 C C . ARG A 1 163 ? -25.510 9.328 13.069 1.00 89.62 163 ARG A C 1
ATOM 1210 O O . ARG A 1 163 ? -25.497 10.046 12.075 1.00 89.62 163 ARG A O 1
ATOM 1217 N N . THR A 1 164 ? -25.594 9.810 14.306 1.00 86.44 164 THR A N 1
ATOM 1218 C CA . THR A 1 164 ? -25.653 11.244 14.622 1.00 86.44 164 THR A CA 1
ATOM 1219 C C . THR A 1 164 ? -24.272 11.853 14.876 1.00 86.44 164 THR A C 1
ATOM 1221 O O . THR A 1 164 ? -24.165 13.053 15.138 1.00 86.44 164 THR A O 1
ATOM 1224 N N . ASN A 1 165 ? -23.194 11.062 14.786 1.00 86.69 165 ASN A N 1
ATOM 1225 C CA . ASN A 1 165 ? -21.845 11.575 14.966 1.00 86.69 165 ASN A CA 1
ATOM 1226 C C . ASN A 1 165 ? -21.449 12.473 13.782 1.00 86.69 165 ASN A C 1
ATOM 1228 O O . ASN A 1 165 ? -21.601 12.054 12.634 1.00 86.69 165 ASN A O 1
ATOM 1232 N N . PRO A 1 166 ? -20.880 13.674 14.024 1.00 88.25 166 PRO A N 1
ATOM 1233 C CA . PRO A 1 166 ? -20.520 14.602 12.948 1.00 88.25 166 PRO A CA 1
ATOM 1234 C C . PRO A 1 166 ? -19.611 13.992 11.877 1.00 88.25 166 PRO A C 1
ATOM 1236 O O . PRO A 1 166 ? -19.691 14.358 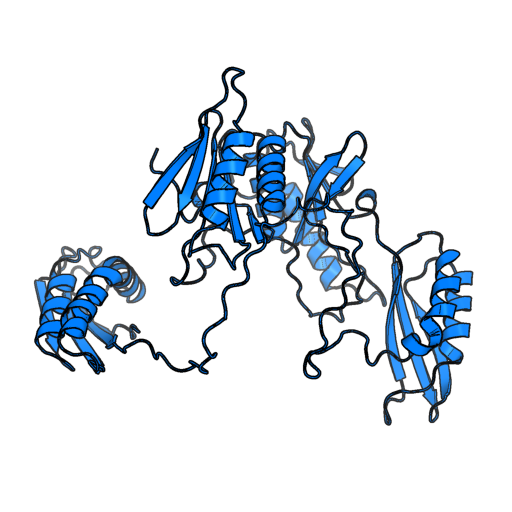10.708 1.00 88.25 166 PRO A O 1
ATOM 1239 N N . LYS A 1 167 ? -18.747 13.050 12.277 1.00 86.06 167 LYS A N 1
ATOM 1240 C CA . LYS A 1 167 ? -18.004 12.192 11.355 1.00 86.06 167 LYS A CA 1
ATOM 1241 C C . LYS A 1 167 ? -18.668 10.814 11.316 1.00 86.06 167 LYS A C 1
ATOM 1243 O O . LYS A 1 167 ? -18.791 10.199 12.372 1.00 86.06 167 LYS A O 1
ATOM 1248 N N . PRO A 1 168 ? -19.016 10.264 10.143 1.00 84.88 168 PRO A N 1
ATOM 1249 C CA . PRO A 1 168 ? -19.676 8.961 10.059 1.00 84.88 168 PRO A CA 1
ATOM 1250 C C . PRO A 1 168 ? -18.737 7.782 10.369 1.00 84.88 168 PRO A C 1
ATOM 1252 O O . PRO A 1 168 ? -19.130 6.635 10.193 1.00 84.88 168 PRO A O 1
ATOM 1255 N N . TYR A 1 169 ? -17.505 8.052 10.811 1.00 85.25 169 TYR A N 1
ATOM 1256 C CA . TYR A 1 169 ? -16.484 7.070 11.145 1.00 85.25 169 TYR A CA 1
ATOM 1257 C C . TYR A 1 169 ? -15.706 7.476 12.406 1.00 85.25 169 TYR A C 1
ATOM 1259 O O . TYR A 1 169 ? -15.640 8.659 12.763 1.00 85.25 169 TYR A O 1
ATOM 1267 N N . GLY A 1 170 ? -15.059 6.507 13.051 1.00 82.75 170 GLY A N 1
ATOM 1268 C CA . GLY A 1 170 ? -14.161 6.750 14.176 1.00 82.75 170 GLY A CA 1
ATOM 1269 C C . GLY A 1 170 ? -13.949 5.529 15.063 1.00 82.75 170 GLY A C 1
ATOM 1270 O O . GLY A 1 170 ? -14.303 4.401 14.717 1.00 82.75 170 GLY A O 1
ATOM 1271 N N . ALA A 1 171 ? -13.365 5.775 16.233 1.00 85.75 171 ALA A N 1
ATOM 1272 C CA . ALA A 1 171 ? -13.246 4.791 17.297 1.00 85.75 171 ALA A CA 1
ATOM 1273 C C . ALA A 1 171 ? -13.589 5.411 18.647 1.00 85.75 171 ALA A C 1
ATOM 1275 O O . ALA A 1 171 ? -13.279 6.571 18.914 1.00 85.75 171 ALA A O 1
ATOM 1276 N N . VAL A 1 172 ? -14.185 4.597 19.510 1.00 87.25 172 VAL A N 1
ATOM 1277 C CA . VAL A 1 172 ? -14.444 4.922 20.906 1.00 87.25 172 VAL A CA 1
ATOM 1278 C C . VAL A 1 172 ? -13.790 3.906 21.825 1.00 87.25 172 VAL A C 1
ATOM 1280 O O . VAL A 1 172 ? -13.742 2.710 21.527 1.00 87.25 172 VAL A O 1
ATOM 1283 N N . ALA A 1 173 ? -13.319 4.386 22.969 1.00 89.25 173 ALA A N 1
ATOM 1284 C CA . ALA A 1 173 ? -12.997 3.554 24.116 1.00 89.25 173 ALA A CA 1
ATOM 1285 C C . ALA A 1 173 ? -14.059 3.788 25.185 1.00 89.25 173 ALA A C 1
ATOM 1287 O O . ALA A 1 173 ? -14.348 4.928 25.542 1.00 89.25 173 ALA A O 1
ATOM 1288 N N . VAL A 1 174 ? -14.634 2.703 25.681 1.00 91.00 174 VAL A N 1
ATOM 1289 C CA . VAL A 1 174 ? -15.647 2.699 26.728 1.00 91.00 174 VAL A CA 1
ATOM 1290 C C . VAL A 1 174 ? -15.084 1.925 27.905 1.00 91.00 174 VAL A C 1
ATOM 1292 O O . VAL A 1 174 ? -14.898 0.710 27.823 1.00 91.00 174 VAL A O 1
ATOM 1295 N N . LYS A 1 175 ? -14.789 2.616 28.999 1.00 91.69 175 LYS A N 1
ATOM 1296 C CA . LYS A 1 175 ? -14.409 1.977 30.255 1.00 91.69 175 LYS A CA 1
ATOM 1297 C C . LYS A 1 175 ? -15.673 1.669 31.048 1.00 91.69 175 LYS A C 1
ATOM 1299 O O . LYS A 1 175 ? -16.474 2.561 31.301 1.00 91.69 175 LYS A O 1
ATOM 1304 N N . LEU A 1 176 ? -15.849 0.400 31.390 1.00 92.38 176 LEU A N 1
ATOM 1305 C CA . LEU A 1 176 ? -16.988 -0.131 32.130 1.00 92.38 176 LEU A CA 1
ATOM 1306 C C . LEU A 1 176 ? -16.508 -0.567 33.508 1.00 92.38 176 LEU A C 1
ATOM 1308 O O . LEU A 1 176 ? -15.640 -1.435 33.592 1.00 92.38 176 LEU A O 1
ATOM 1312 N N . ASP A 1 177 ? -17.092 -0.012 34.561 1.00 93.06 177 ASP A N 1
ATOM 1313 C CA . ASP A 1 177 ? -16.887 -0.482 35.929 1.00 93.06 177 ASP A CA 1
ATOM 1314 C C . ASP A 1 177 ? -18.072 -1.355 36.349 1.00 93.06 177 ASP A C 1
ATOM 1316 O O . ASP A 1 177 ? -19.218 -1.096 35.971 1.00 93.06 177 ASP A O 1
ATOM 1320 N N . TRP A 1 178 ? -17.795 -2.421 37.100 1.00 91.12 178 TRP A N 1
ATOM 1321 C CA . TRP A 1 178 ? -18.756 -3.487 37.371 1.00 91.12 178 TRP A CA 1
ATOM 1322 C C . TRP A 1 178 ? -18.953 -3.723 38.865 1.00 91.12 178 TRP A C 1
ATOM 1324 O O . TRP A 1 178 ? -17.989 -3.793 39.627 1.00 91.12 178 TRP A O 1
ATOM 1334 N N . THR A 1 179 ? -20.195 -4.017 39.245 1.00 87.25 179 THR A N 1
ATOM 1335 C CA . THR A 1 179 ? -20.523 -4.694 40.506 1.00 87.25 179 THR A CA 1
ATOM 1336 C C . THR A 1 179 ? -21.342 -5.933 40.174 1.00 87.25 179 THR A C 1
ATOM 1338 O O . THR A 1 179 ? -22.402 -5.839 39.558 1.00 87.25 179 THR A O 1
ATOM 1341 N N . GLY A 1 180 ? -20.844 -7.117 40.535 1.00 85.81 180 GLY A N 1
ATOM 1342 C CA . GLY A 1 180 ? -21.446 -8.371 40.078 1.00 85.81 180 GLY A CA 1
ATOM 1343 C C . GLY A 1 180 ? -21.410 -8.476 38.548 1.00 85.81 180 GLY A C 1
ATOM 1344 O O . GLY A 1 180 ? -20.334 -8.484 37.955 1.00 85.81 180 GLY A O 1
ATOM 1345 N N . THR A 1 181 ? -22.576 -8.572 37.909 1.00 85.31 181 THR A N 1
ATOM 1346 C CA . THR A 1 181 ? -22.721 -8.626 36.441 1.00 85.31 181 THR A CA 1
ATOM 1347 C C . THR A 1 181 ? -23.156 -7.301 35.814 1.00 85.31 181 THR A C 1
ATOM 1349 O O . THR A 1 181 ? -23.209 -7.212 34.588 1.00 85.31 181 THR A O 1
ATOM 1352 N N . THR A 1 182 ? -23.458 -6.287 36.629 1.00 88.44 182 THR A N 1
ATOM 1353 C CA . THR A 1 182 ? -24.045 -5.012 36.197 1.00 88.44 182 THR A CA 1
ATOM 1354 C C . THR A 1 182 ? -23.007 -3.903 36.105 1.00 88.44 182 THR A C 1
ATOM 1356 O O . THR A 1 182 ? -22.103 -3.833 36.942 1.00 88.44 182 THR A O 1
ATOM 1359 N N . VAL A 1 183 ? -23.168 -3.020 35.119 1.00 92.06 183 VAL A N 1
ATOM 1360 C CA . VAL A 1 183 ? -22.353 -1.809 34.958 1.00 92.06 183 VAL A CA 1
ATOM 1361 C C . VAL A 1 183 ? -22.761 -0.769 36.003 1.00 92.06 183 VAL A C 1
ATOM 1363 O O . VAL A 1 183 ? -23.937 -0.428 36.112 1.00 92.06 183 VAL A O 1
ATOM 1366 N N . THR A 1 184 ? -21.797 -0.243 36.756 1.00 92.56 184 THR A N 1
ATOM 1367 C CA . THR A 1 184 ? -22.002 0.848 37.726 1.00 92.56 184 THR A CA 1
ATOM 1368 C C . THR A 1 184 ? -21.566 2.203 37.187 1.00 92.56 184 THR A C 1
ATOM 1370 O O . THR A 1 184 ? -22.189 3.214 37.505 1.00 92.56 184 THR A O 1
ATOM 1373 N N . ALA A 1 185 ? -20.538 2.229 36.341 1.00 93.25 185 ALA A N 1
ATOM 1374 C CA . ALA A 1 185 ? -20.087 3.423 35.643 1.00 93.25 185 ALA A CA 1
ATOM 1375 C C . ALA A 1 185 ? -19.649 3.077 34.218 1.00 93.25 185 ALA A C 1
ATOM 1377 O O . ALA A 1 185 ? -19.123 1.993 33.959 1.00 93.25 185 ALA A O 1
ATOM 1378 N N . ALA A 1 186 ? -19.882 4.011 33.299 1.00 93.81 186 ALA A N 1
ATOM 1379 C CA . ALA A 1 186 ? -19.407 3.934 31.928 1.00 93.81 186 ALA A CA 1
ATOM 1380 C C . ALA A 1 186 ? -18.785 5.280 31.542 1.00 93.81 186 ALA A C 1
ATOM 1382 O O . ALA A 1 186 ? -19.467 6.305 31.547 1.00 93.81 186 ALA A O 1
ATOM 1383 N N . GLU A 1 187 ? -17.498 5.267 31.210 1.00 93.19 187 GLU A N 1
ATOM 1384 C CA . GLU A 1 187 ? -16.748 6.431 30.735 1.00 93.19 187 GLU A CA 1
ATOM 1385 C C . GLU A 1 187 ? -16.446 6.240 29.248 1.00 93.19 187 GLU A C 1
ATOM 1387 O O . GLU A 1 187 ? -15.918 5.201 28.849 1.00 93.19 187 GLU A O 1
ATOM 1392 N N . VAL A 1 188 ? -16.793 7.224 28.417 1.00 91.94 188 VAL A N 1
ATOM 1393 C CA . VAL A 1 188 ? -16.628 7.153 26.959 1.00 91.94 188 VAL A CA 1
ATOM 1394 C C . VAL A 1 188 ? -15.597 8.177 26.501 1.00 91.94 188 VAL A C 1
ATOM 1396 O O . VAL A 1 188 ? -15.663 9.352 26.854 1.00 91.94 188 VAL A O 1
ATOM 1399 N N . HIS A 1 189 ? -14.670 7.732 25.660 1.00 88.94 189 HIS A N 1
ATOM 1400 C CA . HIS A 1 189 ? -13.652 8.554 25.019 1.00 88.94 189 HIS A CA 1
ATOM 1401 C C . HIS A 1 189 ? -13.644 8.322 23.504 1.00 88.94 189 HIS A C 1
ATOM 1403 O O . HIS A 1 189 ? -14.014 7.246 23.041 1.00 88.94 189 HIS A O 1
ATOM 1409 N N . GLY A 1 190 ? -13.162 9.302 22.732 1.00 81.44 190 GLY A N 1
ATOM 1410 C CA . GLY A 1 190 ? -12.944 9.176 21.280 1.00 81.44 190 GLY A CA 1
ATOM 1411 C C . GLY A 1 190 ? -14.057 9.736 20.386 1.00 81.44 190 GLY A C 1
ATOM 1412 O O . GLY A 1 190 ? -13.856 9.861 19.182 1.00 81.44 190 GLY A O 1
ATOM 1413 N N . VAL A 1 191 ? -15.194 10.144 20.956 1.00 82.81 191 VAL A N 1
ATOM 1414 C CA . VAL A 1 191 ? -16.244 10.900 20.250 1.00 82.81 191 VAL A CA 1
ATOM 1415 C C . VAL A 1 191 ? -16.115 12.394 20.510 1.00 82.81 191 VAL A C 1
ATOM 1417 O O . VAL A 1 191 ? -15.774 12.817 21.611 1.00 82.81 191 VAL A O 1
ATOM 1420 N N . VAL A 1 192 ? -16.401 13.187 19.477 1.00 78.62 192 VAL A N 1
ATOM 1421 C CA . VAL A 1 192 ? -16.364 14.658 19.537 1.00 78.62 192 VAL A CA 1
ATOM 1422 C C . VAL A 1 192 ? -17.699 15.269 19.964 1.00 78.62 192 VAL A C 1
ATOM 1424 O O . VAL A 1 192 ? -17.726 16.403 20.427 1.00 78.62 192 VAL A O 1
ATOM 1427 N N . SER A 1 193 ? -18.803 14.531 19.805 1.00 88.94 193 SER A N 1
ATOM 1428 C CA . SER A 1 193 ? -20.146 14.978 20.178 1.00 88.94 193 SER A CA 1
ATOM 1429 C C . SER A 1 193 ? -20.514 14.482 21.575 1.00 88.94 193 SER A C 1
ATOM 1431 O O . SER A 1 193 ? -20.470 13.279 21.848 1.00 88.94 193 SER A O 1
ATOM 1433 N N . GLU A 1 194 ? -20.914 15.408 22.446 1.00 91.00 194 GLU A N 1
ATOM 1434 C CA . GLU A 1 194 ? -21.388 15.093 23.796 1.00 91.00 194 GLU A CA 1
ATOM 1435 C C . GLU A 1 194 ? -22.677 14.256 23.764 1.00 91.00 194 GLU A C 1
ATOM 1437 O O . GLU A 1 194 ? -22.843 13.343 24.571 1.00 91.00 194 GLU A O 1
ATOM 1442 N N . ASP A 1 195 ? -23.560 14.502 22.793 1.00 92.88 195 ASP A N 1
ATOM 1443 C CA . ASP A 1 195 ? -24.809 13.750 22.633 1.00 92.88 195 ASP A CA 1
ATOM 1444 C C . ASP A 1 195 ? -24.542 12.299 22.228 1.00 92.88 195 ASP A C 1
ATOM 1446 O O . ASP A 1 195 ? -25.143 11.370 22.775 1.00 92.88 195 ASP A O 1
ATOM 1450 N N . VAL A 1 196 ? -23.570 12.084 21.335 1.00 93.31 196 VAL A N 1
ATOM 1451 C CA . VAL A 1 196 ? -23.119 10.734 20.972 1.00 93.31 196 VAL A CA 1
ATOM 1452 C C . VAL A 1 196 ? -22.487 10.050 22.180 1.00 93.31 196 VAL A C 1
ATOM 1454 O O . VAL A 1 196 ? -22.790 8.889 22.445 1.00 93.31 196 VAL A O 1
ATOM 1457 N N . ALA A 1 197 ? -21.658 10.759 22.955 1.00 93.94 197 ALA A N 1
ATOM 1458 C CA . ALA A 1 197 ? -21.061 10.211 24.171 1.00 93.94 197 ALA A CA 1
ATOM 1459 C C . ALA A 1 197 ? -22.134 9.754 25.172 1.00 93.94 197 ALA A C 1
ATOM 1461 O O . ALA A 1 197 ? -22.072 8.626 25.660 1.00 93.94 197 ALA A O 1
ATOM 1462 N N . LYS A 1 198 ? -23.159 10.582 25.420 1.00 95.62 198 LYS A N 1
ATOM 1463 C CA . LYS A 1 198 ? -24.306 10.236 26.276 1.00 95.62 198 LYS A CA 1
ATOM 1464 C C . LYS A 1 198 ? -25.070 9.025 25.741 1.00 95.62 198 LYS A C 1
ATOM 1466 O O . LYS A 1 198 ? -25.360 8.110 26.506 1.00 95.62 198 LYS A O 1
ATOM 1471 N N . CYS A 1 199 ? -25.341 8.979 24.438 1.00 96.12 199 CYS A N 1
ATOM 1472 C CA . CYS A 1 199 ? -26.012 7.842 23.806 1.00 96.12 199 CYS A CA 1
ATOM 1473 C C . CYS A 1 199 ? -25.229 6.533 24.009 1.00 96.12 199 CYS A C 1
ATOM 1475 O O . CYS A 1 199 ? -25.796 5.523 24.431 1.00 96.12 199 CYS A O 1
ATOM 1477 N N . VAL A 1 200 ? -23.907 6.563 23.793 1.00 95.31 200 VAL A N 1
ATOM 1478 C CA . VAL A 1 200 ? -23.026 5.403 24.002 1.00 95.31 200 VAL A CA 1
ATOM 1479 C C . VAL A 1 200 ? -23.002 4.983 25.472 1.00 95.31 200 VAL A C 1
ATOM 1481 O O . VAL A 1 200 ? -23.059 3.787 25.746 1.00 95.31 200 VAL A O 1
ATOM 1484 N N . VAL A 1 201 ? -22.969 5.927 26.421 1.00 96.50 201 VAL A N 1
ATOM 1485 C CA . VAL A 1 201 ? -23.067 5.632 27.864 1.00 96.50 201 VAL A CA 1
ATOM 1486 C C . VAL A 1 201 ? -24.374 4.900 28.191 1.00 96.50 201 VAL A C 1
ATOM 1488 O O . VAL A 1 201 ? -24.352 3.893 28.900 1.00 96.50 201 VAL A O 1
ATOM 1491 N N . GLU A 1 202 ? -25.509 5.357 27.661 1.00 96.25 202 GLU A N 1
ATOM 1492 C CA . GLU A 1 202 ? -26.814 4.731 27.913 1.00 96.25 202 GLU A CA 1
ATOM 1493 C C . GLU A 1 202 ? -26.939 3.332 27.294 1.00 96.25 202 GLU A C 1
ATOM 1495 O O . GLU A 1 202 ? -27.543 2.440 27.896 1.00 96.25 202 GLU A O 1
ATOM 1500 N N . ALA A 1 203 ? -26.332 3.099 26.128 1.00 95.75 203 ALA A N 1
ATOM 1501 C CA . ALA A 1 203 ? -26.209 1.757 25.563 1.00 95.75 203 ALA A CA 1
ATOM 1502 C C . ALA A 1 203 ? -25.291 0.873 26.428 1.00 95.75 203 ALA A C 1
ATOM 1504 O O . ALA A 1 203 ? -25.655 -0.243 26.797 1.00 95.75 203 ALA A O 1
ATOM 1505 N N . ALA A 1 204 ? -24.124 1.391 26.814 1.00 94.94 204 ALA A N 1
ATOM 1506 C CA . ALA A 1 204 ? -23.114 0.688 27.598 1.00 94.94 204 ALA A CA 1
ATOM 1507 C C . ALA A 1 204 ? -23.627 0.214 28.968 1.00 94.94 204 ALA A C 1
ATOM 1509 O O . ALA A 1 204 ? -23.320 -0.903 29.379 1.00 94.94 204 ALA A O 1
ATOM 1510 N N . LYS A 1 205 ? -24.463 1.004 29.653 1.00 94.44 205 LYS A N 1
ATOM 1511 C CA . LYS A 1 205 ? -25.066 0.629 30.948 1.00 94.44 205 LYS A CA 1
ATOM 1512 C C . LYS A 1 205 ? -25.953 -0.623 30.891 1.00 94.44 205 LYS A C 1
ATOM 1514 O O . LYS A 1 205 ? -26.173 -1.253 31.921 1.00 94.44 205 LYS A O 1
ATOM 1519 N N . LYS A 1 206 ? -26.464 -0.995 29.711 1.00 93.56 206 LYS A N 1
ATOM 1520 C CA . LYS A 1 206 ? -27.334 -2.175 29.510 1.00 93.56 206 LYS A CA 1
ATOM 1521 C C . LYS A 1 206 ? -26.553 -3.471 29.299 1.00 93.56 206 LYS A C 1
ATOM 1523 O O . LYS A 1 206 ? -27.145 -4.541 29.159 1.00 93.56 206 LYS A O 1
ATOM 1528 N N . VAL A 1 207 ? -25.232 -3.379 29.223 1.00 91.94 207 VAL A N 1
ATOM 1529 C CA . VAL A 1 207 ? -24.354 -4.516 28.981 1.00 91.94 207 VAL A CA 1
ATOM 1530 C C . VAL A 1 207 ? -24.191 -5.345 30.257 1.00 91.94 207 VAL A C 1
ATOM 1532 O O . VAL A 1 207 ? -24.191 -4.817 31.366 1.00 91.94 207 VAL A O 1
ATOM 1535 N N . MET A 1 208 ? -24.014 -6.657 30.098 1.00 87.00 208 MET A N 1
ATOM 1536 C CA . MET A 1 208 ? -23.669 -7.565 31.192 1.00 87.00 208 MET A CA 1
ATOM 1537 C C . MET A 1 208 ? -22.223 -8.044 31.077 1.00 87.00 208 MET A C 1
ATOM 1539 O O . MET A 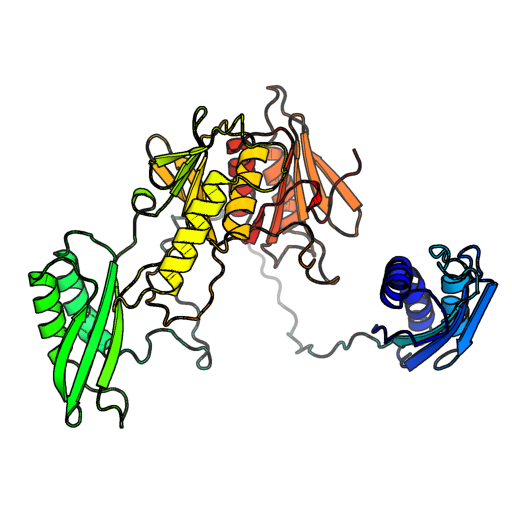1 208 ? -21.695 -8.223 29.978 1.00 87.00 208 MET A O 1
ATOM 1543 N N . ARG A 1 209 ? -21.586 -8.280 32.226 1.00 84.06 209 ARG A N 1
ATOM 1544 C CA . ARG A 1 209 ? -20.191 -8.725 32.287 1.00 84.06 209 ARG A CA 1
ATOM 1545 C C . ARG A 1 209 ? -20.033 -10.121 31.674 1.00 84.06 209 ARG A C 1
ATOM 1547 O O . ARG A 1 209 ? -20.685 -11.065 32.110 1.00 84.06 209 ARG A O 1
ATOM 1554 N N . THR A 1 210 ? -19.119 -10.268 30.715 1.00 73.25 210 THR A N 1
ATOM 1555 C CA . THR A 1 210 ? -18.840 -11.542 30.022 1.00 73.25 210 THR A CA 1
ATOM 1556 C C . THR A 1 210 ? -17.733 -12.377 30.679 1.00 73.25 210 THR A C 1
ATOM 1558 O O . THR A 1 210 ? -17.586 -13.550 30.349 1.00 73.25 210 THR A O 1
ATOM 1561 N N . SER A 1 211 ? -16.966 -11.815 31.627 1.00 66.69 211 SER A N 1
ATOM 1562 C CA . SER A 1 211 ? -15.897 -12.514 32.365 1.00 66.69 211 SER A CA 1
ATOM 1563 C C . SER A 1 211 ? -16.059 -12.393 33.889 1.00 66.69 211 SER A C 1
ATOM 1565 O O . SER A 1 211 ? -16.465 -11.358 34.406 1.00 66.69 211 SER A O 1
ATOM 1567 N N . GLY A 1 212 ? -15.781 -13.465 34.638 1.00 68.00 212 GLY A N 1
ATOM 1568 C CA . GLY A 1 212 ? -16.248 -13.623 36.026 1.00 68.00 212 GLY A CA 1
ATOM 1569 C C . GLY A 1 212 ? -15.545 -12.805 37.121 1.00 68.00 212 GLY A C 1
ATOM 1570 O O . GLY A 1 212 ? -16.031 -12.800 38.251 1.00 68.00 212 GLY A O 1
ATOM 1571 N N . THR A 1 213 ? -14.437 -12.113 36.839 1.00 71.88 213 THR A N 1
ATOM 1572 C CA . THR A 1 213 ? -13.582 -11.529 37.898 1.00 71.88 213 THR A CA 1
ATOM 1573 C C . THR A 1 213 ? -13.180 -10.066 37.700 1.00 71.88 213 THR A C 1
ATOM 1575 O O . THR A 1 213 ? -12.733 -9.443 38.660 1.00 71.88 213 THR A O 1
ATOM 1578 N N . ALA A 1 214 ? -13.358 -9.479 36.512 1.00 77.88 214 ALA A N 1
ATOM 1579 C CA . ALA A 1 214 ? -12.958 -8.095 36.259 1.00 77.88 214 ALA A CA 1
ATOM 1580 C C . ALA A 1 214 ? -13.896 -7.094 36.963 1.00 77.88 214 ALA A C 1
ATOM 1582 O O . ALA A 1 214 ? -15.118 -7.167 36.808 1.00 77.88 214 ALA A O 1
ATOM 1583 N N . THR A 1 215 ? -13.330 -6.162 37.733 1.00 85.50 215 THR A N 1
ATOM 1584 C CA . THR A 1 215 ? -14.053 -5.031 38.351 1.00 85.50 215 THR A CA 1
ATOM 1585 C C . THR A 1 215 ? -14.124 -3.817 37.426 1.00 85.50 215 THR A C 1
ATOM 1587 O O . THR A 1 215 ? -14.991 -2.969 37.599 1.00 85.50 215 THR A O 1
ATOM 1590 N N . SER A 1 216 ? -13.260 -3.765 36.411 1.00 88.56 216 SER A N 1
ATOM 1591 C CA . SER A 1 216 ? -13.262 -2.759 35.351 1.00 88.56 216 SER A CA 1
ATOM 1592 C C . SER A 1 216 ? -12.814 -3.389 34.031 1.00 88.56 216 SER A C 1
ATOM 1594 O O . SER A 1 216 ? -11.996 -4.314 34.027 1.00 88.56 216 SER A O 1
ATOM 1596 N N . GLN A 1 217 ? -13.350 -2.913 32.911 1.00 86.94 217 GLN A N 1
ATOM 1597 C CA . GLN A 1 217 ? -12.982 -3.355 31.570 1.00 86.94 217 GLN A CA 1
ATOM 1598 C C . GLN A 1 217 ? -13.045 -2.187 30.585 1.00 86.94 217 GLN A C 1
ATOM 1600 O O . GLN A 1 217 ? -14.107 -1.604 30.379 1.00 86.94 217 GLN A O 1
ATOM 1605 N N . THR A 1 218 ? -11.937 -1.904 29.899 1.00 87.56 218 THR A N 1
ATOM 1606 C CA . THR A 1 218 ? -11.942 -0.989 28.752 1.00 87.56 218 THR A CA 1
ATOM 1607 C C . THR A 1 218 ? -12.253 -1.765 27.487 1.00 87.56 218 THR A C 1
ATOM 1609 O O . THR A 1 218 ? -11.488 -2.624 27.049 1.00 87.56 218 THR A O 1
ATOM 1612 N N . CYS A 1 219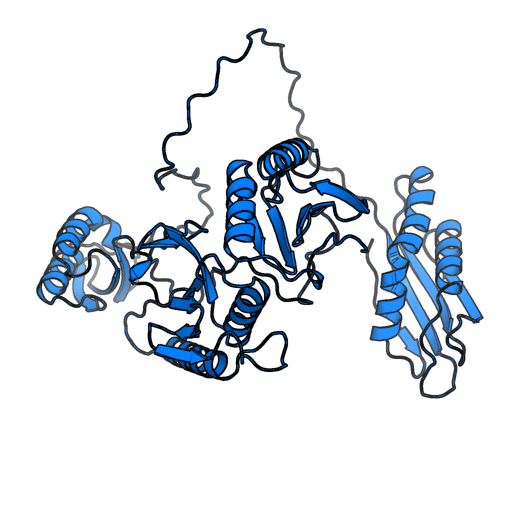 ? -13.400 -1.453 26.910 1.00 86.00 219 CYS A N 1
ATOM 1613 C CA . CYS A 1 219 ? -13.860 -1.975 25.643 1.00 86.00 219 CYS A CA 1
ATOM 1614 C C . CYS A 1 219 ? -13.624 -0.928 24.573 1.00 86.00 219 CYS A C 1
ATOM 1616 O O . CYS A 1 219 ? -13.629 0.271 24.838 1.00 86.00 219 CYS A O 1
ATOM 1618 N N . SER A 1 220 ? -13.439 -1.370 23.347 1.00 84.44 220 SER A N 1
ATOM 1619 C CA . SER A 1 220 ? -13.139 -0.454 22.273 1.00 84.44 220 SER A CA 1
ATOM 1620 C C . SER A 1 220 ? -13.933 -0.852 21.038 1.00 84.44 220 SER A C 1
ATOM 1622 O O . SER A 1 220 ? -14.102 -2.035 20.734 1.00 84.44 220 SER A O 1
ATOM 1624 N N . VAL A 1 221 ? -14.503 0.152 20.378 1.00 82.19 221 VAL A N 1
ATOM 1625 C CA . VAL A 1 221 ? -15.434 -0.015 19.262 1.00 82.19 221 VAL A CA 1
ATOM 1626 C C . VAL A 1 221 ? -15.027 0.928 18.155 1.00 82.19 221 VAL A C 1
ATOM 1628 O O . VAL A 1 221 ? -14.662 2.072 18.410 1.00 82.19 221 VAL A O 1
ATOM 1631 N N . ALA A 1 222 ? -15.135 0.447 16.930 1.00 82.56 222 ALA A N 1
ATOM 1632 C CA . ALA A 1 222 ? -15.062 1.286 15.761 1.00 82.56 222 ALA A CA 1
ATOM 1633 C C . ALA A 1 222 ? -16.331 1.251 14.958 1.00 82.56 222 ALA A C 1
ATOM 1635 O O . ALA A 1 222 ? -17.079 0.276 14.996 1.00 82.56 222 ALA A O 1
ATOM 1636 N N . PHE A 1 223 ? -16.539 2.340 14.241 1.00 81.94 223 PHE A N 1
ATOM 1637 C CA . PHE A 1 223 ? -17.723 2.564 13.450 1.00 81.94 223 PHE A CA 1
ATOM 1638 C C . PHE A 1 223 ? -17.342 3.290 12.169 1.00 81.94 223 PHE A C 1
ATOM 1640 O O . PHE A 1 223 ? -16.398 4.084 12.156 1.00 81.94 223 PHE A O 1
ATOM 1647 N N . GLY A 1 224 ? -18.105 3.003 11.118 1.00 79.00 224 GLY A N 1
ATOM 1648 C CA . GLY A 1 224 ? -17.926 3.575 9.792 1.00 79.00 224 GLY A CA 1
ATOM 1649 C C . GLY A 1 224 ? -16.607 3.230 9.110 1.00 79.00 224 GLY A C 1
ATOM 1650 O O . GLY A 1 224 ? -15.714 2.607 9.682 1.00 79.00 224 GLY A O 1
ATOM 1651 N N . ASP A 1 225 ? -16.503 3.702 7.873 1.00 76.00 225 ASP A N 1
ATOM 1652 C CA . ASP A 1 225 ? -15.296 3.634 7.062 1.00 76.00 225 ASP A CA 1
ATOM 1653 C C . ASP A 1 225 ? -14.744 5.052 6.896 1.00 76.00 225 ASP A C 1
ATOM 1655 O O . ASP A 1 225 ? -15.451 5.964 6.456 1.00 76.00 225 ASP A O 1
ATOM 1659 N N . MET A 1 226 ? -13.478 5.255 7.268 1.00 77.06 226 MET A N 1
ATOM 1660 C CA . MET A 1 226 ? -12.812 6.540 7.060 1.00 77.06 226 MET A CA 1
ATOM 1661 C C . MET A 1 226 ? -12.557 6.734 5.559 1.00 77.06 226 MET A C 1
ATOM 1663 O O . MET A 1 226 ? -11.860 5.908 4.960 1.00 77.06 226 MET A O 1
ATOM 1667 N N . PRO A 1 227 ? -13.088 7.796 4.924 1.00 77.31 227 PRO A N 1
ATOM 1668 C CA . PRO A 1 227 ? -12.870 8.013 3.507 1.00 77.31 227 PRO A CA 1
ATOM 1669 C C . PRO A 1 227 ? -11.388 8.327 3.257 1.00 77.31 227 PRO A C 1
ATOM 1671 O O . PRO A 1 227 ? -10.768 9.028 4.062 1.00 77.31 227 PRO A O 1
ATOM 1674 N N . PRO A 1 228 ? -10.812 7.892 2.120 1.00 74.00 228 PRO A N 1
ATOM 1675 C CA . PRO A 1 228 ? -9.406 8.131 1.814 1.00 74.00 228 PRO A CA 1
ATOM 1676 C C . PRO A 1 228 ? -8.975 9.590 1.886 1.00 74.00 228 PRO A C 1
ATOM 1678 O O . PRO A 1 228 ? -7.820 9.843 2.208 1.00 74.00 228 PRO A O 1
ATOM 1681 N N . ALA A 1 229 ? -9.882 10.529 1.596 1.00 78.38 229 ALA A N 1
ATOM 1682 C CA . ALA A 1 229 ? -9.644 11.969 1.653 1.00 78.38 229 ALA A CA 1
ATOM 1683 C C . ALA A 1 229 ? -9.265 12.460 3.060 1.00 78.38 229 ALA A C 1
ATOM 1685 O O . ALA A 1 229 ? -8.413 13.340 3.174 1.00 78.38 229 ALA A O 1
ATOM 1686 N N . ASP A 1 230 ? -9.826 11.840 4.101 1.00 81.38 230 ASP A N 1
ATOM 1687 C CA . ASP A 1 230 ? -9.631 12.229 5.501 1.00 81.38 230 ASP A CA 1
ATOM 1688 C C . ASP A 1 230 ? -8.409 11.563 6.151 1.00 81.38 230 ASP A C 1
ATOM 1690 O O . ASP A 1 230 ? -8.039 11.906 7.277 1.00 81.38 230 ASP A O 1
ATOM 1694 N N . LEU A 1 231 ? -7.776 10.610 5.460 1.00 80.69 231 LEU A N 1
ATOM 1695 C CA . LEU A 1 231 ? -6.531 10.008 5.920 1.00 80.69 231 LEU A CA 1
ATOM 1696 C C . LEU A 1 231 ? -5.369 11.006 5.797 1.00 80.69 231 LEU A C 1
ATOM 1698 O O . LEU A 1 231 ? -5.314 11.768 4.823 1.00 80.69 231 LEU A O 1
ATOM 1702 N N . PRO A 1 232 ? -4.401 10.962 6.733 1.00 87.69 232 PRO A N 1
ATOM 1703 C CA . PRO A 1 232 ? -3.185 11.745 6.604 1.00 87.69 232 PRO A CA 1
ATOM 1704 C C . PRO A 1 232 ? -2.450 11.326 5.331 1.00 87.69 232 PRO A C 1
ATOM 1706 O O . PRO A 1 232 ? -2.463 10.151 4.951 1.00 87.69 232 PRO A O 1
ATOM 1709 N N . SER A 1 233 ? -1.836 12.278 4.640 1.00 92.12 233 SER A N 1
ATOM 1710 C CA . SER A 1 233 ? -1.376 12.042 3.274 1.00 92.12 233 SER A CA 1
ATOM 1711 C C . SER A 1 233 ? -0.051 12.699 2.938 1.00 92.12 233 SER A C 1
ATOM 1713 O O . SER A 1 233 ? 0.323 13.739 3.481 1.00 92.12 233 SER A O 1
ATOM 1715 N N . VAL A 1 234 ? 0.650 12.064 2.000 1.00 96.00 234 VAL A N 1
ATOM 1716 C CA . VAL A 1 234 ? 1.775 12.658 1.287 1.00 96.00 234 VAL A CA 1
ATOM 1717 C C . VAL A 1 234 ? 1.347 12.874 -0.156 1.00 96.00 234 VAL A C 1
ATOM 1719 O O . VAL A 1 234 ? 1.239 11.924 -0.930 1.00 96.00 234 VAL A O 1
ATOM 1722 N N . GLU A 1 235 ? 1.085 14.125 -0.512 1.00 95.56 235 GLU A N 1
ATOM 1723 C CA . GLU A 1 235 ? 0.736 14.521 -1.875 1.00 95.56 235 GLU A CA 1
ATOM 1724 C C . GLU A 1 235 ? 2.007 14.852 -2.652 1.00 95.56 235 GLU A C 1
ATOM 1726 O O . GLU A 1 235 ? 2.868 15.582 -2.156 1.00 95.56 235 GLU A O 1
ATOM 1731 N N . ILE A 1 236 ? 2.122 14.334 -3.874 1.00 96.38 236 ILE A N 1
ATOM 1732 C CA . ILE A 1 236 ? 3.237 14.646 -4.773 1.00 96.38 236 ILE A CA 1
ATOM 1733 C C . ILE A 1 236 ? 2.652 15.332 -6.004 1.00 96.38 236 ILE A C 1
ATOM 1735 O O . ILE A 1 236 ? 1.996 14.690 -6.824 1.00 96.38 236 ILE A O 1
ATOM 1739 N N . THR A 1 237 ? 2.867 16.643 -6.111 1.00 95.25 237 THR A N 1
ATOM 1740 C CA . THR A 1 237 ? 2.513 17.449 -7.288 1.00 95.25 237 THR A CA 1
ATOM 1741 C C . THR A 1 237 ? 3.754 17.715 -8.139 1.00 95.25 237 THR A C 1
ATOM 1743 O O . THR A 1 237 ? 4.849 17.250 -7.821 1.00 95.25 237 THR A O 1
ATOM 1746 N N . ALA A 1 238 ? 3.614 18.469 -9.232 1.00 93.19 238 ALA A N 1
ATOM 1747 C CA . ALA A 1 238 ? 4.757 18.846 -10.062 1.00 93.19 238 ALA A CA 1
ATOM 1748 C C . ALA A 1 238 ? 5.688 19.876 -9.380 1.00 93.19 238 ALA A C 1
ATOM 1750 O O . ALA A 1 238 ? 6.843 20.024 -9.787 1.00 93.19 238 ALA A O 1
ATOM 1751 N N . GLU A 1 239 ? 5.190 20.575 -8.356 1.00 94.75 239 GLU A N 1
ATOM 1752 C CA . GLU A 1 239 ? 5.852 21.688 -7.669 1.00 94.75 239 GLU A CA 1
ATOM 1753 C C . GLU A 1 239 ? 6.237 21.363 -6.223 1.00 94.75 239 GLU A C 1
ATOM 1755 O O . GLU A 1 239 ? 7.162 21.970 -5.690 1.00 94.75 239 GLU A O 1
ATOM 1760 N N . ALA A 1 240 ? 5.521 20.450 -5.560 1.00 96.88 240 ALA A N 1
ATOM 1761 C CA . ALA A 1 240 ? 5.714 20.203 -4.137 1.00 96.88 240 ALA A CA 1
ATOM 1762 C C . ALA A 1 240 ? 5.399 18.761 -3.731 1.00 96.88 240 ALA A C 1
ATOM 1764 O O . ALA A 1 240 ? 4.446 18.143 -4.202 1.00 96.88 240 ALA A O 1
ATOM 1765 N N . ILE A 1 241 ? 6.167 18.274 -2.762 1.00 97.56 241 ILE A N 1
ATOM 1766 C CA . ILE A 1 241 ? 5.793 17.176 -1.879 1.00 97.56 241 ILE A CA 1
ATOM 1767 C C . ILE A 1 241 ? 5.184 17.815 -0.636 1.00 97.56 241 ILE A C 1
ATOM 1769 O O . ILE A 1 241 ? 5.843 18.617 0.037 1.00 97.56 241 ILE A O 1
ATOM 1773 N N . LYS A 1 242 ? 3.932 17.479 -0.334 1.00 97.25 242 LYS A N 1
ATOM 1774 C CA . LYS A 1 242 ? 3.183 18.032 0.795 1.00 97.25 242 LYS A CA 1
ATOM 1775 C C . LYS A 1 242 ? 2.847 16.932 1.788 1.00 97.25 242 LYS A C 1
ATOM 1777 O O . LYS A 1 242 ? 2.404 15.866 1.381 1.00 97.25 242 LYS A O 1
ATOM 1782 N N . LEU A 1 243 ? 3.024 17.204 3.075 1.00 95.69 243 LEU A N 1
ATOM 1783 C CA . LEU A 1 243 ? 2.535 16.361 4.163 1.00 95.69 243 LEU A CA 1
ATOM 1784 C C . LEU A 1 243 ? 1.303 17.040 4.761 1.00 95.69 243 LEU A C 1
ATOM 1786 O O . LEU A 1 243 ? 1.416 18.160 5.258 1.00 95.69 243 LEU A O 1
ATOM 1790 N N . ASP A 1 244 ? 0.143 16.389 4.677 1.00 92.19 244 ASP A N 1
ATOM 1791 C CA . ASP A 1 244 ? -1.147 16.926 5.136 1.00 92.19 244 ASP A CA 1
ATOM 1792 C C . ASP A 1 244 ? -1.428 18.341 4.589 1.00 92.19 244 ASP A C 1
ATOM 1794 O O . ASP A 1 244 ? -1.774 19.273 5.315 1.00 92.19 244 ASP A O 1
ATOM 1798 N N . GLY A 1 245 ? -1.199 18.523 3.284 1.00 93.00 245 GLY A N 1
ATOM 1799 C CA . GLY A 1 245 ? -1.373 19.798 2.581 1.00 93.00 245 GLY A CA 1
ATOM 1800 C C . GLY A 1 245 ? -0.249 20.822 2.791 1.00 93.00 245 GLY A C 1
ATOM 1801 O O . GLY A 1 245 ? -0.172 21.796 2.041 1.00 93.00 245 GLY A O 1
ATOM 1802 N N . VAL A 1 246 ? 0.669 20.602 3.738 1.00 95.69 246 VAL A N 1
ATOM 1803 C CA . VAL A 1 246 ? 1.796 21.506 4.010 1.00 95.69 246 VAL A CA 1
ATOM 1804 C C . VAL A 1 246 ? 2.995 21.137 3.130 1.00 95.69 246 VAL A C 1
ATOM 1806 O O . VAL A 1 246 ? 3.503 20.022 3.255 1.00 95.69 246 VAL A O 1
ATOM 1809 N N . PRO A 1 247 ? 3.503 22.038 2.267 1.00 96.81 247 PRO A N 1
ATOM 1810 C CA . PRO A 1 247 ? 4.711 21.781 1.483 1.00 96.81 247 PRO A CA 1
ATOM 1811 C C . PRO A 1 247 ? 5.922 21.507 2.381 1.00 96.81 247 PRO A C 1
ATOM 1813 O O . PRO A 1 247 ? 6.213 22.282 3.292 1.00 96.81 247 PRO A O 1
ATOM 1816 N N . VAL A 1 248 ? 6.635 20.410 2.118 1.00 96.25 248 VAL A N 1
ATOM 1817 C CA . VAL A 1 248 ? 7.830 20.008 2.883 1.00 96.25 248 VAL A CA 1
ATOM 1818 C C . VAL A 1 248 ? 9.073 19.839 2.016 1.00 96.25 248 VAL A C 1
ATOM 1820 O O . VAL A 1 248 ? 10.177 20.000 2.525 1.00 96.25 248 VAL A O 1
ATOM 1823 N N . ALA A 1 249 ? 8.930 19.539 0.725 1.00 95.06 249 ALA A N 1
ATOM 1824 C CA . ALA A 1 249 ? 10.060 19.409 -0.193 1.00 95.06 249 ALA A CA 1
ATOM 1825 C C . ALA A 1 249 ? 9.652 19.717 -1.641 1.00 95.06 249 ALA A C 1
ATOM 1827 O O . ALA A 1 249 ? 8.477 19.624 -1.987 1.00 95.06 249 ALA A O 1
ATOM 1828 N N . ASP A 1 250 ? 10.629 20.039 -2.489 1.00 93.62 250 ASP A N 1
ATOM 1829 C CA . ASP A 1 250 ? 10.459 20.120 -3.944 1.00 93.62 250 ASP A CA 1
ATOM 1830 C C . ASP A 1 250 ? 10.780 18.740 -4.562 1.00 93.62 250 ASP A C 1
ATOM 1832 O O . ASP A 1 250 ? 11.886 18.230 -4.340 1.00 93.62 250 ASP A O 1
ATOM 1836 N N . PRO A 1 251 ? 9.863 18.126 -5.339 1.00 89.88 251 PRO A N 1
ATOM 1837 C CA . PRO A 1 251 ? 10.091 16.857 -6.031 1.00 89.88 251 PRO A CA 1
ATOM 1838 C C . PRO A 1 251 ? 11.362 16.840 -6.898 1.00 89.88 251 PRO A C 1
ATOM 1840 O O . PRO A 1 251 ? 12.004 15.798 -7.035 1.00 89.88 251 PRO A O 1
ATOM 1843 N N . LYS A 1 252 ? 11.752 17.989 -7.463 1.00 86.75 252 LYS A N 1
ATOM 1844 C CA . LYS A 1 252 ? 12.921 18.151 -8.341 1.00 86.75 252 LYS A CA 1
ATOM 1845 C C . LYS A 1 252 ? 14.219 18.394 -7.571 1.00 86.75 252 LYS A C 1
ATOM 1847 O O . LYS A 1 252 ? 15.290 18.146 -8.114 1.00 86.75 252 LYS A O 1
ATOM 1852 N N . ALA A 1 253 ? 14.138 18.834 -6.315 1.00 83.06 253 ALA A N 1
ATOM 1853 C CA . ALA A 1 253 ? 15.293 19.177 -5.483 1.00 83.06 253 ALA A CA 1
ATOM 1854 C C . ALA A 1 253 ? 15.386 18.304 -4.220 1.00 83.06 253 ALA A C 1
ATOM 1856 O O . ALA A 1 253 ? 15.736 18.769 -3.137 1.00 83.06 253 ALA A O 1
ATOM 1857 N N . THR A 1 254 ? 15.100 17.005 -4.343 1.00 76.12 254 THR A N 1
ATOM 1858 C CA . THR A 1 254 ? 15.124 16.068 -3.204 1.00 76.12 254 THR A CA 1
ATOM 1859 C C . THR A 1 254 ? 16.538 15.663 -2.739 1.00 76.12 254 THR A C 1
ATOM 1861 O O . THR A 1 254 ? 16.664 14.814 -1.855 1.00 76.12 254 THR A O 1
ATOM 1864 N N . GLY A 1 255 ? 17.600 16.238 -3.316 1.00 68.31 255 GLY A N 1
ATOM 1865 C CA . GLY A 1 255 ? 19.008 15.966 -2.987 1.00 68.31 255 GLY A CA 1
ATOM 1866 C C . GLY A 1 255 ? 19.552 14.627 -3.510 1.00 68.31 255 GLY A C 1
ATOM 1867 O O . GLY A 1 255 ? 18.805 13.799 -4.033 1.00 68.31 255 GLY A O 1
ATOM 1868 N N . ASP A 1 256 ? 20.856 14.395 -3.323 1.00 64.75 256 ASP A N 1
ATOM 1869 C CA . ASP A 1 256 ? 21.590 13.256 -3.911 1.00 64.75 256 ASP A CA 1
ATOM 1870 C C . ASP A 1 256 ? 21.347 11.914 -3.206 1.00 64.75 256 ASP A C 1
ATOM 1872 O O . ASP A 1 256 ? 21.650 10.845 -3.741 1.00 64.75 256 ASP A O 1
ATOM 1876 N N . PHE A 1 257 ? 20.801 11.935 -1.985 1.00 67.44 257 PHE A N 1
ATOM 1877 C CA . PHE A 1 257 ? 20.578 10.707 -1.231 1.00 67.44 257 PHE A CA 1
ATOM 1878 C C . PHE A 1 257 ? 19.442 9.905 -1.871 1.00 67.44 257 PHE A C 1
ATOM 1880 O O . PHE A 1 257 ? 18.282 10.315 -1.826 1.00 67.44 257 PHE A O 1
ATOM 1887 N N . LYS A 1 258 ? 19.770 8.750 -2.464 1.00 70.81 258 LYS A N 1
ATOM 1888 C CA . LYS A 1 258 ? 18.845 7.957 -3.298 1.00 70.81 258 LYS A CA 1
ATOM 1889 C C . LYS A 1 258 ? 17.517 7.615 -2.602 1.00 70.81 258 LYS A C 1
ATOM 1891 O O . LYS A 1 258 ? 16.490 7.562 -3.265 1.00 70.81 258 LYS A O 1
ATOM 1896 N N . TYR A 1 259 ? 17.520 7.449 -1.276 1.00 78.38 259 TYR A N 1
ATOM 1897 C CA . TYR A 1 259 ? 16.386 6.884 -0.528 1.00 78.38 259 TYR A CA 1
ATOM 1898 C C . TYR A 1 259 ? 15.804 7.784 0.574 1.00 78.38 259 TYR A C 1
ATOM 1900 O O . TYR A 1 259 ? 14.934 7.335 1.314 1.00 78.38 259 TYR A O 1
ATOM 1908 N N . LYS A 1 260 ? 16.266 9.035 0.723 1.00 87.38 260 LYS A N 1
ATOM 1909 C CA . LYS A 1 260 ? 15.839 9.901 1.837 1.00 87.38 260 LYS A CA 1
ATOM 1910 C C . LYS A 1 260 ? 15.548 11.329 1.383 1.00 87.38 260 LYS A C 1
ATOM 1912 O O . LYS A 1 260 ? 16.359 11.936 0.691 1.00 87.38 260 LYS A O 1
ATOM 1917 N N . ILE A 1 261 ? 14.405 11.864 1.811 1.00 93.94 261 ILE A N 1
ATOM 1918 C CA . ILE A 1 261 ? 14.021 13.277 1.694 1.00 93.94 261 ILE A CA 1
ATOM 1919 C C . ILE A 1 261 ? 14.031 13.867 3.104 1.00 93.94 261 ILE A C 1
ATOM 1921 O O . ILE A 1 261 ? 13.095 13.647 3.869 1.00 93.94 261 ILE A O 1
ATOM 1925 N N . GLU A 1 262 ? 15.094 14.589 3.465 1.00 92.06 262 GLU A N 1
ATOM 1926 C CA . GLU A 1 262 ? 15.343 15.000 4.858 1.00 92.06 262 GLU A CA 1
ATOM 1927 C C . GLU A 1 262 ? 14.184 15.791 5.501 1.00 92.06 262 GLU A C 1
ATOM 1929 O O . GLU A 1 262 ? 13.758 15.416 6.596 1.00 92.06 262 GLU A O 1
ATOM 1934 N N . PRO A 1 263 ? 13.590 16.813 4.845 1.00 93.50 263 PRO A N 1
ATOM 1935 C CA . PRO A 1 263 ? 12.485 17.560 5.451 1.00 93.50 263 PRO A CA 1
ATOM 1936 C C . PRO A 1 263 ? 11.238 16.705 5.709 1.00 93.50 263 PRO A C 1
ATOM 1938 O O . PRO A 1 263 ? 10.575 16.857 6.735 1.00 93.50 263 PRO A O 1
ATOM 1941 N N . LEU A 1 264 ? 10.927 15.786 4.789 1.00 95.38 264 LEU A N 1
ATOM 1942 C CA . LEU A 1 264 ? 9.805 14.860 4.924 1.00 95.38 264 LEU A CA 1
ATOM 1943 C C . LEU A 1 264 ? 10.086 13.833 6.032 1.00 95.38 264 LEU A C 1
ATOM 1945 O O . LEU A 1 264 ? 9.226 13.608 6.881 1.00 95.38 264 LEU A O 1
ATOM 1949 N N . TYR A 1 265 ? 11.301 13.273 6.065 1.00 94.38 265 TYR A N 1
ATOM 1950 C CA . TYR A 1 265 ? 11.756 12.339 7.097 1.00 94.38 265 TYR A CA 1
ATOM 1951 C C . TYR A 1 265 ? 11.546 12.917 8.499 1.00 94.38 265 TYR A C 1
ATOM 1953 O O . TYR A 1 265 ? 10.851 12.313 9.310 1.00 94.38 265 TYR A O 1
ATOM 1961 N N . ALA A 1 266 ? 12.086 14.112 8.764 1.00 94.50 266 ALA A N 1
ATOM 1962 C CA . ALA A 1 266 ? 12.043 14.726 10.091 1.00 94.50 266 ALA A CA 1
ATOM 1963 C C . ALA A 1 266 ? 10.603 14.978 10.573 1.00 94.50 266 ALA A C 1
ATOM 1965 O O . ALA A 1 266 ? 10.285 14.811 11.753 1.00 94.50 266 ALA A O 1
ATOM 1966 N N . LYS A 1 267 ? 9.699 15.354 9.657 1.00 95.25 267 LYS A N 1
ATOM 1967 C CA . LYS A 1 267 ? 8.279 15.554 9.975 1.00 95.25 267 LYS A CA 1
ATOM 1968 C C . LYS A 1 267 ? 7.577 14.243 10.325 1.00 95.25 267 LYS A C 1
ATOM 1970 O O . LYS A 1 267 ? 6.822 14.217 11.301 1.00 95.25 267 LYS A O 1
ATOM 1975 N N . ILE A 1 268 ? 7.830 13.178 9.562 1.00 93.88 268 ILE A N 1
ATOM 1976 C CA . ILE A 1 268 ? 7.233 11.858 9.800 1.00 93.88 268 ILE A CA 1
ATOM 1977 C C . ILE A 1 268 ? 7.790 11.244 11.081 1.00 93.88 268 ILE A C 1
ATOM 1979 O O . ILE A 1 268 ? 7.007 10.808 11.915 1.00 93.88 268 ILE A O 1
ATOM 1983 N N . GLU A 1 269 ? 9.106 11.264 11.284 1.00 93.31 269 GLU A N 1
ATOM 1984 C CA . GLU A 1 269 ? 9.742 10.720 12.489 1.00 93.31 269 GLU A CA 1
ATOM 1985 C C . GLU A 1 269 ? 9.200 11.418 13.741 1.00 93.31 269 GLU A C 1
ATOM 1987 O O . GLU A 1 269 ? 8.745 10.764 14.679 1.00 93.31 269 GLU A O 1
ATOM 1992 N N . GLY A 1 270 ? 9.121 12.753 13.717 1.00 91.69 270 GLY A N 1
ATOM 1993 C CA . GLY A 1 270 ? 8.505 13.513 14.800 1.00 91.69 270 GLY A CA 1
ATOM 1994 C C . GLY A 1 270 ? 7.037 13.138 15.035 1.00 91.69 270 GLY A C 1
ATOM 1995 O O . GLY A 1 270 ? 6.593 13.109 16.181 1.00 91.69 270 GLY A O 1
ATOM 1996 N N . LYS A 1 271 ? 6.268 12.837 13.978 1.00 88.56 271 LYS A N 1
ATOM 1997 C CA . LYS A 1 271 ? 4.890 12.340 14.109 1.00 88.56 271 LYS A CA 1
ATOM 1998 C C . LYS A 1 271 ? 4.859 10.955 14.758 1.00 88.56 271 LYS A C 1
ATOM 2000 O O . LYS A 1 271 ? 4.130 10.772 15.724 1.00 88.56 271 LYS A O 1
ATOM 2005 N N . VAL A 1 272 ? 5.670 10.018 14.275 1.00 86.69 272 VAL A N 1
ATOM 2006 C CA . VAL A 1 272 ? 5.752 8.641 14.787 1.00 86.69 272 VAL A CA 1
ATOM 2007 C C . VAL A 1 272 ? 6.140 8.624 16.265 1.00 86.69 272 VAL A C 1
ATOM 2009 O O . VAL A 1 272 ? 5.560 7.865 17.040 1.00 86.69 272 VAL A O 1
ATOM 2012 N N . LEU A 1 273 ? 7.082 9.472 16.684 1.00 87.12 273 LEU A N 1
ATOM 2013 C CA . LEU A 1 273 ? 7.463 9.605 18.092 1.00 87.12 273 LEU A CA 1
ATOM 2014 C C . LEU A 1 273 ? 6.294 10.113 18.949 1.00 87.12 273 LEU A C 1
ATOM 2016 O O . LEU A 1 273 ? 5.965 9.481 19.951 1.00 87.12 273 LEU A O 1
ATOM 2020 N N . ARG A 1 274 ? 5.593 11.170 18.511 1.00 86.75 274 ARG A N 1
ATOM 2021 C CA . ARG A 1 274 ? 4.389 11.668 19.206 1.00 86.75 274 ARG A CA 1
ATOM 2022 C C . ARG A 1 274 ? 3.290 10.609 19.299 1.00 86.75 274 ARG A C 1
ATOM 2024 O O . ARG A 1 274 ? 2.674 10.455 20.349 1.00 86.75 274 ARG A O 1
ATOM 2031 N N . ASP A 1 275 ? 3.063 9.864 18.221 1.00 82.44 275 ASP A N 1
ATOM 2032 C CA . ASP A 1 275 ? 2.068 8.792 18.174 1.00 82.44 275 ASP A CA 1
ATOM 2033 C C . ASP A 1 275 ? 2.415 7.655 19.158 1.00 82.44 275 ASP A C 1
ATOM 2035 O O . ASP A 1 275 ? 1.523 7.073 19.772 1.00 82.44 275 ASP A O 1
ATOM 2039 N N . ARG A 1 276 ? 3.706 7.345 19.352 1.00 78.88 276 ARG A N 1
ATOM 2040 C CA . ARG A 1 276 ? 4.171 6.337 20.326 1.00 78.88 276 ARG A CA 1
ATOM 2041 C C . ARG A 1 276 ? 4.036 6.797 21.777 1.00 78.88 276 ARG A C 1
ATOM 2043 O O . ARG A 1 276 ? 3.776 5.970 22.652 1.00 78.88 276 ARG A O 1
ATOM 2050 N N . GLU A 1 277 ? 4.217 8.088 22.027 1.00 84.31 277 GLU A N 1
ATOM 2051 C CA . GLU A 1 277 ? 4.200 8.685 23.367 1.00 84.31 277 GLU A CA 1
ATOM 2052 C C . GLU A 1 277 ? 2.805 9.137 23.822 1.00 84.31 277 GLU A C 1
ATOM 2054 O O . GLU A 1 277 ? 2.631 9.505 24.983 1.00 84.31 277 GLU A O 1
ATOM 2059 N N . THR A 1 278 ? 1.793 9.080 22.946 1.00 80.44 278 THR A N 1
ATOM 2060 C CA . THR A 1 278 ? 0.433 9.523 23.275 1.00 80.44 278 THR A CA 1
ATOM 2061 C C . THR A 1 278 ? -0.124 8.830 24.527 1.00 80.44 278 THR A C 1
ATOM 2063 O O . THR A 1 278 ? -0.094 7.601 24.691 1.00 80.44 278 THR A O 1
ATOM 2066 N N . THR A 1 279 ? -0.666 9.645 25.429 1.00 81.06 279 THR A N 1
ATOM 2067 C CA . THR A 1 279 ? -1.416 9.216 26.618 1.00 81.06 279 THR A CA 1
ATOM 2068 C C . THR A 1 279 ? -2.921 9.382 26.431 1.00 81.06 279 THR A C 1
ATOM 2070 O O . THR A 1 279 ? -3.686 9.091 27.350 1.00 81.06 279 THR A O 1
ATOM 2073 N N . ALA A 1 280 ? -3.361 9.829 25.248 1.00 79.88 280 ALA A N 1
ATOM 2074 C CA . ALA A 1 280 ? -4.773 9.999 24.958 1.00 79.88 280 ALA A CA 1
ATOM 2075 C C . ALA A 1 280 ? -5.515 8.651 25.084 1.00 79.88 280 ALA A C 1
ATOM 2077 O O . ALA A 1 280 ? -5.009 7.632 24.602 1.00 79.88 280 ALA A O 1
ATOM 2078 N N . PRO A 1 281 ? -6.725 8.627 25.678 1.00 73.19 281 PRO A N 1
ATOM 2079 C CA . PRO A 1 281 ? -7.497 7.393 25.843 1.00 73.19 281 PRO A CA 1
ATOM 2080 C C . PRO A 1 281 ? -7.833 6.694 24.517 1.00 73.19 281 PRO A C 1
ATOM 2082 O O . PRO A 1 281 ? -7.965 5.473 24.475 1.00 73.19 281 PRO A O 1
ATOM 2085 N N . VAL A 1 282 ? -7.958 7.468 23.433 1.00 77.38 282 VAL A N 1
ATOM 2086 C CA . VAL A 1 282 ? -8.133 6.979 22.061 1.00 77.38 282 VAL A CA 1
ATOM 2087 C C . VAL A 1 282 ? -7.174 7.733 21.149 1.00 77.38 282 VAL A C 1
ATOM 2089 O O . VAL A 1 282 ? -7.057 8.955 21.221 1.00 77.38 282 VAL A O 1
ATOM 2092 N N . SER A 1 283 ? -6.477 7.009 20.280 1.00 74.00 283 SER A N 1
ATOM 2093 C CA . SER A 1 283 ? -5.657 7.575 19.209 1.00 74.00 283 SER A CA 1
ATOM 2094 C C . SER A 1 283 ? -5.778 6.684 17.981 1.00 74.00 283 SER A C 1
ATOM 2096 O O . SER A 1 283 ? -5.569 5.476 18.072 1.00 74.00 283 SER A O 1
ATOM 2098 N N . ILE A 1 284 ? -6.137 7.277 16.844 1.00 71.75 284 ILE A N 1
ATOM 2099 C CA . ILE A 1 284 ? -6.210 6.577 15.561 1.00 71.75 284 ILE A CA 1
ATOM 2100 C C . ILE A 1 284 ? -4.904 6.858 14.825 1.00 71.75 284 ILE A C 1
ATOM 2102 O O . ILE A 1 284 ? -4.646 7.987 14.412 1.00 71.75 284 ILE A O 1
ATOM 2106 N N . ILE A 1 285 ? -4.070 5.829 14.697 1.00 75.00 285 ILE A N 1
ATOM 2107 C CA . ILE A 1 285 ? -2.789 5.897 13.992 1.00 75.00 285 ILE A CA 1
ATOM 2108 C C . ILE A 1 285 ? -2.939 5.045 12.737 1.00 75.00 285 ILE A C 1
ATOM 2110 O O . ILE A 1 285 ? -2.969 3.818 12.812 1.00 75.00 285 ILE A O 1
ATOM 2114 N N . GLY A 1 286 ? -3.102 5.712 11.599 1.00 70.38 286 GLY A N 1
ATOM 2115 C CA . GLY A 1 286 ? -3.236 5.076 10.294 1.00 70.38 286 GLY A CA 1
ATOM 2116 C C . GLY A 1 286 ? -1.984 5.246 9.432 1.00 70.38 286 GLY A C 1
ATOM 2117 O O . GLY A 1 286 ? -1.132 6.086 9.743 1.00 70.38 286 GLY A O 1
ATOM 2118 N N . PRO A 1 287 ? -1.874 4.469 8.344 1.00 81.56 287 PRO A N 1
ATOM 2119 C CA . PRO A 1 287 ? -0.854 4.693 7.329 1.00 81.56 287 PRO A CA 1
ATOM 2120 C C . PRO A 1 287 ? -1.030 6.064 6.660 1.00 81.56 287 PRO A C 1
ATOM 2122 O O . PRO A 1 287 ? -2.142 6.583 6.557 1.00 81.56 287 PRO A O 1
ATOM 2125 N N . LEU A 1 288 ? 0.069 6.628 6.157 1.00 88.62 288 LEU A N 1
ATOM 2126 C CA . LEU A 1 288 ? 0.026 7.782 5.261 1.00 88.62 288 LEU A CA 1
ATOM 2127 C C . LEU A 1 288 ? -0.485 7.346 3.885 1.00 88.62 288 LEU A C 1
ATOM 2129 O O . LEU A 1 288 ? 0.050 6.411 3.291 1.00 88.62 288 LEU A O 1
ATOM 2133 N N . VAL A 1 289 ? -1.487 8.033 3.344 1.00 90.81 289 VAL A N 1
ATOM 2134 C CA . VAL A 1 289 ? -1.913 7.819 1.957 1.00 90.81 289 VAL A CA 1
ATOM 2135 C C . VAL A 1 289 ? -0.993 8.595 1.037 1.00 90.81 289 VAL A C 1
ATOM 2137 O O . VAL A 1 289 ? -0.921 9.821 1.096 1.00 90.81 289 VAL A O 1
ATOM 2140 N N . ILE A 1 290 ? -0.304 7.890 0.155 1.00 93.81 290 ILE A N 1
ATOM 2141 C CA . ILE A 1 290 ? 0.584 8.511 -0.819 1.00 93.81 290 ILE A CA 1
ATOM 2142 C C . ILE A 1 290 ? -0.225 8.787 -2.075 1.00 93.81 290 ILE A C 1
ATOM 2144 O O . ILE A 1 290 ? -0.800 7.871 -2.662 1.00 93.81 290 ILE A O 1
ATOM 2148 N N . ARG A 1 291 ? -0.271 10.061 -2.463 1.00 94.56 291 ARG A N 1
ATOM 2149 C CA . ARG A 1 291 ? -1.119 10.603 -3.526 1.00 94.56 291 ARG A CA 1
ATOM 2150 C C . ARG A 1 291 ? -0.262 11.303 -4.591 1.00 94.56 291 ARG A C 1
ATOM 2152 O O . ARG A 1 291 ? -0.180 12.535 -4.596 1.00 94.56 291 ARG A O 1
ATOM 2159 N N . PRO A 1 292 ? 0.452 10.559 -5.453 1.00 95.44 292 PRO A N 1
ATOM 2160 C CA . PRO A 1 292 ? 1.200 11.151 -6.552 1.00 95.44 292 PRO A CA 1
ATOM 2161 C C . PRO A 1 292 ? 0.278 11.475 -7.720 1.00 95.44 292 PRO A C 1
ATOM 2163 O O . PRO A 1 292 ? -0.555 10.650 -8.091 1.00 95.44 292 PRO A O 1
ATOM 2166 N N . ILE A 1 293 ? 0.458 12.636 -8.352 1.00 95.44 293 ILE A N 1
ATOM 2167 C CA . ILE A 1 293 ? -0.152 12.878 -9.666 1.00 95.44 293 ILE A CA 1
ATOM 2168 C C . ILE A 1 293 ? 0.366 11.850 -10.679 1.00 95.44 293 ILE A C 1
ATOM 2170 O O . ILE A 1 293 ? 1.507 11.394 -10.578 1.00 95.44 293 ILE A O 1
ATOM 2174 N N . ASP A 1 294 ? -0.444 11.523 -11.680 1.00 95.44 294 ASP A N 1
ATOM 2175 C CA . ASP A 1 294 ? -0.166 10.483 -12.681 1.00 95.44 294 ASP A CA 1
ATOM 2176 C C . ASP A 1 294 ? 1.218 10.599 -13.329 1.00 95.44 294 ASP A C 1
ATOM 2178 O O . ASP A 1 294 ? 1.918 9.603 -13.505 1.00 95.44 294 ASP A O 1
ATOM 2182 N N . THR A 1 295 ? 1.645 11.828 -13.618 1.00 95.62 295 THR A N 1
ATOM 2183 C CA . THR A 1 295 ? 2.916 12.138 -14.284 1.00 95.62 295 THR A CA 1
ATOM 2184 C C . THR A 1 295 ? 4.134 12.088 -13.362 1.00 95.62 295 THR A C 1
ATOM 2186 O O . THR A 1 295 ? 5.254 12.319 -13.822 1.00 95.62 295 THR A O 1
ATOM 2189 N N . THR A 1 296 ? 3.956 11.792 -12.071 1.00 96.44 296 THR A N 1
ATOM 2190 C CA . THR A 1 296 ? 5.058 11.729 -11.105 1.00 96.44 296 THR A CA 1
ATOM 2191 C C . THR A 1 296 ? 6.044 10.635 -11.517 1.00 96.44 296 THR A C 1
ATOM 2193 O O . THR A 1 296 ? 5.640 9.478 -11.631 1.00 96.44 296 THR A O 1
ATOM 2196 N N . PRO A 1 297 ? 7.341 10.936 -11.702 1.00 95.12 297 PRO A N 1
ATOM 2197 C CA . PRO A 1 297 ? 8.344 9.908 -11.950 1.00 95.12 297 PRO A CA 1
ATOM 2198 C C . PRO A 1 297 ? 8.388 8.881 -10.815 1.00 95.12 297 PRO A C 1
ATOM 2200 O O . PRO A 1 297 ? 8.473 9.252 -9.641 1.00 95.12 297 PRO A O 1
ATOM 2203 N N . ILE A 1 298 ? 8.414 7.590 -11.156 1.00 93.38 298 ILE A N 1
ATOM 2204 C CA . ILE A 1 298 ? 8.406 6.508 -10.156 1.00 93.38 298 ILE A CA 1
ATOM 2205 C C . ILE A 1 298 ? 9.587 6.596 -9.176 1.00 93.38 298 ILE A C 1
ATOM 2207 O O . ILE A 1 298 ? 9.445 6.268 -8.003 1.00 93.38 298 ILE A O 1
ATOM 2211 N N . ALA A 1 299 ? 10.729 7.135 -9.612 1.00 91.12 299 ALA A N 1
ATOM 2212 C CA . ALA A 1 299 ? 11.886 7.370 -8.751 1.00 91.12 299 ALA A CA 1
ATOM 2213 C C . ALA A 1 299 ? 11.579 8.327 -7.581 1.00 91.12 299 ALA A C 1
ATOM 2215 O O . ALA A 1 299 ? 12.065 8.120 -6.470 1.00 91.12 299 ALA A O 1
ATOM 2216 N N . ILE A 1 300 ? 10.745 9.352 -7.804 1.00 93.38 300 ILE A N 1
ATOM 2217 C CA . ILE A 1 300 ? 10.315 10.276 -6.742 1.00 93.38 300 ILE A CA 1
ATOM 2218 C C . ILE A 1 300 ? 9.381 9.551 -5.777 1.00 93.38 300 ILE A C 1
ATOM 2220 O O . ILE A 1 300 ? 9.554 9.667 -4.563 1.00 93.38 300 ILE A O 1
ATOM 2224 N N . VAL A 1 301 ? 8.436 8.764 -6.304 1.00 93.50 301 VAL A N 1
ATOM 2225 C CA . VAL A 1 301 ? 7.535 7.946 -5.483 1.00 93.50 301 VAL A CA 1
ATOM 2226 C C . VAL A 1 301 ? 8.355 7.004 -4.602 1.00 93.50 301 VAL A C 1
ATOM 2228 O O . VAL A 1 301 ? 8.250 7.099 -3.384 1.00 93.50 301 VAL A O 1
ATOM 2231 N N . ASN A 1 302 ? 9.255 6.193 -5.171 1.00 91.00 302 ASN A N 1
ATOM 2232 C CA . ASN A 1 302 ? 10.114 5.255 -4.433 1.00 91.00 302 ASN A CA 1
ATOM 2233 C C . ASN A 1 302 ? 10.951 5.939 -3.345 1.00 91.00 302 ASN A C 1
ATOM 2235 O O . ASN A 1 302 ? 11.131 5.391 -2.252 1.00 91.00 302 ASN A O 1
ATOM 2239 N N . LYS A 1 303 ? 11.426 7.160 -3.602 1.00 91.69 303 LYS A N 1
ATOM 2240 C CA . LYS A 1 303 ? 12.158 7.953 -2.613 1.00 91.69 303 LYS A CA 1
ATOM 2241 C C . LYS A 1 303 ? 11.260 8.415 -1.460 1.00 91.69 303 LYS A C 1
ATOM 2243 O O . LYS A 1 303 ? 11.693 8.374 -0.307 1.00 91.69 303 LYS A O 1
ATOM 2248 N N . VAL A 1 304 ? 10.009 8.794 -1.733 1.00 94.06 304 VAL A N 1
ATOM 2249 C CA . VAL A 1 304 ? 8.992 9.072 -0.701 1.00 94.06 304 VAL A CA 1
ATOM 2250 C C . VAL A 1 304 ? 8.666 7.805 0.098 1.00 94.06 304 VAL A C 1
ATOM 2252 O O . VAL A 1 304 ? 8.707 7.859 1.327 1.00 94.06 304 VAL A O 1
ATOM 2255 N N . LEU A 1 305 ? 8.438 6.665 -0.571 1.00 91.00 305 LEU A N 1
ATOM 2256 C CA . LEU A 1 305 ? 8.189 5.360 0.067 1.00 91.00 305 LEU A CA 1
ATOM 2257 C C . LEU A 1 305 ? 9.304 5.014 1.064 1.00 91.00 305 LEU A C 1
ATOM 2259 O O . LEU A 1 305 ? 9.058 4.763 2.246 1.00 91.00 305 LEU A O 1
ATOM 2263 N N . SER A 1 306 ? 10.548 5.081 0.587 1.00 88.44 306 SER A N 1
ATOM 2264 C CA . SER A 1 306 ? 11.750 4.821 1.382 1.00 88.44 306 SER A CA 1
ATOM 2265 C C . SER A 1 306 ? 11.854 5.773 2.572 1.00 88.44 306 SER A C 1
ATOM 2267 O O . SER A 1 306 ? 12.115 5.338 3.691 1.00 88.44 306 SER A O 1
ATOM 2269 N N . THR A 1 307 ? 11.591 7.065 2.352 1.00 92.62 307 THR A N 1
ATOM 2270 C CA . THR A 1 307 ? 11.647 8.094 3.398 1.00 92.62 307 THR A CA 1
ATOM 2271 C C . THR A 1 307 ? 10.661 7.809 4.529 1.00 92.62 307 THR A C 1
ATOM 2273 O O . THR A 1 307 ? 11.046 7.876 5.697 1.00 92.62 307 THR A O 1
ATOM 2276 N N . ILE A 1 308 ? 9.411 7.465 4.197 1.00 91.38 308 ILE A N 1
ATOM 2277 C CA . ILE A 1 308 ? 8.368 7.149 5.184 1.00 91.38 308 ILE A CA 1
ATOM 2278 C C . ILE A 1 308 ? 8.787 5.951 6.039 1.00 91.38 308 ILE A C 1
ATOM 2280 O O . ILE A 1 308 ? 8.706 6.006 7.267 1.00 91.38 308 ILE A O 1
ATOM 2284 N N . LEU A 1 309 ? 9.285 4.889 5.402 1.00 85.81 309 LEU A N 1
ATOM 2285 C CA . LEU A 1 309 ? 9.669 3.665 6.103 1.00 85.81 309 LEU A CA 1
ATOM 2286 C C . LEU A 1 309 ? 10.918 3.840 6.959 1.00 85.81 309 LEU A C 1
ATOM 2288 O O . LEU A 1 309 ? 10.983 3.301 8.062 1.00 85.81 309 LEU A O 1
ATOM 2292 N N . MET A 1 310 ? 11.902 4.607 6.485 1.00 85.44 310 MET A N 1
ATOM 2293 C CA . MET A 1 310 ? 13.075 4.959 7.285 1.00 85.44 310 MET A CA 1
ATOM 2294 C C . MET A 1 310 ? 12.682 5.747 8.538 1.00 85.44 310 MET A C 1
ATOM 2296 O O . MET A 1 310 ? 13.273 5.531 9.590 1.00 85.44 310 MET A O 1
ATOM 2300 N N . ALA A 1 311 ? 11.675 6.620 8.446 1.00 89.81 311 ALA A N 1
ATOM 2301 C CA . ALA A 1 311 ? 11.150 7.383 9.580 1.00 89.81 311 ALA A CA 1
ATOM 2302 C C . ALA A 1 311 ? 10.284 6.539 10.543 1.00 89.81 311 ALA A C 1
ATOM 2304 O O . ALA A 1 311 ? 9.755 7.060 11.525 1.00 89.81 311 ALA A O 1
ATOM 2305 N N . GLY A 1 312 ? 10.111 5.239 10.270 1.00 86.00 312 GLY A N 1
ATOM 2306 C CA . GLY A 1 312 ? 9.289 4.331 11.071 1.00 86.00 312 GLY A CA 1
ATOM 2307 C C . GLY A 1 312 ? 7.782 4.507 10.872 1.00 86.00 312 GLY A C 1
ATOM 2308 O O . GLY A 1 312 ? 7.012 4.006 11.694 1.00 86.00 312 GLY A O 1
ATOM 2309 N N . GLY A 1 313 ? 7.374 5.228 9.823 1.00 85.06 313 GLY A N 1
ATOM 2310 C CA . GLY A 1 313 ? 5.985 5.340 9.397 1.00 85.06 313 GLY A CA 1
ATOM 2311 C C . GLY A 1 313 ? 5.545 4.144 8.555 1.00 85.06 313 GLY A C 1
ATOM 2312 O O . GLY A 1 313 ? 6.349 3.296 8.170 1.00 85.06 313 GLY A O 1
ATOM 2313 N N . ASP A 1 314 ? 4.254 4.108 8.245 1.00 83.81 314 ASP A N 1
ATOM 2314 C CA . ASP A 1 314 ? 3.658 3.141 7.325 1.00 83.81 314 ASP A CA 1
ATOM 2315 C C . ASP A 1 314 ? 2.793 3.882 6.302 1.00 83.81 314 ASP A C 1
ATOM 2317 O O . ASP A 1 314 ? 2.449 5.052 6.512 1.00 83.81 314 ASP A O 1
ATOM 2321 N N . TYR A 1 315 ? 2.453 3.235 5.193 1.00 86.12 315 TYR A N 1
ATOM 2322 C CA . TYR A 1 315 ? 1.716 3.891 4.118 1.00 86.12 315 TYR A CA 1
ATOM 2323 C C . TYR A 1 315 ? 0.820 2.953 3.319 1.00 86.12 315 TYR A C 1
ATOM 2325 O O . TYR A 1 315 ? 0.992 1.737 3.320 1.00 86.12 315 TYR A O 1
ATOM 2333 N N . VAL A 1 316 ? -0.098 3.570 2.579 1.00 86.75 316 VAL A N 1
ATOM 2334 C CA . VAL A 1 316 ? -0.880 2.950 1.507 1.00 86.75 316 VAL A CA 1
ATOM 2335 C C . VAL A 1 316 ? -0.787 3.808 0.249 1.00 86.75 316 VAL A C 1
ATOM 2337 O O . VAL A 1 316 ? -0.583 5.022 0.314 1.00 86.75 316 VAL A O 1
ATOM 2340 N N . LEU A 1 317 ? -0.915 3.176 -0.911 1.00 89.50 317 LEU A N 1
ATOM 2341 C CA . LEU A 1 317 ? -0.773 3.833 -2.208 1.00 89.50 317 LEU A CA 1
ATOM 2342 C C . LEU A 1 317 ? -2.140 4.251 -2.741 1.00 89.50 317 LEU A C 1
ATOM 2344 O O . LEU A 1 317 ? -3.108 3.502 -2.605 1.00 89.50 317 LEU A O 1
ATOM 2348 N N . ALA A 1 318 ? -2.218 5.411 -3.386 1.00 90.94 318 ALA A N 1
ATOM 2349 C CA . ALA A 1 318 ? -3.417 5.869 -4.073 1.00 90.94 318 ALA A CA 1
ATOM 2350 C C . ALA A 1 318 ? -3.142 6.234 -5.536 1.00 90.94 318 ALA A C 1
ATOM 2352 O O . ALA A 1 318 ? -2.046 6.655 -5.910 1.00 90.94 318 ALA A O 1
ATOM 2353 N N . ALA A 1 319 ? -4.178 6.080 -6.352 1.00 91.94 319 ALA A N 1
ATOM 2354 C CA . ALA A 1 319 ? -4.242 6.540 -7.729 1.00 91.94 319 ALA A CA 1
ATOM 2355 C C . ALA A 1 319 ? -5.229 7.709 -7.838 1.00 91.94 319 ALA A C 1
ATOM 2357 O O . ALA A 1 319 ? -6.179 7.799 -7.049 1.00 91.94 319 ALA A O 1
ATOM 2358 N N . SER A 1 320 ? -5.003 8.595 -8.809 1.00 89.56 320 SER A N 1
ATOM 2359 C CA . SER A 1 320 ? -5.968 9.644 -9.133 1.00 89.56 320 SER A CA 1
ATOM 2360 C C . SER A 1 320 ? -7.254 9.020 -9.687 1.00 89.56 320 SER A C 1
ATOM 2362 O O . SER A 1 320 ? -7.214 8.065 -10.462 1.00 89.56 320 SER A O 1
ATOM 2364 N N . ASP A 1 321 ? -8.400 9.549 -9.265 1.00 85.81 321 ASP A N 1
ATOM 2365 C CA . ASP A 1 321 ? -9.728 9.194 -9.766 1.00 85.81 321 ASP A CA 1
ATOM 2366 C C . ASP A 1 321 ? -10.524 10.490 -9.996 1.00 85.81 321 ASP A C 1
ATOM 2368 O O . ASP A 1 321 ? -11.339 10.933 -9.177 1.00 85.81 321 ASP A O 1
ATOM 2372 N N . GLY A 1 322 ? -10.160 11.194 -11.072 1.00 81.69 322 GLY A N 1
ATOM 2373 C CA . GLY A 1 322 ? -10.641 12.543 -11.372 1.00 81.69 322 GLY A CA 1
ATOM 2374 C C . GLY A 1 322 ? -10.206 13.560 -10.301 1.00 81.69 322 GLY A C 1
ATOM 2375 O O . GLY A 1 322 ? -9.010 13.694 -10.048 1.00 81.69 322 GLY A O 1
ATOM 2376 N N . PRO A 1 323 ? -11.139 14.292 -9.656 1.00 78.44 323 PRO A N 1
ATOM 2377 C CA . PRO A 1 323 ? -10.812 15.214 -8.563 1.00 78.44 323 PRO A CA 1
ATOM 2378 C C . PRO A 1 323 ? -10.526 14.493 -7.233 1.00 78.44 323 PRO A C 1
ATOM 2380 O O . PRO A 1 323 ? -10.247 15.148 -6.229 1.00 78.44 323 PRO A O 1
ATOM 2383 N N . SER A 1 324 ? -10.660 13.165 -7.195 1.00 83.81 324 SER A N 1
ATOM 2384 C CA . SER A 1 324 ? -10.571 12.359 -5.981 1.00 83.81 324 SER A CA 1
ATOM 2385 C C . SER A 1 324 ? -9.386 11.391 -6.014 1.00 83.81 324 SER A C 1
ATOM 2387 O O . SER A 1 324 ? -8.660 11.290 -7.004 1.00 83.81 324 SER A O 1
ATOM 2389 N N . TRP A 1 325 ? -9.175 10.696 -4.897 1.00 86.25 325 TRP A N 1
ATOM 2390 C CA . TRP A 1 325 ? -8.118 9.702 -4.740 1.00 86.25 325 TRP A CA 1
ATOM 2391 C C . TRP A 1 325 ? -8.719 8.358 -4.368 1.00 86.25 325 TRP A C 1
ATOM 2393 O O . TRP A 1 325 ? -9.499 8.261 -3.416 1.00 86.25 325 TRP A O 1
ATOM 2403 N N . ARG A 1 326 ? -8.288 7.311 -5.066 1.00 88.62 326 ARG A N 1
ATOM 2404 C CA . ARG A 1 326 ? -8.654 5.928 -4.766 1.00 88.62 326 ARG A CA 1
ATOM 2405 C C . ARG A 1 326 ? -7.446 5.185 -4.219 1.00 88.62 326 ARG A C 1
ATOM 2407 O O . ARG A 1 326 ? -6.425 5.082 -4.894 1.00 88.62 326 ARG A O 1
ATOM 2414 N N . VAL A 1 327 ? -7.566 4.632 -3.012 1.00 85.62 327 VAL A N 1
ATOM 2415 C CA . VAL A 1 327 ? -6.531 3.747 -2.454 1.00 85.62 327 VAL A CA 1
ATOM 2416 C C . VAL A 1 327 ? -6.476 2.476 -3.299 1.00 85.62 327 VAL A C 1
ATOM 2418 O O . VAL A 1 327 ? -7.507 1.865 -3.591 1.00 85.62 327 VAL A O 1
ATOM 2421 N N . ILE A 1 328 ? -5.275 2.112 -3.738 1.00 83.88 328 ILE A N 1
ATOM 2422 C CA . ILE A 1 328 ? -5.043 0.968 -4.617 1.00 83.88 328 ILE A CA 1
ATOM 2423 C C . ILE A 1 328 ? -5.292 -0.314 -3.827 1.00 83.88 328 ILE A C 1
ATOM 2425 O O . ILE A 1 328 ? -6.117 -1.135 -4.231 1.00 83.88 328 ILE A O 1
ATOM 2429 N N . ASP A 1 329 ? -4.667 -0.450 -2.663 1.00 71.50 329 ASP A N 1
ATOM 2430 C CA . ASP A 1 329 ? -4.962 -1.534 -1.735 1.00 71.50 329 ASP A CA 1
ATOM 2431 C C . ASP A 1 329 ? -6.246 -1.193 -0.991 1.00 71.50 329 ASP A C 1
ATOM 2433 O O . ASP A 1 329 ? -6.278 -0.276 -0.174 1.00 71.50 329 ASP A O 1
ATOM 2437 N N . LEU A 1 330 ? -7.327 -1.916 -1.300 1.00 53.59 330 LEU A N 1
ATOM 2438 C CA . LEU A 1 330 ? -8.585 -1.854 -0.557 1.00 53.59 330 LEU A CA 1
ATOM 2439 C C . LEU A 1 330 ? -8.348 -2.438 0.832 1.00 53.59 330 LEU A C 1
ATOM 2441 O O . LEU A 1 330 ? -8.723 -3.561 1.159 1.00 53.59 330 LEU A O 1
ATOM 2445 N N . VAL A 1 331 ? -7.701 -1.641 1.659 1.00 50.38 331 VAL A N 1
ATOM 2446 C CA . VAL A 1 331 ? -7.800 -1.758 3.084 1.00 50.38 331 VAL A CA 1
ATOM 2447 C C . VAL A 1 331 ? -9.175 -1.179 3.383 1.00 50.38 331 VAL A C 1
ATOM 2449 O O . VAL A 1 331 ? -9.343 0.035 3.466 1.00 50.38 331 VAL A O 1
ATOM 2452 N N . ALA A 1 332 ? -10.190 -2.042 3.526 1.00 42.66 332 ALA A N 1
ATOM 2453 C CA . ALA A 1 332 ? -11.186 -1.716 4.535 1.00 42.66 332 ALA A CA 1
ATOM 2454 C C . ALA A 1 332 ? -10.325 -1.521 5.773 1.00 42.66 332 ALA A C 1
ATOM 2456 O O . ALA A 1 332 ? -9.664 -2.468 6.196 1.00 42.66 332 ALA A O 1
ATOM 2457 N N . VAL A 1 333 ? -10.151 -0.274 6.197 1.00 42.19 333 VAL A N 1
ATOM 2458 C CA . VAL A 1 333 ? -9.547 0.027 7.477 1.00 42.19 333 VAL A CA 1
ATOM 2459 C C . VAL A 1 333 ? -10.747 -0.151 8.388 1.00 42.19 333 VAL A C 1
ATOM 2461 O O . VAL A 1 333 ? -11.448 0.837 8.616 1.00 42.19 333 VAL A O 1
ATOM 2464 N N . PRO A 1 334 ? -11.042 -1.364 8.934 1.00 38.38 334 PRO A N 1
ATOM 2465 C CA . PRO A 1 334 ? -11.724 -1.322 10.201 1.00 38.38 334 PRO A CA 1
ATOM 2466 C C . PRO A 1 334 ? -10.863 -0.365 11.021 1.00 38.38 334 PRO A C 1
ATOM 2468 O O . PRO A 1 334 ? -9.638 -0.314 10.864 1.00 38.38 334 PRO A O 1
ATOM 2471 N N . VAL A 1 335 ? -11.471 0.460 11.843 1.00 37.44 335 VAL A N 1
ATOM 2472 C CA . VAL A 1 335 ? -10.689 1.125 12.865 1.00 37.44 335 VAL A CA 1
ATOM 2473 C C . VAL A 1 335 ? -10.604 0.098 13.998 1.00 37.44 335 VAL A C 1
ATOM 2475 O O . VAL A 1 335 ? -11.166 0.395 15.033 1.00 37.44 335 VAL A O 1
ATOM 2478 N N . PRO A 1 336 ? -10.060 -1.153 13.901 1.00 34.38 336 PRO A N 1
ATOM 2479 C CA . PRO A 1 336 ? -10.052 -1.973 15.087 1.00 34.38 336 PRO A CA 1
ATOM 2480 C C . PRO A 1 336 ? -9.238 -1.143 16.075 1.00 34.38 336 PRO A C 1
ATOM 2482 O O . PRO A 1 336 ? -8.153 -0.659 15.736 1.00 34.38 336 PRO A O 1
ATOM 2485 N N . PRO A 1 337 ? -9.775 -0.863 17.257 1.00 35.94 337 PRO A N 1
ATOM 2486 C CA . PRO A 1 337 ? -8.971 -0.299 18.308 1.00 35.94 337 PRO A CA 1
ATOM 2487 C C . PRO A 1 337 ? -7.980 -1.387 18.663 1.00 35.94 337 PRO A C 1
ATOM 2489 O O . PRO A 1 337 ? -8.249 -2.273 19.470 1.00 35.94 337 PRO A O 1
ATOM 2492 N N . VAL A 1 338 ? -6.861 -1.379 17.954 1.00 34.53 338 VAL A N 1
ATOM 2493 C CA . VAL A 1 338 ? -5.772 -2.281 18.210 1.00 34.53 338 VAL A CA 1
ATOM 2494 C C . VAL A 1 338 ? -5.242 -1.846 19.569 1.00 34.53 338 VAL A C 1
ATOM 2496 O O . VAL A 1 338 ? -4.766 -0.712 19.686 1.00 34.53 338 VAL A O 1
ATOM 2499 N N . PRO A 1 339 ? -5.324 -2.685 20.616 1.00 32.16 339 PRO A N 1
ATOM 2500 C CA . PRO A 1 339 ? -4.538 -2.439 21.816 1.00 32.16 339 PRO A CA 1
ATOM 2501 C C . PRO A 1 339 ? -3.093 -2.248 21.355 1.00 32.16 339 PRO A C 1
ATOM 2503 O O . PRO A 1 339 ? -2.667 -2.992 20.469 1.00 32.16 339 PRO A O 1
ATOM 2506 N N . ARG A 1 340 ? -2.358 -1.256 21.883 1.00 32.78 340 ARG A N 1
ATOM 2507 C CA . ARG A 1 340 ? -0.947 -1.018 21.512 1.00 32.78 340 ARG A CA 1
ATOM 2508 C C . ARG A 1 340 ? -0.237 -2.363 21.294 1.00 32.78 340 ARG A C 1
ATOM 2510 O O . ARG A 1 340 ? -0.083 -3.118 22.249 1.00 32.78 340 ARG A O 1
ATOM 2517 N N . GLY A 1 341 ? 0.161 -2.665 20.053 1.00 29.75 341 GLY A N 1
ATOM 2518 C CA . GLY A 1 341 ? 1.024 -3.816 19.772 1.00 29.75 341 GLY A CA 1
ATOM 2519 C C . GLY A 1 341 ? 0.539 -4.961 18.870 1.00 29.75 341 GLY A C 1
ATOM 2520 O O . GLY A 1 341 ? 1.266 -5.945 18.834 1.00 29.75 341 GLY A O 1
ATOM 2521 N N . THR A 1 342 ? -0.560 -4.899 18.094 1.00 34.22 342 THR A N 1
ATOM 2522 C CA . THR A 1 342 ? -0.812 -5.974 17.079 1.00 34.22 342 THR A CA 1
ATOM 2523 C C . THR A 1 342 ? -0.243 -5.729 15.676 1.00 34.22 342 THR A C 1
ATOM 2525 O O . THR A 1 342 ? -0.485 -6.527 14.781 1.00 34.22 342 THR A O 1
ATOM 2528 N N . GLY A 1 343 ? 0.598 -4.702 15.499 1.00 30.81 343 GLY A N 1
ATOM 2529 C CA . GLY A 1 343 ? 1.667 -4.714 14.487 1.00 30.81 343 GLY A CA 1
ATOM 2530 C C . GLY A 1 343 ? 1.275 -5.151 13.069 1.00 30.81 343 GLY A C 1
ATOM 2531 O O . GLY A 1 343 ? 2.014 -5.917 12.452 1.00 30.81 343 GLY A O 1
ATOM 2532 N N . GLY A 1 344 ? 0.137 -4.684 12.552 1.00 35.69 344 GLY A N 1
ATOM 2533 C CA . GLY A 1 344 ? -0.162 -4.812 11.128 1.00 35.69 344 GLY A CA 1
ATOM 2534 C C . GLY A 1 344 ? 0.823 -3.960 10.328 1.00 35.69 344 GLY A C 1
ATOM 2535 O O . GLY A 1 344 ? 0.992 -2.783 10.638 1.00 35.69 344 GLY A O 1
ATOM 2536 N N . ARG A 1 345 ? 1.494 -4.558 9.337 1.00 43.03 345 ARG A N 1
ATOM 2537 C CA . ARG A 1 345 ? 2.195 -3.810 8.285 1.00 43.03 345 ARG A CA 1
ATOM 2538 C C . ARG A 1 345 ? 1.179 -3.491 7.197 1.00 43.03 345 ARG A C 1
ATOM 2540 O O . ARG A 1 345 ? 0.581 -4.414 6.651 1.00 43.03 345 ARG A O 1
ATOM 2547 N N . TRP A 1 346 ? 0.983 -2.210 6.920 1.00 49.75 346 TRP A N 1
ATOM 2548 C CA . TRP A 1 346 ? 0.086 -1.709 5.878 1.00 49.75 346 TRP A CA 1
ATOM 2549 C C . TRP A 1 346 ? 0.796 -1.590 4.526 1.00 49.75 346 TRP A C 1
ATOM 2551 O O . TRP A 1 346 ? 0.151 -1.686 3.486 1.00 49.75 346 TRP A O 1
ATOM 2561 N N . SER A 1 347 ? 2.122 -1.430 4.535 1.00 49.16 347 SER A N 1
ATOM 2562 C CA . SER A 1 347 ? 2.939 -1.330 3.326 1.00 49.16 347 SER A CA 1
ATOM 2563 C C . SER A 1 347 ? 3.306 -2.689 2.731 1.00 49.16 347 SER A C 1
ATOM 2565 O O . SER A 1 347 ? 3.787 -3.606 3.403 1.00 49.16 347 SER A O 1
ATOM 2567 N N . THR A 1 348 ? 3.163 -2.775 1.411 1.00 52.16 348 THR A N 1
ATOM 2568 C CA . THR A 1 348 ? 3.615 -3.897 0.578 1.00 52.16 348 THR A CA 1
ATOM 2569 C C . THR A 1 348 ? 5.074 -3.768 0.129 1.00 52.16 348 THR A C 1
ATOM 2571 O O . THR A 1 348 ? 5.580 -4.618 -0.595 1.00 52.16 348 THR A O 1
ATOM 2574 N N . TRP A 1 349 ? 5.787 -2.713 0.529 1.00 43.53 349 TRP A N 1
ATOM 2575 C CA . TRP A 1 349 ? 7.126 -2.420 0.013 1.00 43.53 349 TRP A CA 1
ATOM 2576 C C . TRP A 1 349 ? 8.231 -3.144 0.758 1.00 43.53 349 TRP A C 1
ATOM 2578 O O . TRP A 1 349 ? 8.290 -3.173 1.992 1.00 43.53 349 TRP A O 1
ATOM 2588 N N . ARG A 1 350 ? 9.164 -3.696 -0.016 1.00 54.34 350 ARG A N 1
ATOM 2589 C CA . ARG A 1 350 ? 10.388 -4.302 0.506 1.00 54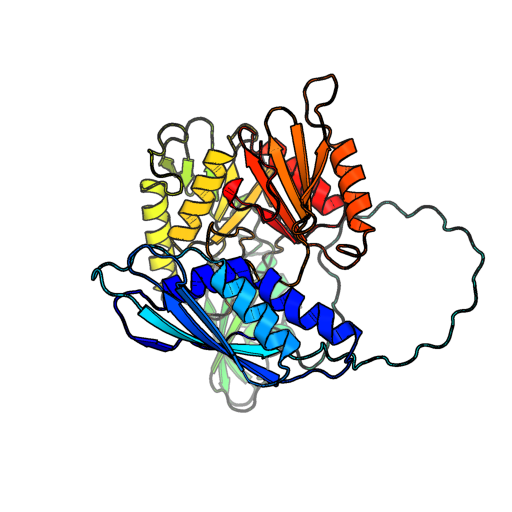.34 350 ARG A CA 1
ATOM 2590 C C . ARG A 1 350 ? 11.544 -3.330 0.386 1.00 54.34 350 ARG A C 1
ATOM 2592 O O . ARG A 1 350 ? 11.881 -2.901 -0.716 1.00 54.34 350 ARG A O 1
ATOM 2599 N N . GLN A 1 351 ? 12.203 -3.072 1.518 1.00 46.75 351 GLN A N 1
ATOM 2600 C CA . GLN A 1 351 ? 13.446 -2.309 1.511 1.00 46.75 351 GLN A CA 1
ATOM 2601 C C . GLN A 1 351 ? 14.524 -3.057 0.712 1.00 46.75 351 GLN A C 1
ATOM 2603 O O . GLN A 1 351 ? 14.687 -4.268 0.913 1.00 46.75 351 GLN A O 1
ATOM 2608 N N . PRO A 1 352 ? 15.321 -2.364 -0.119 1.00 39.66 352 PRO A N 1
ATOM 2609 C CA . PRO A 1 352 ? 16.500 -2.955 -0.733 1.00 39.66 352 PRO A CA 1
ATOM 2610 C C . PRO A 1 352 ? 17.437 -3.534 0.342 1.00 39.66 352 PRO A C 1
ATOM 2612 O O . PRO A 1 352 ? 17.947 -2.817 1.198 1.00 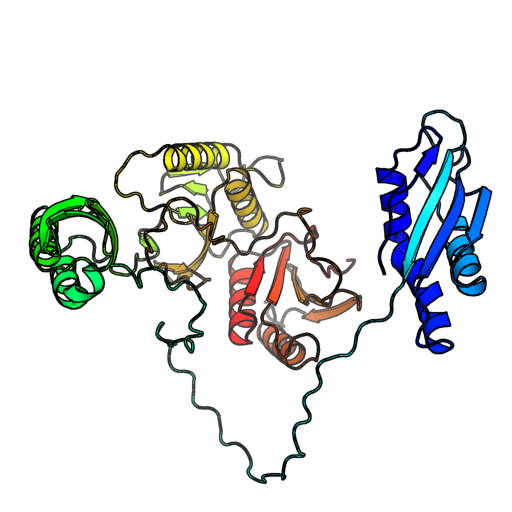39.66 352 PRO A O 1
ATOM 2615 N N . GLY A 1 353 ? 17.667 -4.850 0.315 1.00 40.12 353 GLY A N 1
ATOM 2616 C CA . GLY A 1 353 ? 18.658 -5.520 1.170 1.00 40.12 353 GLY A CA 1
ATOM 2617 C C . GLY A 1 353 ? 18.171 -6.079 2.517 1.00 40.12 353 GLY A C 1
ATOM 2618 O O . GLY A 1 353 ? 18.923 -6.832 3.137 1.00 40.12 353 GLY A O 1
ATOM 2619 N N . LEU A 1 354 ? 16.932 -5.823 2.956 1.00 38.16 354 LEU A N 1
ATOM 2620 C CA . LEU A 1 354 ? 16.350 -6.511 4.119 1.00 38.16 354 LEU A CA 1
ATOM 2621 C C . LEU A 1 354 ? 15.636 -7.792 3.679 1.00 38.16 354 LEU A C 1
ATOM 2623 O O . LEU A 1 354 ? 14.476 -7.773 3.287 1.00 38.16 354 LEU A O 1
ATOM 2627 N N . GLY A 1 355 ? 16.365 -8.907 3.765 1.00 37.28 355 GLY A N 1
ATOM 2628 C CA . GLY A 1 355 ? 15.813 -10.262 3.793 1.00 37.28 355 GLY A CA 1
ATOM 2629 C C . GLY A 1 355 ? 14.961 -10.640 2.584 1.00 37.28 355 GLY A C 1
ATOM 2630 O O . GLY A 1 355 ? 13.735 -10.646 2.663 1.00 37.28 355 GLY A O 1
ATOM 2631 N N . ARG A 1 356 ? 15.614 -11.081 1.497 1.00 43.47 356 ARG A N 1
ATOM 2632 C CA . ARG A 1 356 ? 14.993 -12.051 0.579 1.00 43.47 356 ARG A CA 1
ATOM 2633 C C . ARG A 1 356 ? 14.354 -13.132 1.452 1.00 43.47 356 ARG A C 1
ATOM 2635 O O . ARG A 1 356 ? 15.092 -13.778 2.195 1.00 43.47 356 ARG A O 1
ATOM 2642 N N . ARG A 1 357 ? 13.029 -13.326 1.379 1.00 43.22 357 ARG A N 1
ATOM 2643 C CA . ARG A 1 357 ? 12.442 -14.573 1.884 1.00 43.22 357 ARG A CA 1
ATOM 2644 C C . ARG A 1 357 ? 13.220 -15.698 1.221 1.00 43.22 357 ARG A C 1
ATOM 2646 O O . ARG A 1 357 ? 13.424 -15.688 0.005 1.00 43.22 357 ARG A O 1
ATOM 2653 N N . ASP A 1 358 ? 13.756 -16.563 2.062 1.00 43.19 358 ASP A N 1
ATOM 2654 C CA . ASP A 1 358 ? 14.655 -17.627 1.679 1.00 43.19 358 ASP A CA 1
ATOM 2655 C C . ASP A 1 358 ? 14.084 -18.413 0.492 1.00 43.19 358 ASP A C 1
ATOM 2657 O O . ASP A 1 358 ? 12.966 -18.909 0.531 1.00 43.19 358 ASP A O 1
ATOM 2661 N N . GLY A 1 359 ? 14.842 -18.448 -0.604 1.00 49.41 359 GLY A N 1
ATOM 2662 C CA . GLY A 1 359 ? 15.354 -19.682 -1.203 1.00 49.41 359 GLY A CA 1
ATOM 2663 C C . GLY A 1 359 ? 14.412 -20.804 -1.656 1.00 49.41 359 GLY A C 1
ATOM 2664 O O . GLY A 1 359 ? 14.899 -21.680 -2.360 1.00 49.41 359 GLY A O 1
ATOM 2665 N N . GLU A 1 360 ? 13.094 -20.780 -1.434 1.00 56.44 360 GLU A N 1
ATOM 2666 C CA . GLU A 1 360 ? 12.204 -21.906 -1.793 1.00 56.44 360 GLU A CA 1
ATOM 2667 C C . GLU A 1 360 ? 11.256 -21.644 -2.976 1.00 56.44 360 GLU A C 1
ATOM 2669 O O . GLU A 1 360 ? 11.095 -22.537 -3.800 1.00 56.44 360 GLU A O 1
ATOM 2674 N N . HIS A 1 361 ? 10.761 -20.417 -3.191 1.00 67.69 361 HIS A N 1
ATOM 2675 C CA . HIS A 1 361 ? 9.789 -20.143 -4.269 1.00 67.69 361 HIS A CA 1
ATOM 2676 C C . HIS A 1 361 ? 10.341 -19.327 -5.459 1.00 67.69 361 HIS A C 1
ATOM 2678 O O . HIS A 1 361 ? 11.257 -18.512 -5.303 1.00 67.69 361 HIS A O 1
ATOM 2684 N N . VAL A 1 362 ? 9.782 -19.569 -6.653 1.00 83.19 362 VAL A N 1
ATOM 2685 C CA . VAL A 1 362 ? 9.982 -18.770 -7.880 1.00 83.19 362 VAL A CA 1
ATOM 2686 C C . VAL A 1 362 ? 9.193 -17.469 -7.757 1.00 83.19 362 VAL A C 1
ATOM 2688 O O . VAL A 1 362 ? 8.026 -17.494 -7.392 1.00 83.19 362 VAL A O 1
ATOM 2691 N N . THR A 1 363 ? 9.805 -16.331 -8.057 1.00 87.00 363 THR A N 1
ATOM 2692 C CA . THR A 1 363 ? 9.192 -14.999 -7.935 1.00 87.00 363 THR A CA 1
ATOM 2693 C C . THR A 1 363 ? 8.948 -14.436 -9.322 1.00 87.00 363 THR A C 1
ATOM 2695 O O . THR A 1 363 ? 9.860 -14.471 -10.143 1.00 87.00 363 THR A O 1
ATOM 2698 N N . LEU A 1 364 ? 7.745 -13.921 -9.567 1.00 93.00 364 LEU A N 1
ATOM 2699 C CA . LEU A 1 364 ? 7.413 -13.193 -10.786 1.00 93.00 364 LEU A CA 1
ATOM 2700 C C . LEU A 1 364 ? 7.709 -11.709 -10.569 1.00 93.00 364 LEU A C 1
ATOM 2702 O O . LEU A 1 364 ? 7.227 -11.116 -9.606 1.00 93.00 364 LEU A O 1
ATOM 2706 N N . SER A 1 365 ? 8.510 -11.128 -11.453 1.00 94.38 365 SER A N 1
ATOM 2707 C CA . SER A 1 365 ? 8.924 -9.728 -11.420 1.00 94.38 365 SER A CA 1
ATOM 2708 C C . SER A 1 365 ? 8.465 -9.023 -12.692 1.00 94.38 365 SER A C 1
ATOM 2710 O O . SER A 1 365 ? 8.706 -9.524 -13.786 1.00 94.38 365 SER A O 1
ATOM 2712 N N . ILE A 1 366 ? 7.848 -7.852 -12.557 1.00 97.06 366 ILE A N 1
ATOM 2713 C CA . ILE A 1 366 ? 7.533 -6.934 -13.653 1.00 97.06 366 ILE A CA 1
ATOM 2714 C C . ILE A 1 366 ? 8.507 -5.757 -13.562 1.00 97.06 366 ILE A C 1
ATOM 2716 O O . ILE A 1 366 ? 8.544 -5.062 -12.547 1.00 97.06 366 ILE A O 1
ATOM 2720 N N . LEU A 1 367 ? 9.286 -5.519 -14.614 1.00 96.69 367 LEU A N 1
ATOM 2721 C CA . LEU A 1 367 ? 10.105 -4.317 -14.766 1.00 96.69 367 LEU A CA 1
ATOM 2722 C C . LEU A 1 367 ? 9.517 -3.441 -15.872 1.00 96.69 367 LEU A C 1
ATOM 2724 O O . LEU A 1 367 ? 9.554 -3.798 -17.048 1.00 96.69 367 LEU A O 1
ATOM 2728 N N . MET A 1 368 ? 8.998 -2.285 -15.479 1.00 96.88 368 MET A N 1
ATOM 2729 C CA . MET A 1 368 ? 8.486 -1.249 -16.370 1.00 96.88 368 MET A CA 1
ATOM 2730 C C . MET A 1 368 ? 9.639 -0.337 -16.805 1.00 96.88 368 MET A C 1
ATOM 2732 O O . MET A 1 368 ? 10.242 0.329 -15.963 1.00 96.88 368 MET A O 1
ATOM 2736 N N . LEU A 1 369 ? 9.938 -0.273 -18.101 1.00 96.00 369 LEU A N 1
ATOM 2737 C CA . LEU A 1 369 ? 10.899 0.670 -18.682 1.00 96.00 369 LEU A CA 1
ATOM 2738 C C . LEU A 1 369 ? 10.169 1.656 -19.590 1.00 96.00 369 LEU A C 1
ATOM 2740 O O . LEU A 1 369 ? 9.040 1.413 -20.004 1.00 96.00 369 LEU A O 1
ATOM 2744 N N . LYS A 1 370 ? 10.815 2.763 -19.954 1.00 94.38 370 LYS A N 1
ATOM 2745 C CA . LYS A 1 370 ? 10.216 3.763 -20.851 1.00 94.38 370 LYS A CA 1
ATOM 2746 C C . LYS A 1 370 ? 9.821 3.197 -22.225 1.00 94.38 370 LYS A C 1
ATOM 2748 O O . LYS A 1 370 ? 8.875 3.685 -22.831 1.00 94.38 370 LYS A O 1
ATOM 2753 N N . ASP A 1 371 ? 10.559 2.213 -22.730 1.00 94.12 371 ASP A N 1
ATOM 2754 C CA . ASP A 1 371 ? 10.450 1.708 -24.102 1.00 94.12 371 ASP A CA 1
ATOM 2755 C C . ASP A 1 371 ? 9.976 0.248 -24.208 1.00 94.12 371 ASP A C 1
ATOM 2757 O O . ASP A 1 371 ? 9.888 -0.269 -25.318 1.00 94.12 371 ASP A O 1
ATOM 2761 N N . ARG A 1 372 ? 9.718 -0.429 -23.081 1.00 94.94 372 ARG A N 1
ATOM 2762 C CA . ARG A 1 372 ? 9.248 -1.827 -23.007 1.00 94.94 372 ARG A CA 1
ATOM 2763 C C . ARG A 1 372 ? 8.879 -2.216 -21.574 1.00 94.94 372 ARG A C 1
ATOM 2765 O O . ARG A 1 372 ? 9.183 -1.494 -20.628 1.00 94.94 372 ARG A O 1
ATOM 2772 N N . MET A 1 373 ? 8.290 -3.394 -21.399 1.00 96.81 373 MET A N 1
ATOM 2773 C CA . MET A 1 373 ? 8.190 -4.067 -20.101 1.00 96.81 373 MET A CA 1
ATOM 2774 C C . MET A 1 373 ? 8.884 -5.426 -20.159 1.00 96.81 373 MET A C 1
ATOM 2776 O O . MET A 1 373 ? 8.937 -6.067 -21.208 1.00 96.81 373 MET A O 1
ATOM 2780 N N . TRP A 1 374 ? 9.377 -5.885 -19.015 1.00 95.88 374 TRP A N 1
ATOM 2781 C CA . TRP A 1 374 ? 9.919 -7.229 -18.847 1.00 95.88 374 TRP A CA 1
ATOM 2782 C C . TRP A 1 374 ? 9.162 -7.974 -17.761 1.00 95.88 374 TRP A C 1
ATOM 2784 O O . TRP A 1 374 ? 8.960 -7.438 -16.672 1.00 95.88 374 TRP A O 1
ATOM 2794 N N . LEU A 1 375 ? 8.802 -9.225 -18.035 1.00 95.94 375 LEU A N 1
ATOM 2795 C CA . LEU A 1 375 ? 8.324 -10.167 -17.031 1.00 95.94 375 LEU A CA 1
ATOM 2796 C C . LEU A 1 375 ? 9.392 -11.235 -16.824 1.00 95.94 375 LEU A C 1
ATOM 2798 O O . LEU A 1 375 ? 9.762 -11.934 -17.764 1.00 95.94 375 LEU A O 1
ATOM 2802 N N . GLY A 1 376 ? 9.909 -11.335 -15.605 1.00 91.12 376 GLY A N 1
ATOM 2803 C CA . GLY A 1 376 ? 10.978 -12.256 -15.243 1.00 91.12 376 GLY A CA 1
ATOM 2804 C C . GLY A 1 376 ? 10.537 -13.252 -14.183 1.00 91.12 376 GLY A C 1
ATOM 2805 O O . GLY A 1 376 ? 9.865 -12.885 -13.220 1.00 91.12 376 GLY A O 1
ATOM 2806 N N . LEU A 1 377 ? 10.966 -14.504 -14.325 1.00 89.12 377 LEU A N 1
ATOM 2807 C CA . LEU A 1 377 ? 10.823 -15.522 -13.289 1.00 89.12 377 LEU A CA 1
ATOM 2808 C C . LEU A 1 377 ? 12.162 -15.766 -12.591 1.00 89.12 377 LEU A C 1
ATOM 2810 O O . LEU A 1 377 ? 13.183 -16.056 -13.224 1.00 89.12 377 LEU A O 1
ATOM 2814 N N . SER A 1 378 ? 12.174 -15.673 -11.261 1.00 79.75 378 SER A N 1
ATOM 2815 C CA . SER A 1 378 ? 13.396 -15.911 -10.495 1.00 79.75 378 SER A CA 1
ATOM 2816 C C . SER A 1 378 ? 13.856 -17.370 -10.642 1.00 79.75 378 SER A C 1
ATOM 2818 O O . SER A 1 378 ? 13.047 -18.288 -10.760 1.00 79.75 378 SER A O 1
ATOM 2820 N N . ARG A 1 379 ? 15.180 -17.592 -10.632 1.00 70.12 379 ARG A N 1
ATOM 2821 C CA . ARG A 1 379 ? 15.883 -18.897 -10.755 1.00 70.12 379 ARG A CA 1
ATOM 2822 C C . ARG A 1 379 ? 15.886 -19.567 -12.119 1.00 70.12 379 ARG A C 1
ATOM 2824 O O . ARG A 1 379 ? 16.848 -20.271 -12.401 1.00 70.12 379 ARG A O 1
ATOM 2831 N N . VAL A 1 380 ? 14.863 -19.361 -12.938 1.00 69.06 380 VAL A N 1
ATOM 2832 C CA . VAL A 1 380 ? 14.872 -19.847 -14.326 1.00 69.06 380 VAL A CA 1
ATOM 2833 C C . VAL A 1 380 ? 15.579 -18.868 -15.264 1.00 69.06 380 VAL A C 1
ATOM 2835 O O . VAL A 1 380 ? 15.984 -19.268 -16.348 1.00 69.06 380 VAL A O 1
ATOM 2838 N N . ASN A 1 381 ? 15.789 -17.613 -14.828 1.00 67.81 381 ASN A N 1
ATOM 2839 C CA . ASN A 1 381 ? 16.345 -16.526 -15.649 1.00 67.81 381 ASN A CA 1
ATOM 2840 C C . ASN A 1 381 ? 15.630 -16.415 -17.006 1.00 67.81 381 ASN A C 1
ATOM 2842 O O . ASN A 1 381 ? 16.238 -16.073 -18.019 1.00 67.81 381 ASN A O 1
ATOM 2846 N N . GLU A 1 382 ? 14.339 -16.734 -17.010 1.00 78.94 382 GLU A N 1
ATOM 2847 C CA . GLU A 1 382 ? 13.472 -16.611 -18.165 1.00 78.94 382 GLU A CA 1
ATOM 2848 C C . GLU A 1 382 ? 12.835 -15.229 -18.117 1.00 78.94 382 GLU A C 1
ATOM 2850 O O . GLU A 1 382 ? 12.251 -14.836 -17.100 1.00 78.94 382 GLU A O 1
ATOM 2855 N N . PHE A 1 383 ? 12.992 -14.493 -19.212 1.00 88.69 383 PHE A N 1
ATOM 2856 C CA . PHE A 1 383 ? 12.504 -13.135 -19.357 1.00 88.69 383 PHE A CA 1
ATOM 2857 C C . PHE A 1 383 ? 11.650 -13.049 -20.610 1.00 88.69 383 PHE A C 1
ATOM 2859 O O . PHE A 1 383 ? 12.077 -13.428 -21.700 1.00 88.69 383 PHE A O 1
ATOM 2866 N N . GLN A 1 384 ? 10.440 -12.540 -20.441 1.00 92.81 384 GLN A N 1
ATOM 2867 C CA . GLN A 1 384 ? 9.517 -12.261 -21.524 1.00 92.81 384 GLN A CA 1
ATOM 2868 C C . GLN A 1 384 ? 9.464 -10.754 -21.724 1.00 92.81 384 GLN A C 1
ATOM 2870 O O . GLN A 1 384 ? 9.128 -10.003 -20.805 1.00 92.81 384 GLN A O 1
ATOM 2875 N N . GLU A 1 385 ? 9.829 -10.322 -22.925 1.00 94.19 385 GLU A N 1
ATOM 2876 C CA . GLU A 1 385 ? 9.699 -8.930 -23.326 1.00 94.19 385 GLU A CA 1
ATOM 2877 C C . GLU A 1 385 ? 8.260 -8.647 -23.764 1.00 94.19 385 GLU A C 1
ATOM 2879 O O . GLU A 1 385 ? 7.660 -9.411 -24.525 1.00 94.19 385 GLU A O 1
ATOM 2884 N N . VAL A 1 386 ? 7.729 -7.517 -23.311 1.00 95.50 386 VAL A N 1
ATOM 2885 C CA . VAL A 1 386 ? 6.494 -6.928 -23.820 1.00 95.50 386 VAL A CA 1
ATOM 2886 C C . VAL A 1 386 ? 6.851 -5.576 -24.449 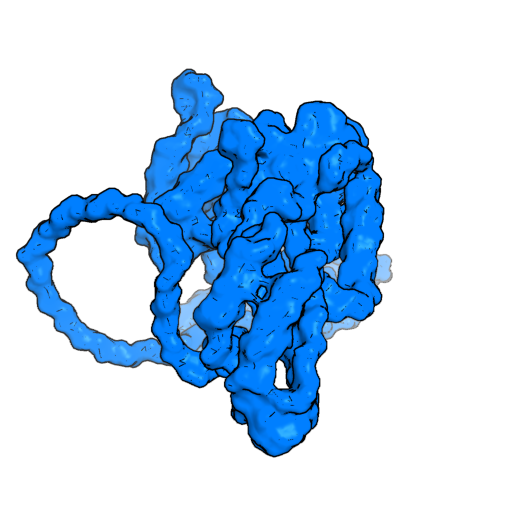1.00 95.50 386 VAL A C 1
ATOM 2888 O O . VAL A 1 386 ? 7.128 -4.620 -23.714 1.00 95.50 386 VAL A O 1
ATOM 2891 N N . PRO A 1 387 ? 6.910 -5.485 -25.791 1.00 93.38 387 PRO A N 1
ATOM 2892 C CA . PRO A 1 387 ? 7.254 -4.245 -26.478 1.00 93.38 387 PRO A CA 1
ATOM 2893 C C . PRO A 1 387 ? 6.129 -3.208 -26.351 1.00 93.38 387 PRO A C 1
ATOM 2895 O O . PRO A 1 387 ? 5.017 -3.517 -25.921 1.00 93.38 387 PRO A O 1
ATOM 2898 N N . LEU A 1 388 ? 6.408 -1.963 -26.742 1.00 94.62 388 LEU A N 1
ATOM 2899 C CA . LEU A 1 388 ? 5.355 -0.957 -26.904 1.00 94.62 388 LEU A CA 1
ATOM 2900 C C . LEU A 1 388 ? 4.439 -1.306 -28.083 1.00 94.62 388 LEU A C 1
ATOM 2902 O O . LEU A 1 388 ? 4.879 -1.880 -29.082 1.00 94.62 388 LEU A O 1
ATOM 2906 N N . VAL A 1 389 ? 3.185 -0.863 -28.005 1.00 95.06 389 VAL A N 1
ATOM 2907 C CA . VAL A 1 389 ? 2.286 -0.841 -29.165 1.00 95.06 389 VAL A CA 1
ATOM 2908 C C . VAL A 1 389 ? 2.715 0.236 -30.171 1.00 95.06 389 VAL A C 1
ATOM 2910 O O . VAL A 1 389 ? 3.535 1.109 -29.878 1.00 95.06 389 VAL A O 1
ATOM 2913 N N . ALA A 1 390 ? 2.129 0.222 -31.374 1.00 91.94 390 ALA A N 1
ATOM 2914 C CA . ALA A 1 390 ? 2.469 1.158 -32.452 1.00 91.94 390 ALA A CA 1
ATOM 2915 C C . ALA A 1 390 ? 2.325 2.647 -32.065 1.00 91.94 390 ALA A C 1
ATOM 2917 O O . ALA A 1 390 ? 3.051 3.490 -32.593 1.00 91.94 390 ALA A O 1
ATOM 2918 N N . SER A 1 391 ? 1.439 2.974 -31.115 1.00 92.62 391 SER A N 1
ATOM 2919 C CA . SER A 1 391 ? 1.278 4.328 -30.560 1.00 92.62 391 SER A CA 1
ATOM 2920 C C . SER A 1 391 ? 2.404 4.755 -29.608 1.00 92.62 391 SER A C 1
ATOM 2922 O O . SER A 1 391 ? 2.383 5.883 -29.125 1.00 92.62 391 SER A O 1
ATOM 2924 N N . LYS A 1 392 ? 3.411 3.900 -29.375 1.00 91.81 392 LYS A N 1
ATOM 2925 C CA . LYS A 1 392 ? 4.494 4.082 -28.392 1.00 91.81 392 LYS A CA 1
ATOM 2926 C C . LYS A 1 392 ? 4.006 4.122 -26.939 1.00 91.81 392 LYS A C 1
ATOM 2928 O O . LYS A 1 392 ? 4.657 4.718 -26.086 1.00 91.81 392 LYS A O 1
ATOM 2933 N N . GLU A 1 393 ? 2.884 3.469 -26.666 1.00 93.38 393 GLU A N 1
ATOM 2934 C CA . GLU A 1 393 ? 2.382 3.220 -25.315 1.00 93.38 393 GLU A CA 1
ATOM 2935 C C . GLU A 1 393 ? 2.708 1.786 -24.883 1.00 93.38 393 GLU A C 1
ATOM 2937 O O . GLU A 1 393 ? 2.966 0.916 -25.720 1.00 93.38 393 GLU A O 1
ATOM 2942 N N . HIS A 1 394 ? 2.716 1.520 -23.577 1.00 96.00 394 HIS A N 1
ATOM 2943 C CA . HIS A 1 394 ? 2.897 0.161 -23.065 1.00 96.00 394 HIS A CA 1
ATOM 2944 C C . HIS A 1 394 ? 1.757 -0.760 -23.503 1.00 96.00 394 HIS A C 1
ATOM 2946 O O . HIS A 1 394 ? 0.583 -0.401 -23.409 1.00 96.00 394 HIS A O 1
ATOM 2952 N N . ASP A 1 395 ? 2.105 -1.971 -23.943 1.00 97.19 395 ASP A N 1
ATOM 2953 C CA . ASP A 1 395 ? 1.133 -2.991 -24.339 1.00 97.19 395 ASP A CA 1
ATOM 2954 C C . ASP A 1 395 ? 0.530 -3.692 -23.110 1.00 97.19 395 ASP A C 1
ATOM 2956 O O . ASP A 1 395 ? 0.958 -4.764 -22.666 1.00 97.19 395 ASP A O 1
ATOM 2960 N N . TYR A 1 396 ? -0.463 -3.033 -22.518 1.00 97.19 396 TYR A N 1
ATOM 2961 C CA . TYR A 1 396 ? -1.171 -3.511 -21.334 1.00 97.19 396 TYR A CA 1
ATOM 2962 C C . TYR A 1 396 ? -2.020 -4.767 -21.599 1.00 97.19 396 TYR A C 1
ATOM 2964 O O . TYR A 1 396 ? -2.166 -5.601 -20.702 1.00 97.19 396 TYR A O 1
ATOM 2972 N N . ASP A 1 397 ? -2.516 -4.958 -22.824 1.00 97.06 397 ASP A N 1
ATOM 2973 C CA . ASP A 1 397 ? -3.245 -6.171 -23.212 1.00 97.06 397 ASP A CA 1
ATOM 2974 C C . ASP A 1 397 ? -2.299 -7.374 -23.264 1.00 97.06 397 ASP A C 1
ATOM 2976 O O . ASP A 1 397 ? -2.601 -8.460 -22.745 1.00 97.06 397 ASP A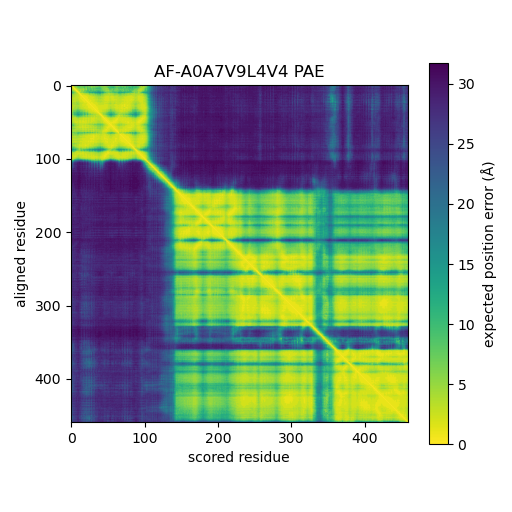 O 1
ATOM 2980 N N . LYS A 1 398 ? -1.099 -7.178 -23.825 1.00 97.25 398 LYS A N 1
ATOM 2981 C CA . LYS A 1 398 ? -0.060 -8.201 -23.812 1.00 97.25 398 LYS A CA 1
ATOM 2982 C C . LYS A 1 398 ? 0.407 -8.492 -22.390 1.00 97.25 398 LYS A C 1
ATOM 2984 O O . LYS A 1 398 ? 0.537 -9.672 -22.054 1.00 97.25 398 LYS A O 1
ATOM 2989 N N . LEU A 1 399 ? 0.584 -7.477 -21.540 1.00 97.81 399 LEU A N 1
ATOM 2990 C CA . LEU A 1 399 ? 0.875 -7.671 -20.115 1.00 97.81 399 LEU A CA 1
ATOM 2991 C C . LEU A 1 399 ? -0.194 -8.545 -19.439 1.00 97.81 399 LEU A C 1
ATOM 2993 O O . LEU A 1 399 ? 0.148 -9.544 -18.807 1.00 97.81 399 LEU A O 1
ATOM 2997 N N . GLU A 1 400 ? -1.480 -8.224 -19.614 1.00 98.00 400 GLU A N 1
ATOM 2998 C CA . GLU A 1 400 ? -2.587 -8.994 -19.035 1.00 98.00 400 GLU A CA 1
ATOM 2999 C C . GLU A 1 400 ? -2.575 -10.453 -19.508 1.00 98.00 400 GLU A C 1
ATOM 3001 O O . GLU A 1 400 ? -2.695 -11.370 -18.692 1.00 98.00 400 GLU A O 1
ATOM 3006 N N . SER A 1 401 ? -2.411 -10.686 -20.815 1.00 97.44 401 SER A N 1
ATOM 3007 C CA . SER A 1 401 ? -2.348 -12.045 -21.372 1.00 97.44 401 SER A CA 1
ATOM 3008 C C . SER A 1 401 ? -1.172 -12.846 -20.802 1.00 97.44 401 SER A C 1
ATOM 3010 O O . SER A 1 401 ? -1.348 -13.988 -20.383 1.00 97.44 401 SER A O 1
ATOM 3012 N N . THR A 1 402 ? -0.005 -12.211 -20.676 1.00 96.62 402 THR A N 1
ATOM 3013 C CA . THR A 1 402 ? 1.216 -12.844 -20.168 1.00 96.62 402 THR A CA 1
ATOM 3014 C C . THR A 1 402 ? 1.064 -13.203 -18.689 1.00 96.62 402 THR A C 1
ATOM 3016 O O . THR A 1 402 ? 1.394 -14.312 -18.272 1.00 96.62 402 THR A O 1
ATOM 3019 N N . LEU A 1 403 ? 0.481 -12.308 -17.886 1.00 97.12 403 LEU A N 1
ATOM 3020 C CA . LEU A 1 403 ? 0.174 -12.587 -16.483 1.00 97.12 403 LEU A CA 1
ATOM 3021 C C . LEU A 1 403 ? -0.854 -13.714 -16.330 1.00 97.12 403 LEU A C 1
ATOM 3023 O O . LEU A 1 403 ? -0.701 -14.546 -15.436 1.00 97.12 403 LEU A O 1
ATOM 3027 N N . LYS A 1 404 ? -1.876 -13.790 -17.196 1.00 97.38 404 LYS A N 1
ATOM 3028 C CA . LYS A 1 404 ? -2.845 -14.903 -17.186 1.00 97.38 404 LYS A CA 1
ATOM 3029 C C . LYS A 1 404 ? -2.171 -16.244 -17.446 1.00 97.38 404 LYS A C 1
ATOM 3031 O O . LYS A 1 404 ? -2.570 -17.239 -16.846 1.00 97.38 404 LYS A O 1
ATOM 3036 N N . ASP A 1 405 ? -1.164 -16.281 -18.309 1.00 95.06 405 ASP A N 1
ATOM 3037 C CA . ASP A 1 405 ? -0.426 -17.509 -18.590 1.00 95.06 405 ASP A CA 1
ATOM 3038 C C . ASP A 1 405 ? 0.473 -17.907 -17.413 1.00 95.06 405 ASP A C 1
ATOM 3040 O O . ASP A 1 405 ? 0.431 -19.062 -16.983 1.00 95.06 405 ASP A O 1
ATOM 3044 N N . HIS A 1 406 ? 1.166 -16.952 -16.780 1.00 94.00 406 HIS A N 1
ATOM 3045 C CA . HIS A 1 406 ? 1.892 -17.213 -15.526 1.00 94.00 406 HIS A CA 1
ATOM 3046 C C . HIS A 1 406 ? 0.964 -17.706 -14.417 1.00 94.00 406 HIS A C 1
ATOM 3048 O O . HIS A 1 406 ? 1.320 -18.641 -13.699 1.00 94.00 406 HIS A O 1
ATOM 3054 N N . LYS A 1 407 ? -0.248 -17.153 -14.310 1.00 93.75 407 LYS A N 1
ATOM 3055 C CA . LYS A 1 407 ? -1.251 -17.565 -13.319 1.00 93.75 407 LYS A CA 1
ATOM 3056 C C . LYS A 1 407 ? -1.727 -19.011 -13.504 1.00 93.75 407 LYS A C 1
ATOM 3058 O O . LYS A 1 407 ? -2.135 -19.632 -12.532 1.00 93.75 407 LYS A O 1
ATOM 3063 N N . LYS A 1 408 ? -1.642 -19.572 -14.714 1.00 92.88 408 LYS A N 1
ATOM 3064 C CA . LYS A 1 408 ? -1.939 -20.993 -14.990 1.00 92.88 408 LYS A CA 1
ATOM 3065 C C . LYS A 1 408 ? -0.747 -21.920 -14.731 1.00 92.88 408 LYS A C 1
ATOM 3067 O O . LYS A 1 408 ? -0.907 -23.137 -14.769 1.00 92.88 408 LYS A O 1
ATOM 3072 N N . SER A 1 409 ? 0.451 -21.373 -14.523 1.00 87.88 409 SER A N 1
ATOM 3073 C CA . SER A 1 409 ? 1.659 -22.173 -14.319 1.00 87.88 409 SER A CA 1
ATOM 3074 C C . SER A 1 409 ? 1.670 -22.856 -12.950 1.00 87.88 409 SER A C 1
ATOM 3076 O O . SER A 1 409 ? 1.087 -22.369 -11.979 1.00 87.88 409 SER A O 1
ATOM 3078 N N . VAL A 1 410 ? 2.442 -23.940 -12.843 1.00 84.81 410 VAL A N 1
ATOM 3079 C CA . VAL A 1 410 ? 2.675 -24.661 -11.578 1.00 84.81 410 VAL A CA 1
ATOM 3080 C C . VAL A 1 410 ? 3.287 -23.784 -10.480 1.00 84.81 410 VAL A C 1
ATOM 3082 O O . VAL A 1 410 ? 3.193 -24.118 -9.304 1.00 84.81 410 VAL A O 1
ATOM 3085 N N . PHE A 1 411 ? 3.913 -22.660 -10.842 1.00 84.25 411 PHE A N 1
ATOM 3086 C CA . PHE A 1 411 ? 4.534 -21.749 -9.884 1.00 84.25 411 PHE A CA 1
ATOM 3087 C C . PHE A 1 411 ? 3.533 -20.792 -9.226 1.00 84.25 411 PHE A C 1
ATOM 3089 O O . PHE A 1 411 ? 3.775 -20.377 -8.089 1.00 84.25 411 PHE A O 1
ATOM 3096 N N . PHE A 1 412 ? 2.444 -20.428 -9.924 1.00 89.88 412 PHE A N 1
ATOM 3097 C CA . PHE A 1 412 ? 1.533 -19.357 -9.491 1.00 89.88 412 PHE A CA 1
ATOM 3098 C C . PHE A 1 412 ? 0.041 -19.707 -9.483 1.00 89.88 412 PHE A C 1
ATOM 3100 O O . PHE A 1 412 ? -0.752 -18.847 -9.097 1.00 89.88 412 PHE A O 1
ATOM 3107 N N . ALA A 1 413 ? -0.350 -20.939 -9.830 1.00 87.62 413 ALA A N 1
ATOM 3108 C CA . ALA A 1 413 ? -1.746 -21.389 -9.765 1.00 87.62 413 ALA A CA 1
ATOM 3109 C C . ALA A 1 413 ? -2.410 -21.053 -8.414 1.00 87.62 413 ALA A C 1
ATOM 3111 O O . ALA A 1 413 ? -3.468 -20.423 -8.385 1.00 87.62 413 ALA A O 1
ATOM 3112 N N . ASP A 1 414 ? -1.714 -21.340 -7.309 1.00 84.12 414 ASP A N 1
ATOM 3113 C CA . ASP A 1 414 ? -2.207 -21.122 -5.939 1.00 84.12 414 ASP A CA 1
ATOM 3114 C C . ASP A 1 414 ? -1.580 -19.904 -5.241 1.00 84.12 414 ASP A C 1
ATOM 3116 O O . ASP A 1 414 ? -1.711 -19.726 -4.029 1.00 84.12 414 ASP A O 1
ATOM 3120 N N . ARG A 1 415 ? -0.870 -19.047 -5.983 1.00 83.69 415 ARG A N 1
ATOM 3121 C CA . ARG A 1 415 ? -0.167 -17.885 -5.422 1.00 83.69 415 ARG A CA 1
ATOM 3122 C C . ARG A 1 415 ? -0.649 -16.585 -6.018 1.00 83.69 415 ARG A C 1
ATOM 3124 O O . ARG A 1 415 ? -0.956 -16.505 -7.200 1.00 83.69 415 ARG A O 1
ATOM 3131 N N . ALA A 1 416 ? -0.694 -15.550 -5.194 1.00 85.44 416 ALA A N 1
ATOM 3132 C CA . ALA A 1 416 ? -1.174 -14.231 -5.582 1.00 85.44 416 ALA A CA 1
ATOM 3133 C C . ALA A 1 416 ? -0.081 -13.156 -5.538 1.00 85.44 416 ALA A C 1
ATOM 3135 O O . ALA A 1 416 ? -0.397 -11.984 -5.722 1.00 85.44 416 ALA A O 1
ATOM 3136 N N . ASP A 1 417 ? 1.173 -13.536 -5.295 1.00 85.62 417 ASP A N 1
ATOM 3137 C CA . ASP A 1 417 ? 2.267 -12.595 -5.101 1.00 85.62 417 ASP A CA 1
ATOM 3138 C C . ASP A 1 417 ? 3.139 -12.399 -6.344 1.00 85.62 417 ASP A C 1
ATOM 3140 O O . ASP A 1 417 ? 3.461 -13.351 -7.062 1.00 85.62 417 ASP A O 1
ATOM 3144 N N . LEU A 1 418 ? 3.533 -11.143 -6.567 1.00 90.19 418 LEU A N 1
ATOM 3145 C CA . LEU A 1 418 ? 4.512 -10.723 -7.571 1.00 90.19 418 LEU A CA 1
ATOM 3146 C C . LEU A 1 418 ? 5.220 -9.431 -7.146 1.00 90.19 418 LEU A C 1
ATOM 3148 O O . LEU A 1 418 ? 4.808 -8.754 -6.205 1.00 90.19 418 LEU A O 1
ATOM 3152 N N . GLU A 1 419 ? 6.285 -9.075 -7.850 1.00 92.06 419 GLU A N 1
ATOM 3153 C CA . GLU A 1 419 ? 7.040 -7.840 -7.635 1.00 92.06 419 GLU A CA 1
ATOM 3154 C C . GLU A 1 419 ? 6.910 -6.923 -8.855 1.00 92.06 419 GLU A C 1
ATOM 3156 O O . GLU A 1 419 ? 6.910 -7.397 -9.988 1.00 92.06 419 GLU A O 1
ATOM 3161 N N . ILE A 1 420 ? 6.822 -5.612 -8.634 1.00 94.50 420 ILE A N 1
ATOM 3162 C CA . ILE A 1 420 ? 6.771 -4.596 -9.690 1.00 94.50 420 ILE A CA 1
ATOM 3163 C C . ILE A 1 420 ? 7.821 -3.527 -9.387 1.00 94.50 420 ILE A C 1
ATOM 3165 O O . ILE A 1 420 ? 7.896 -3.014 -8.269 1.00 94.50 420 ILE A O 1
ATOM 3169 N N . ALA A 1 421 ? 8.609 -3.169 -10.394 1.00 94.06 421 ALA A N 1
ATOM 3170 C CA . ALA A 1 421 ? 9.501 -2.019 -10.362 1.00 94.06 421 ALA A CA 1
ATOM 3171 C C . ALA A 1 421 ? 9.358 -1.200 -11.643 1.00 94.06 421 ALA A C 1
ATOM 3173 O O . ALA A 1 421 ? 8.998 -1.726 -12.697 1.00 94.06 421 ALA A O 1
ATOM 3174 N N . GLY A 1 422 ? 9.680 0.088 -11.557 1.00 94.25 422 GLY A N 1
ATOM 3175 C CA . GLY A 1 422 ? 9.731 0.977 -12.710 1.00 94.25 422 GLY A CA 1
ATOM 3176 C C . GLY A 1 422 ? 11.048 1.736 -12.793 1.00 94.25 422 GLY A C 1
ATOM 3177 O O . GLY A 1 422 ? 11.599 2.148 -11.774 1.00 94.25 422 GLY A O 1
ATOM 3178 N N . GLU A 1 423 ? 11.531 1.950 -14.014 1.00 93.69 423 GLU A N 1
ATOM 3179 C CA . GLU A 1 423 ? 12.721 2.741 -14.318 1.00 93.69 423 GLU A CA 1
ATOM 3180 C C . GLU A 1 423 ? 12.418 3.685 -15.488 1.00 93.69 423 GLU A C 1
ATOM 3182 O O . GLU A 1 423 ? 12.086 3.258 -16.593 1.00 93.69 423 GLU A O 1
ATOM 3187 N N . GLY A 1 424 ? 12.482 4.996 -15.241 1.00 93.50 424 GLY A N 1
ATOM 3188 C CA . GLY A 1 424 ? 12.178 6.004 -16.266 1.00 93.50 424 GLY A CA 1
ATOM 3189 C C . GLY A 1 424 ? 10.702 6.089 -16.686 1.00 93.50 424 GLY A C 1
ATOM 3190 O O . GLY A 1 424 ? 10.410 6.715 -17.704 1.00 93.50 424 GLY A O 1
ATOM 3191 N N . VAL A 1 425 ? 9.793 5.488 -15.913 1.00 96.44 425 VAL A N 1
ATOM 3192 C CA . VAL A 1 425 ? 8.331 5.537 -16.103 1.00 96.44 425 VAL A CA 1
ATOM 3193 C C . VAL A 1 425 ? 7.652 6.440 -15.069 1.00 96.44 425 VAL A C 1
ATOM 3195 O O . VAL A 1 425 ? 8.280 6.905 -14.107 1.00 96.44 425 VAL A O 1
ATOM 3198 N N . THR A 1 426 ? 6.364 6.697 -15.268 1.00 96.81 426 THR A N 1
ATOM 3199 C CA . THR A 1 426 ? 5.545 7.526 -14.380 1.00 96.81 426 THR A CA 1
ATOM 3200 C C . THR A 1 426 ? 4.672 6.684 -13.451 1.00 96.81 426 THR A C 1
ATOM 3202 O O . THR A 1 426 ? 4.573 5.463 -13.588 1.00 96.81 426 THR A O 1
ATOM 3205 N N . TRP A 1 427 ? 4.061 7.334 -12.461 1.00 96.06 427 TRP A N 1
ATOM 3206 C CA . TRP A 1 427 ? 3.207 6.678 -11.480 1.00 96.06 427 TRP A CA 1
ATOM 3207 C C . TRP A 1 427 ? 2.014 5.979 -12.134 1.00 96.06 427 TRP A C 1
ATOM 3209 O O . TRP A 1 427 ? 1.738 4.831 -11.794 1.00 96.06 427 TRP A O 1
ATOM 3219 N N . ILE A 1 428 ? 1.364 6.609 -13.119 1.00 95.62 428 ILE A N 1
ATOM 3220 C CA . ILE A 1 428 ? 0.208 6.008 -13.799 1.00 95.62 428 ILE A CA 1
ATOM 3221 C C . ILE A 1 428 ? 0.554 4.695 -14.511 1.00 95.62 428 ILE A C 1
ATOM 3223 O O . ILE A 1 428 ? -0.258 3.771 -14.514 1.00 95.62 428 ILE A O 1
ATOM 3227 N N . ASP A 1 429 ? 1.770 4.570 -15.045 1.00 96.19 429 ASP A N 1
ATOM 3228 C CA . ASP A 1 429 ? 2.214 3.343 -15.711 1.00 96.19 429 ASP A CA 1
ATOM 3229 C C . ASP A 1 429 ? 2.287 2.176 -14.713 1.00 96.19 429 ASP A C 1
ATOM 3231 O O . ASP A 1 429 ? 1.816 1.065 -14.972 1.00 96.19 429 ASP A O 1
ATOM 3235 N N . VAL A 1 430 ? 2.818 2.450 -13.517 1.00 96.25 430 VAL A N 1
ATOM 3236 C CA . VAL A 1 430 ? 2.907 1.475 -12.423 1.00 96.25 430 VAL A CA 1
ATOM 3237 C C . VAL A 1 430 ? 1.528 1.151 -11.848 1.00 96.25 430 VAL A C 1
ATOM 3239 O O . VAL A 1 430 ? 1.241 -0.018 -11.595 1.00 96.25 430 VAL A O 1
ATOM 3242 N N . VAL A 1 431 ? 0.646 2.146 -11.693 1.00 95.62 431 VAL A N 1
ATOM 3243 C CA . VAL A 1 431 ? -0.748 1.934 -11.265 1.00 95.62 431 VAL A CA 1
ATOM 3244 C C . VAL A 1 431 ? -1.463 0.978 -12.216 1.00 95.62 431 VAL A C 1
ATOM 3246 O O . VAL A 1 431 ? -2.057 0.003 -11.759 1.00 95.62 431 VAL A O 1
ATOM 3249 N N . ARG A 1 432 ? -1.360 1.196 -13.532 1.00 96.00 432 ARG A N 1
ATOM 3250 C CA . ARG A 1 432 ? -1.978 0.315 -14.535 1.00 96.00 432 ARG A CA 1
ATOM 3251 C C . ARG A 1 432 ? -1.445 -1.113 -14.442 1.00 96.00 432 ARG A C 1
ATOM 3253 O O . ARG A 1 432 ? -2.233 -2.057 -14.467 1.00 96.00 432 ARG A O 1
ATOM 3260 N N . ALA A 1 433 ? -0.134 -1.285 -14.266 1.00 96.56 433 ALA A N 1
ATOM 3261 C CA . ALA A 1 433 ? 0.461 -2.605 -14.065 1.00 96.56 433 ALA A CA 1
ATOM 3262 C C . ALA A 1 433 ? -0.077 -3.305 -12.801 1.00 96.56 433 ALA A C 1
ATOM 3264 O O . ALA A 1 433 ? -0.428 -4.485 -12.862 1.00 96.56 433 ALA A O 1
ATOM 3265 N N . ILE A 1 434 ? -0.208 -2.582 -11.678 1.00 94.62 434 ILE A N 1
ATOM 3266 C CA . ILE A 1 434 ? -0.808 -3.105 -10.439 1.00 94.62 434 ILE A CA 1
ATOM 3267 C C . ILE A 1 434 ? -2.264 -3.523 -10.675 1.00 94.62 434 ILE A C 1
ATOM 3269 O O . ILE A 1 434 ? -2.686 -4.598 -10.251 1.00 94.62 434 ILE A O 1
ATOM 3273 N N . GLU A 1 435 ? -3.055 -2.693 -11.347 1.00 93.69 435 GLU A N 1
ATOM 3274 C CA . GLU A 1 435 ? -4.471 -2.975 -11.588 1.00 93.69 435 GLU A CA 1
ATOM 3275 C C . GLU A 1 435 ? -4.676 -4.198 -12.477 1.00 93.69 435 GLU A C 1
ATOM 3277 O O . GLU A 1 435 ? -5.525 -5.039 -12.177 1.00 93.69 435 GLU A O 1
ATOM 3282 N N . ILE A 1 436 ? -3.856 -4.351 -13.517 1.00 96.88 436 ILE A N 1
ATOM 3283 C CA . ILE A 1 436 ? -3.867 -5.531 -14.384 1.00 96.88 436 ILE A CA 1
ATOM 3284 C C . ILE A 1 436 ? -3.435 -6.776 -13.604 1.00 96.88 436 ILE A C 1
ATOM 3286 O O . ILE A 1 436 ? -4.113 -7.802 -13.670 1.00 96.88 436 ILE A O 1
ATOM 3290 N N . ALA A 1 437 ? -2.362 -6.692 -12.814 1.00 94.81 437 ALA A N 1
ATOM 3291 C CA . ALA A 1 437 ? -1.928 -7.780 -11.939 1.00 94.81 437 ALA A CA 1
ATOM 3292 C C . ALA A 1 437 ? -3.060 -8.249 -11.015 1.00 94.81 437 ALA A C 1
ATOM 3294 O O . ALA A 1 437 ? -3.390 -9.440 -10.971 1.00 94.81 437 ALA A O 1
ATOM 3295 N N . ARG A 1 438 ? -3.731 -7.307 -10.349 1.00 91.94 438 ARG A N 1
ATOM 3296 C CA . ARG A 1 438 ? -4.866 -7.593 -9.466 1.00 91.94 438 ARG A CA 1
ATOM 3297 C C . ARG A 1 438 ? -6.052 -8.181 -10.220 1.00 91.94 438 ARG A C 1
ATOM 3299 O O . ARG A 1 438 ? -6.626 -9.159 -9.746 1.00 91.94 438 ARG A O 1
ATOM 3306 N N . LYS A 1 439 ? -6.384 -7.649 -11.402 1.00 94.56 439 LYS A N 1
ATOM 3307 C CA . LYS A 1 439 ? -7.435 -8.179 -12.289 1.00 94.56 439 LYS A CA 1
ATOM 3308 C C . LYS A 1 439 ? -7.187 -9.646 -12.655 1.00 94.56 439 LYS A C 1
ATOM 3310 O O . LYS A 1 439 ? -8.136 -10.418 -12.739 1.00 94.56 439 LYS A O 1
ATOM 3315 N N . VAL A 1 440 ? -5.927 -10.038 -12.841 1.00 96.38 440 VAL A N 1
ATOM 3316 C CA . VAL A 1 440 ? -5.525 -11.424 -13.140 1.00 96.38 440 VAL A CA 1
ATOM 3317 C C . VAL A 1 440 ? -5.490 -12.322 -11.889 1.00 96.38 440 VAL A C 1
ATOM 3319 O O . VAL A 1 440 ? -5.502 -13.546 -12.005 1.00 96.38 440 VAL A O 1
ATOM 3322 N N . GLY A 1 441 ? -5.502 -1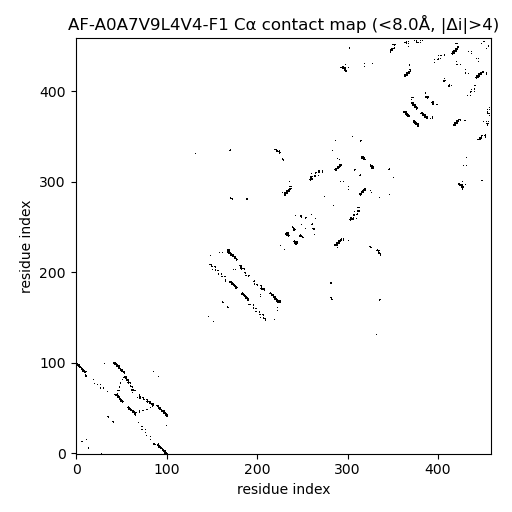1.746 -10.685 1.00 89.88 441 GLY A N 1
ATOM 3323 C CA . GLY A 1 441 ? -5.489 -12.483 -9.417 1.00 89.88 441 GLY A CA 1
ATOM 3324 C C . GLY A 1 441 ? -4.133 -12.497 -8.706 1.00 89.88 441 GLY A C 1
ATOM 3325 O O . GLY A 1 441 ? -3.908 -13.349 -7.842 1.00 89.88 441 GLY A O 1
ATOM 3326 N N . PHE A 1 442 ? -3.230 -11.579 -9.057 1.00 89.38 442 PHE A N 1
ATOM 3327 C CA . PHE A 1 442 ? -2.038 -11.258 -8.276 1.00 89.38 442 PHE A CA 1
ATOM 3328 C C . PHE A 1 442 ? -2.330 -10.078 -7.344 1.00 89.38 442 PHE A C 1
ATOM 3330 O O . PHE A 1 442 ? -2.080 -8.919 -7.670 1.00 89.38 442 PHE A O 1
ATOM 3337 N N . VAL A 1 443 ? -2.958 -10.375 -6.206 1.00 83.31 443 VAL A N 1
ATOM 3338 C CA . VAL A 1 443 ? -3.415 -9.366 -5.237 1.00 83.31 443 VAL A CA 1
ATOM 3339 C C . VAL A 1 443 ? -2.393 -9.032 -4.142 1.00 83.31 443 VAL A C 1
ATOM 3341 O O . VAL A 1 443 ? -2.599 -8.052 -3.439 1.00 83.31 443 VAL A O 1
ATOM 3344 N N . ASP A 1 444 ? -1.303 -9.797 -4.017 1.00 81.19 444 ASP A N 1
ATOM 3345 C CA . ASP A 1 444 ? -0.205 -9.587 -3.054 1.00 81.19 444 ASP A CA 1
ATOM 3346 C C . ASP A 1 444 ? 1.042 -9.034 -3.773 1.00 81.19 444 ASP A C 1
ATOM 3348 O O . ASP A 1 444 ? 2.100 -9.662 -3.841 1.00 81.19 444 ASP A O 1
ATOM 3352 N N . TYR A 1 445 ? 0.895 -7.879 -4.426 1.00 85.94 445 TYR A N 1
ATOM 3353 C CA . TYR A 1 445 ? 2.001 -7.265 -5.163 1.00 85.94 445 TYR A CA 1
ATOM 3354 C C . TYR A 1 445 ? 2.944 -6.512 -4.219 1.00 85.94 445 TYR A C 1
ATOM 3356 O O . TYR A 1 445 ? 2.523 -5.913 -3.237 1.00 85.94 445 TYR A O 1
ATOM 3364 N N . THR A 1 446 ? 4.231 -6.493 -4.551 1.00 83.94 446 THR A N 1
ATOM 3365 C CA . THR A 1 446 ? 5.265 -5.709 -3.862 1.00 83.94 446 THR A CA 1
ATOM 3366 C C . THR A 1 446 ? 5.844 -4.675 -4.820 1.00 83.94 446 THR A C 1
ATOM 3368 O O . THR A 1 446 ? 6.337 -5.039 -5.887 1.00 83.94 446 THR A O 1
ATOM 3371 N N . LEU A 1 447 ? 5.842 -3.395 -4.434 1.00 87.06 447 LEU A N 1
ATOM 3372 C CA . LEU A 1 447 ? 6.633 -2.374 -5.128 1.00 87.06 447 LEU A CA 1
ATOM 3373 C C . LEU A 1 447 ? 8.084 -2.388 -4.649 1.00 87.06 447 LEU A C 1
ATOM 3375 O O . LEU A 1 447 ? 8.355 -2.515 -3.452 1.00 87.06 447 LEU A O 1
ATOM 3379 N N . THR A 1 448 ? 9.018 -2.226 -5.583 1.00 84.31 448 THR A N 1
ATOM 3380 C CA . THR A 1 448 ? 10.449 -2.120 -5.288 1.00 84.31 448 THR A CA 1
ATOM 3381 C C . THR A 1 448 ? 11.186 -1.294 -6.349 1.00 84.31 448 THR A C 1
ATOM 3383 O O . THR A 1 448 ? 10.628 -0.939 -7.387 1.00 84.31 448 THR A O 1
ATOM 3386 N N . ASP A 1 449 ? 12.446 -0.960 -6.080 1.00 85.06 449 ASP A N 1
ATOM 3387 C CA . ASP A 1 449 ? 13.342 -0.382 -7.082 1.00 85.06 449 ASP A CA 1
ATOM 3388 C C . ASP A 1 449 ? 13.828 -1.462 -8.061 1.00 85.06 449 ASP A C 1
ATOM 3390 O O . ASP A 1 449 ? 13.864 -2.642 -7.702 1.00 85.06 449 ASP A O 1
ATOM 3394 N N . PRO A 1 450 ? 14.286 -1.101 -9.274 1.00 88.62 450 PRO A N 1
ATOM 3395 C CA . PRO A 1 450 ? 14.820 -2.073 -10.226 1.00 88.62 450 PRO A CA 1
ATOM 3396 C C . PRO A 1 450 ? 15.924 -2.969 -9.643 1.00 88.62 450 PRO A C 1
ATOM 3398 O O . PRO A 1 450 ? 15.980 -4.155 -9.961 1.00 88.62 450 PRO A O 1
ATOM 3401 N N . GLU A 1 451 ? 16.787 -2.451 -8.755 1.00 85.00 451 GLU A N 1
ATOM 3402 C CA . GLU A 1 451 ? 17.808 -3.267 -8.075 1.00 85.00 451 GLU A CA 1
ATOM 3403 C C . GLU A 1 451 ? 17.242 -4.266 -7.053 1.00 85.00 451 GLU A C 1
ATOM 3405 O O . GLU A 1 451 ? 17.939 -5.208 -6.670 1.00 85.00 451 GLU A O 1
ATOM 3410 N N . GLY A 1 452 ? 16.012 -4.052 -6.588 1.00 81.31 452 GLY A N 1
ATOM 3411 C CA . GLY A 1 452 ? 15.329 -4.901 -5.618 1.00 81.31 452 GLY A CA 1
ATOM 3412 C C . GLY A 1 452 ? 14.618 -6.108 -6.229 1.00 81.31 452 GLY A C 1
ATOM 3413 O O . GLY A 1 452 ? 14.346 -7.061 -5.499 1.00 81.31 452 GLY A O 1
ATOM 3414 N N . LEU A 1 453 ? 14.364 -6.106 -7.544 1.00 86.00 453 LEU A N 1
ATOM 3415 C CA . LEU A 1 453 ? 13.665 -7.199 -8.223 1.00 86.00 453 LEU A CA 1
ATOM 3416 C C . LEU A 1 453 ? 14.391 -8.542 -8.066 1.00 86.00 453 LEU A C 1
ATOM 3418 O O . LEU A 1 453 ? 15.601 -8.664 -8.288 1.00 86.00 453 LEU A O 1
ATOM 3422 N N . ALA A 1 454 ? 13.628 -9.589 -7.747 1.00 85.12 454 ALA A N 1
ATOM 3423 C CA . ALA A 1 454 ? 14.142 -10.951 -7.691 1.00 85.12 454 ALA A CA 1
ATOM 3424 C C . ALA A 1 454 ? 14.613 -11.465 -9.062 1.00 85.12 454 ALA A C 1
ATOM 3426 O O . ALA A 1 454 ? 15.605 -12.198 -9.120 1.00 85.12 454 ALA A O 1
ATOM 3427 N N . ALA A 1 455 ? 13.930 -11.071 -10.140 1.00 86.19 455 ALA A N 1
ATOM 3428 C CA . ALA A 1 455 ? 14.306 -11.349 -11.520 1.00 86.19 455 ALA A CA 1
ATOM 3429 C C . ALA A 1 455 ? 14.417 -10.037 -12.311 1.00 86.19 455 ALA A C 1
ATOM 3431 O O . ALA A 1 455 ? 13.436 -9.535 -12.855 1.00 86.19 455 ALA A O 1
ATOM 3432 N N . ARG A 1 456 ? 15.635 -9.490 -12.379 1.00 85.81 456 ARG A N 1
ATOM 3433 C CA . ARG A 1 456 ? 15.969 -8.330 -13.216 1.00 85.81 456 ARG A CA 1
ATOM 3434 C C . ARG A 1 456 ? 16.747 -8.800 -14.454 1.00 85.81 456 ARG A C 1
ATOM 3436 O O . ARG A 1 456 ? 17.755 -9.488 -14.266 1.00 85.81 456 ARG A O 1
ATOM 3443 N N . PRO A 1 457 ? 16.335 -8.438 -15.682 1.00 83.56 457 PRO A N 1
ATOM 3444 C CA . PRO A 1 457 ? 17.145 -8.701 -16.867 1.00 83.56 457 PRO A CA 1
ATOM 3445 C C . PRO A 1 457 ? 18.475 -7.936 -16.780 1.00 83.56 457 PRO A C 1
ATOM 3447 O O . PRO A 1 457 ? 18.534 -6.837 -16.222 1.00 83.56 457 PRO A O 1
ATOM 3450 N N . GLN A 1 458 ? 19.549 -8.520 -17.313 1.00 77.19 458 GLN A N 1
ATOM 3451 C CA . GLN A 1 458 ? 20.789 -7.782 -17.563 1.00 77.19 458 GLN A CA 1
ATOM 3452 C C . GLN A 1 458 ? 20.600 -7.034 -18.883 1.00 77.19 458 GLN A C 1
ATOM 3454 O O . GLN A 1 458 ? 20.455 -7.677 -19.920 1.00 77.19 458 GLN A O 1
ATOM 3459 N N . LEU A 1 459 ? 20.504 -5.707 -18.803 1.00 70.19 459 LEU A N 1
ATOM 3460 C CA . LEU A 1 459 ? 20.272 -4.814 -19.940 1.00 70.19 459 LEU A CA 1
ATOM 3461 C C . LEU A 1 459 ? 21.584 -4.248 -20.477 1.00 70.19 459 LEU A C 1
ATOM 3463 O O . LEU A 1 459 ? 22.492 -4.007 -19.644 1.00 70.19 459 LEU A O 1
#